Protein AF-W6LH10-F1 (afdb_monomer)

Radius of gyration: 25.46 Å; Cα contacts (8 Å, |Δi|>4): 514; chains: 1; bounding box: 57×89×78 Å

pLDDT: mean 78.72, std 23.37, range [21.91, 98.38]

Secondary structure (DSSP, 8-state):
--PPPP----------------B----PPPPS--------------EEEPPPP--TT--GGG---B--TTS-GGG---GGGS-SSSEEEEESS-TTT--S-HHHHHHTTBTTTTEEEEEHHHHTTHHHHHHHHHHHHHHHHHHHHHHHHHT----S-PPPPEEEEEEEEE-PPEEE---------SS----------S---S-PEEE----EEEETTEEEE--SEEEEEEEEEE--SSSSSPEEEEEEEEEESS---S---GGGGEE-HHHHHHHHS--SSTT--GGGEEEHHHHH-------GGGHHHHHHHHHHH--SHHHHHHHHHHHHHHHHTTT-PPPHHHHHHHHHHHHHHHHHH-----S--

Sequence (369 aa):
MPPRQSNKSNSHAGQPNQDFKPAIMGEKTPDLANSRAKEPNEDSKLELMETPSTDLSISRGRSEFYADSSVPAAFRVKPGDYPGGKFNRGHLAAAQLHKTSQAELNATFNLNANILPQDKTLNAGDWLRLENFTRRILTAIGETTKSIQTNGDAAGEIKKGRLFVVSGPAFIPTLVIPHTGEEKTENGNMGLMRTFQGRSSSPHKQIVQYEMIGRGSQTIAVPTHLFKVFLAEFPNPEDSRPRFASAAFLLPNNPISEERPLTHFQVPMEKLEHATGLCFFPNLNRSRVEDLCCFHRCDETSGLFFRRYRQIARIQTAETIPELRAIYAHIDSESARKSETVDRAIQKEYQQRMKELTANTVYPIDKSK

Solvent-accessible surface area (backbone atoms only — not comparable to full-atom values): 22498 Å² total; per-residue (Å²): 138,86,86,84,83,79,85,79,82,83,79,82,79,78,76,86,79,73,82,80,69,61,41,49,78,60,78,75,80,78,78,83,87,83,95,74,94,76,83,95,70,91,74,80,41,68,26,68,62,63,86,51,50,85,58,76,84,55,50,75,90,80,48,64,70,38,53,44,82,89,45,58,77,93,74,44,40,45,71,83,35,61,61,82,72,72,39,38,86,30,55,52,53,48,50,84,57,34,37,82,39,57,66,55,26,38,58,36,31,27,37,67,56,24,40,44,56,25,25,50,33,24,54,59,37,66,52,43,33,53,55,51,44,52,52,52,50,52,49,51,36,51,51,54,43,50,56,54,61,77,74,47,97,62,98,62,89,76,67,74,40,48,39,36,50,47,28,38,74,29,64,68,63,44,73,39,73,76,80,80,85,83,74,91,60,97,61,93,69,84,75,75,90,71,79,77,94,67,99,65,94,65,79,69,40,77,45,72,77,68,56,71,46,48,52,91,91,48,73,42,73,32,42,48,21,38,35,42,37,40,43,37,34,35,60,38,95,91,40,100,59,63,47,37,27,32,49,27,35,54,43,65,47,41,65,56,55,66,96,68,59,52,60,80,34,49,45,62,58,68,61,50,25,71,59,61,76,48,79,79,65,83,87,58,69,64,94,65,49,42,60,37,49,80,78,64,54,52,60,57,84,78,55,80,87,33,50,60,37,35,55,39,12,40,48,70,69,41,85,44,68,70,53,35,50,53,54,51,52,50,52,42,53,60,22,50,76,68,78,41,76,70,54,67,69,46,54,51,48,49,56,51,48,50,51,53,49,50,56,75,70,56,73,84,82,71,95,80,128

Mean predicted aligned error: 11.87 Å

Nearest PDB structures (foldseek):
  5t40-assembly1_B  TM=7.432E-01  e=2.254E-19  Homo sapiens
  4a1n-assembly1_A-2  TM=7.661E-01  e=5.751E-18  Homo sapiens
  7r6t-assembly1_D  TM=8.208E-01  e=3.994E-16  Homo sapiens
  6iid-assembly1_B  TM=7.631E-01  e=7.678E-17  Homo sapiens
  3ism-assembly1_A  TM=8.950E-01  e=2.616E-14  Drosophila melanogaster

Structure (mmCIF, N/CA/C/O backbone):
data_AF-W6LH10-F1
#
_entry.id   AF-W6LH10-F1
#
loop_
_atom_site.group_PDB
_atom_site.id
_atom_site.type_symbol
_atom_site.label_atom_id
_atom_site.label_alt_id
_atom_site.label_comp_id
_atom_site.label_asym_id
_atom_site.label_entity_id
_atom_site.label_seq_id
_atom_site.pdbx_PDB_ins_code
_atom_site.Cartn_x
_atom_site.Cartn_y
_atom_site.Cartn_z
_atom_site.occupancy
_atom_site.B_iso_or_equiv
_atom_site.auth_seq_id
_atom_site.auth_comp_id
_atom_site.auth_asym_id
_atom_site.auth_atom_id
_atom_site.pdbx_PDB_model_num
ATOM 1 N N . MET A 1 1 ? -29.651 -62.809 9.679 1.00 31.06 1 MET A N 1
ATOM 2 C CA . MET A 1 1 ? -29.822 -62.256 8.313 1.00 31.06 1 MET A CA 1
ATOM 3 C C . MET A 1 1 ? -30.950 -61.235 8.359 1.00 31.06 1 MET A C 1
ATOM 5 O O . MET A 1 1 ? -31.914 -61.568 9.039 1.00 31.06 1 MET A O 1
ATOM 9 N N . PRO A 1 2 ? -30.919 -60.061 7.694 1.00 33.22 2 PRO A N 1
ATOM 10 C CA . PRO A 1 2 ? -29.889 -59.376 6.890 1.00 33.22 2 PRO A CA 1
ATOM 11 C C . PRO A 1 2 ? -29.402 -58.046 7.555 1.00 33.22 2 PRO A C 1
ATOM 13 O O . PRO A 1 2 ? -29.841 -57.739 8.665 1.00 33.22 2 PRO A O 1
ATOM 16 N N . PRO A 1 3 ? -28.472 -57.271 6.946 1.00 31.33 3 PRO A N 1
ATOM 17 C CA . PRO A 1 3 ? -27.871 -56.081 7.560 1.00 31.33 3 PRO A CA 1
ATOM 18 C C . PRO A 1 3 ? -28.669 -54.791 7.285 1.00 31.33 3 PRO A C 1
ATOM 20 O O . PRO A 1 3 ? -29.230 -54.615 6.205 1.00 31.33 3 PRO A O 1
ATOM 23 N N . ARG A 1 4 ? -28.681 -53.858 8.251 1.00 30.39 4 ARG A N 1
ATOM 24 C CA . ARG A 1 4 ? -29.191 -52.486 8.072 1.00 30.39 4 ARG A CA 1
ATOM 25 C C . ARG A 1 4 ? -28.085 -51.572 7.545 1.00 30.39 4 ARG A C 1
ATOM 27 O O . ARG A 1 4 ? -27.045 -51.416 8.178 1.00 30.39 4 ARG A O 1
ATOM 34 N N . GLN A 1 5 ? -28.356 -50.967 6.393 1.00 30.48 5 GLN A N 1
ATOM 35 C CA . GLN A 1 5 ? -27.581 -49.893 5.780 1.00 30.48 5 GLN A CA 1
ATOM 36 C C . GLN A 1 5 ? -27.569 -48.658 6.693 1.00 30.48 5 GLN A C 1
ATOM 38 O O . GLN A 1 5 ? -28.616 -48.224 7.175 1.00 30.48 5 GLN A O 1
ATOM 43 N N . SER A 1 6 ? -26.385 -48.092 6.929 1.00 31.92 6 SER A N 1
ATOM 44 C CA . SER A 1 6 ? -26.215 -46.802 7.591 1.00 31.92 6 SER A CA 1
ATOM 45 C C . SER A 1 6 ? -26.230 -45.680 6.551 1.00 31.92 6 SER A C 1
ATOM 47 O O . SER A 1 6 ? -25.391 -45.618 5.653 1.00 31.92 6 SER A O 1
ATOM 49 N N . ASN A 1 7 ? -27.204 -44.780 6.684 1.00 29.08 7 ASN A N 1
ATOM 50 C CA . ASN A 1 7 ? -27.261 -43.526 5.943 1.00 29.08 7 ASN A CA 1
ATOM 51 C C . ASN A 1 7 ? -26.082 -42.635 6.357 1.00 29.08 7 ASN A C 1
ATOM 53 O O . ASN A 1 7 ? -26.050 -42.124 7.476 1.00 29.08 7 ASN A O 1
ATOM 57 N N . LYS A 1 8 ? -25.127 -42.423 5.447 1.00 30.31 8 LYS A N 1
ATOM 58 C CA . LYS A 1 8 ? -24.157 -41.328 5.545 1.00 30.31 8 LYS A CA 1
ATOM 59 C C . LYS A 1 8 ? -24.796 -40.064 4.978 1.00 30.31 8 LYS A C 1
ATOM 61 O O . LYS A 1 8 ? -24.978 -39.938 3.771 1.00 30.31 8 LYS A O 1
ATOM 66 N N . SER A 1 9 ? -25.133 -39.128 5.857 1.00 30.75 9 SER A N 1
ATOM 67 C CA . SER A 1 9 ? -25.447 -37.749 5.492 1.00 30.75 9 SER A CA 1
ATOM 68 C C . SER A 1 9 ? -24.171 -37.049 5.015 1.00 30.75 9 SER A C 1
ATOM 70 O O . SER A 1 9 ? -23.256 -36.814 5.804 1.00 30.75 9 SER A O 1
ATOM 72 N N . ASN A 1 10 ? -24.112 -36.724 3.724 1.00 28.17 10 ASN A N 1
ATOM 73 C CA . ASN A 1 10 ? -23.101 -35.843 3.147 1.00 28.17 10 ASN A CA 1
ATOM 74 C C . ASN A 1 10 ? -23.313 -34.411 3.661 1.00 28.17 10 ASN A C 1
ATOM 76 O O . ASN A 1 10 ? -24.217 -33.715 3.205 1.00 28.17 10 ASN A O 1
ATOM 80 N N . SER A 1 11 ? -22.461 -33.948 4.573 1.00 29.25 11 SER A N 1
ATOM 81 C CA . SER A 1 11 ? -22.292 -32.520 4.843 1.00 29.25 11 SER A CA 1
ATOM 82 C C . SER A 1 11 ? -21.303 -31.948 3.825 1.00 29.25 11 SER A C 1
ATOM 84 O O . SER A 1 11 ? -20.089 -32.075 3.985 1.00 29.25 11 SER A O 1
ATOM 86 N N . HIS A 1 12 ? -21.816 -31.346 2.751 1.00 28.52 12 HIS A N 1
ATOM 87 C CA . HIS A 1 12 ? -21.025 -30.472 1.886 1.00 28.52 12 HIS A CA 1
ATOM 88 C C . HIS A 1 12 ? -20.665 -29.202 2.665 1.00 28.52 12 HIS A C 1
ATOM 90 O O . HIS A 1 12 ? -21.459 -28.269 2.763 1.00 28.52 12 HIS A O 1
ATOM 96 N N . ALA A 1 13 ? -19.462 -29.175 3.235 1.00 27.95 13 ALA A N 1
ATOM 97 C CA . ALA A 1 13 ? -18.821 -27.936 3.646 1.00 27.95 13 ALA A CA 1
ATOM 98 C C . ALA A 1 13 ? -18.351 -27.220 2.372 1.00 27.95 13 ALA A C 1
ATOM 100 O O . ALA A 1 13 ? -17.305 -27.546 1.813 1.00 27.95 13 ALA A O 1
ATOM 101 N N . GLY A 1 14 ? -19.170 -26.297 1.869 1.00 25.66 14 GLY A N 1
ATOM 102 C CA . GLY A 1 14 ? -18.777 -25.402 0.787 1.00 25.66 14 GLY A CA 1
ATOM 103 C C . GLY A 1 14 ? -17.631 -24.509 1.256 1.00 25.66 14 GLY A C 1
ATOM 104 O O . GLY A 1 14 ? -17.811 -23.692 2.156 1.00 25.66 14 GLY A O 1
ATOM 105 N N . GLN A 1 15 ? -16.450 -24.684 0.668 1.00 26.80 15 GLN A N 1
ATOM 106 C CA . GLN A 1 15 ? -15.346 -23.740 0.806 1.00 26.80 15 GLN A CA 1
ATOM 107 C C . GLN A 1 15 ? -15.723 -22.431 0.095 1.00 26.80 15 GLN A C 1
ATOM 109 O O . GLN A 1 15 ? -16.062 -22.478 -1.089 1.00 26.80 15 GLN A O 1
ATOM 114 N N . PRO A 1 16 ? -15.637 -21.258 0.742 1.00 30.55 16 PRO A N 1
ATOM 115 C CA . PRO A 1 16 ? -15.674 -19.997 0.027 1.00 30.55 16 PRO A CA 1
ATOM 116 C C . PRO A 1 16 ? -14.265 -19.719 -0.514 1.00 30.55 16 PRO A C 1
ATOM 118 O O . PRO A 1 16 ? -13.506 -18.959 0.080 1.00 30.55 16 PRO A O 1
ATOM 121 N N . ASN A 1 17 ? -13.895 -20.345 -1.635 1.00 30.08 17 ASN A N 1
ATOM 122 C CA . ASN A 1 17 ? -12.790 -19.836 -2.448 1.00 30.08 17 ASN A CA 1
ATOM 123 C C . ASN A 1 17 ? -13.295 -18.575 -3.156 1.00 30.08 17 ASN A C 1
ATOM 125 O O . ASN A 1 17 ? -13.895 -18.636 -4.226 1.00 30.08 17 ASN A O 1
ATOM 129 N N . GLN A 1 18 ? -13.106 -17.419 -2.523 1.00 34.47 18 GLN A N 1
ATOM 130 C CA . GLN A 1 18 ? -13.008 -16.177 -3.274 1.00 34.47 18 GLN A CA 1
ATOM 131 C C . GLN A 1 18 ? -11.609 -16.171 -3.886 1.00 34.47 18 GLN A C 1
ATOM 133 O O . GLN A 1 18 ? -10.629 -15.929 -3.184 1.00 34.47 18 GLN A O 1
ATOM 138 N N . ASP A 1 19 ? -11.513 -16.495 -5.174 1.00 32.09 19 ASP A N 1
ATOM 139 C CA . ASP A 1 19 ? -10.284 -16.325 -5.945 1.00 32.09 19 ASP A CA 1
ATOM 140 C C . ASP A 1 19 ? -9.931 -14.830 -5.965 1.00 32.09 19 ASP A C 1
ATOM 142 O O . ASP A 1 19 ? -10.445 -14.052 -6.773 1.00 32.09 19 ASP A O 1
ATOM 146 N N . PHE A 1 20 ? -9.081 -14.401 -5.031 1.00 38.34 20 PHE A N 1
ATOM 147 C CA . PHE A 1 20 ? -8.508 -13.061 -5.024 1.00 38.34 20 PHE A CA 1
ATOM 148 C C . PHE A 1 20 ? -7.554 -12.944 -6.212 1.00 38.34 20 PHE A C 1
ATOM 150 O O . PHE A 1 20 ? -6.381 -13.305 -6.125 1.00 38.34 20 PHE A O 1
ATOM 157 N N . LYS A 1 21 ? -8.050 -12.434 -7.340 1.00 36.72 21 LYS A N 1
ATOM 158 C CA . LYS A 1 21 ? -7.176 -12.004 -8.431 1.00 36.72 21 LYS A CA 1
ATOM 159 C C . LYS A 1 21 ? -6.423 -10.743 -7.981 1.00 36.72 21 LYS A C 1
ATOM 16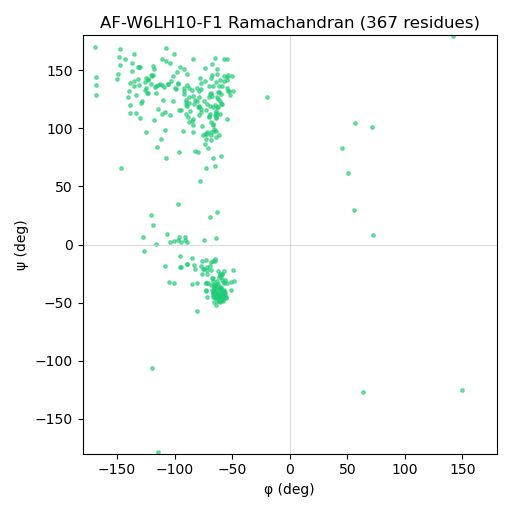1 O O . LYS A 1 21 ? -7.076 -9.795 -7.540 1.00 36.72 21 LYS A O 1
ATOM 166 N N . PRO A 1 22 ? -5.080 -10.701 -8.058 1.00 39.12 22 PRO A N 1
ATOM 167 C CA . PRO A 1 22 ? -4.340 -9.464 -7.836 1.00 39.12 22 PRO A CA 1
ATOM 168 C C . PRO A 1 22 ? -4.824 -8.391 -8.819 1.00 39.12 22 PRO A C 1
ATOM 170 O O . PRO A 1 22 ? -5.171 -8.703 -9.961 1.00 39.12 22 PRO A O 1
ATOM 173 N N . ALA A 1 23 ? -4.855 -7.132 -8.376 1.00 40.72 23 ALA A N 1
ATOM 174 C CA . ALA A 1 23 ? -5.177 -6.018 -9.255 1.00 40.72 23 ALA A CA 1
ATOM 175 C C . ALA A 1 23 ? -4.089 -5.927 -10.323 1.00 40.72 23 ALA A C 1
ATOM 177 O O . ALA A 1 23 ? -2.939 -5.600 -10.037 1.00 40.72 23 ALA A O 1
ATOM 178 N N . ILE A 1 24 ? -4.458 -6.264 -11.549 1.00 44.44 24 ILE A N 1
ATOM 179 C CA . ILE A 1 24 ? -3.597 -6.180 -12.711 1.00 44.44 24 ILE A CA 1
ATOM 180 C C . ILE A 1 24 ? -4.354 -5.318 -13.724 1.00 44.44 24 ILE A C 1
ATOM 182 O O . ILE A 1 24 ? -5.274 -5.780 -14.399 1.00 44.44 24 ILE A O 1
ATOM 186 N N . MET A 1 25 ? -4.031 -4.023 -13.760 1.00 38.25 25 MET A N 1
ATOM 187 C CA . MET A 1 25 ? -4.669 -3.054 -14.656 1.00 38.25 25 MET A CA 1
ATOM 188 C C . MET A 1 25 ? -4.196 -3.299 -16.094 1.00 38.25 25 MET A C 1
ATOM 190 O O . MET A 1 25 ? -3.142 -2.826 -16.506 1.00 38.25 25 M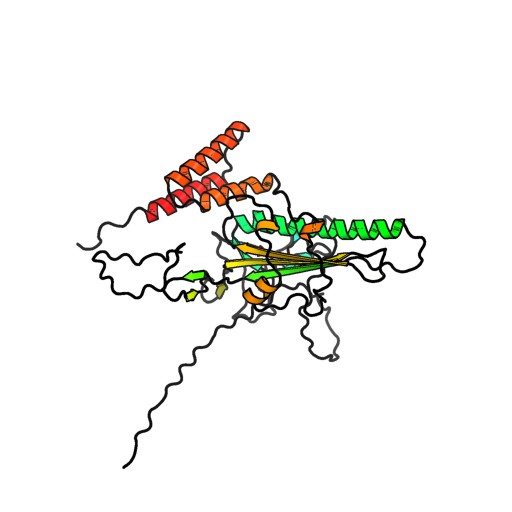ET A O 1
ATOM 194 N N . GLY A 1 26 ? -4.979 -4.073 -16.849 1.00 32.31 26 GLY A N 1
ATOM 195 C CA . GLY A 1 26 ? -4.688 -4.456 -18.233 1.00 32.31 26 GLY A CA 1
ATOM 196 C C . GLY A 1 26 ? -5.808 -4.185 -19.243 1.00 32.31 26 GLY A C 1
ATOM 197 O O . GLY A 1 26 ? -5.688 -4.588 -20.410 1.00 32.31 26 GLY A O 1
ATOM 198 N N . GLU A 1 27 ? -6.893 -3.524 -18.841 1.00 31.00 27 GLU A N 1
ATOM 199 C CA . GLU A 1 27 ? -8.001 -3.214 -19.744 1.00 31.00 27 GLU A CA 1
ATOM 200 C C . GLU A 1 27 ? -7.828 -1.830 -20.375 1.00 31.00 27 GLU A C 1
ATOM 202 O O . GLU A 1 27 ? -8.210 -0.799 -19.828 1.00 31.00 27 GLU A O 1
ATOM 207 N N . LYS A 1 28 ? -7.292 -1.827 -21.602 1.00 32.81 28 LYS A N 1
ATOM 208 C CA . LYS A 1 28 ? -7.789 -0.889 -22.611 1.00 32.81 28 LYS A CA 1
ATOM 209 C C . LYS A 1 28 ? -9.270 -1.214 -22.794 1.00 32.81 28 LYS A C 1
ATOM 211 O O . LYS A 1 28 ? -9.597 -2.347 -23.142 1.00 32.81 28 LYS A O 1
ATOM 216 N N . THR A 1 29 ? -10.141 -0.246 -22.546 1.00 27.12 29 THR A N 1
ATOM 217 C CA . THR A 1 29 ? -11.569 -0.346 -22.860 1.00 27.12 29 THR A CA 1
ATOM 218 C C . THR A 1 29 ? -11.744 -0.762 -24.324 1.00 27.12 29 THR A C 1
ATOM 220 O O . THR A 1 29 ? -11.138 -0.121 -25.189 1.00 27.12 29 THR A O 1
ATOM 223 N N . PRO A 1 30 ? -12.539 -1.795 -24.644 1.00 30.45 30 PRO A N 1
ATOM 224 C CA . PRO A 1 30 ? -12.905 -2.050 -26.021 1.00 30.45 30 PRO A CA 1
ATOM 225 C C . PRO A 1 30 ? -14.021 -1.080 -26.407 1.00 30.45 30 PRO A C 1
ATOM 227 O O . PRO A 1 30 ? -15.112 -1.104 -25.834 1.00 30.45 30 PRO A O 1
ATOM 230 N N . ASP A 1 31 ? -13.746 -0.248 -27.409 1.00 24.09 31 ASP A N 1
ATOM 231 C CA . ASP A 1 31 ? -14.813 0.197 -28.292 1.00 24.09 31 ASP A CA 1
ATOM 232 C C . ASP A 1 31 ? -15.531 -1.035 -28.860 1.00 24.09 31 ASP A C 1
ATOM 234 O O . ASP A 1 31 ? -14.941 -2.083 -29.144 1.00 24.09 31 ASP A O 1
ATOM 238 N N . LEU A 1 32 ? -16.844 -0.885 -28.966 1.00 27.73 32 LEU A N 1
ATOM 239 C CA . LEU A 1 32 ? -17.795 -1.850 -29.486 1.00 27.73 32 LEU A CA 1
ATOM 240 C C . LEU A 1 32 ? -17.377 -2.426 -30.853 1.00 27.73 32 LEU A C 1
ATOM 242 O O . LEU A 1 32 ? -16.908 -1.711 -31.731 1.00 27.73 32 LEU A O 1
ATOM 246 N N . ALA A 1 33 ? -17.714 -3.708 -31.036 1.00 26.33 33 ALA A N 1
ATOM 247 C CA . ALA A 1 33 ? -17.807 -4.446 -32.299 1.00 26.33 33 ALA A CA 1
ATOM 248 C C . ALA A 1 33 ? -16.492 -4.787 -33.033 1.00 26.33 33 ALA A C 1
ATOM 250 O O . ALA A 1 33 ? -16.000 -4.015 -33.842 1.00 26.33 33 ALA A O 1
ATOM 251 N N . ASN A 1 34 ? -16.030 -6.039 -32.905 1.00 23.00 34 ASN A N 1
ATOM 252 C CA . ASN A 1 34 ? -16.083 -6.987 -34.028 1.00 23.00 34 ASN A CA 1
ATOM 253 C C . ASN A 1 34 ? -15.779 -8.425 -33.574 1.00 23.00 34 ASN A C 1
ATOM 255 O O . ASN A 1 34 ? -14.848 -8.695 -32.819 1.00 23.00 34 ASN A O 1
ATOM 259 N N .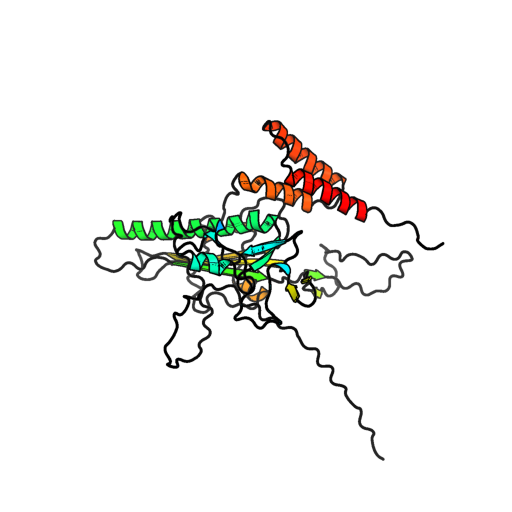 SER A 1 35 ? -16.567 -9.356 -34.090 1.00 28.67 35 SER A N 1
ATOM 260 C CA . SER A 1 35 ? -16.445 -10.798 -33.933 1.00 28.67 35 SER A CA 1
ATOM 261 C C . SER A 1 35 ? -15.224 -11.362 -34.668 1.00 28.67 35 SER A C 1
ATOM 263 O O . SER A 1 35 ? -15.199 -11.345 -35.899 1.00 28.67 35 SER A O 1
ATOM 265 N N . ARG A 1 36 ? -14.275 -11.978 -33.951 1.00 21.91 36 ARG A N 1
ATOM 266 C CA . ARG A 1 36 ? -13.649 -13.246 -34.377 1.00 21.91 36 ARG A CA 1
ATOM 267 C C . ARG A 1 36 ? -12.820 -13.861 -33.253 1.00 21.91 36 ARG A C 1
ATOM 269 O O . ARG A 1 36 ? -11.969 -13.205 -32.666 1.00 21.91 36 ARG A O 1
ATOM 276 N N . ALA A 1 37 ? -13.095 -15.133 -32.992 1.00 30.25 37 ALA A N 1
ATOM 277 C CA . ALA A 1 37 ? -12.448 -15.967 -31.995 1.00 30.25 37 ALA A CA 1
ATOM 278 C C . ALA A 1 37 ? -10.911 -15.924 -32.064 1.00 30.25 37 ALA A C 1
ATOM 280 O O . ALA A 1 37 ? -10.324 -16.138 -33.126 1.00 30.25 37 ALA A O 1
ATOM 281 N N . LYS A 1 38 ? -10.284 -15.733 -30.900 1.00 24.66 38 LYS A N 1
ATOM 282 C CA . LYS A 1 38 ? -8.966 -16.270 -30.555 1.00 24.66 38 LYS A CA 1
ATOM 283 C C . LYS A 1 38 ? -9.016 -16.760 -29.106 1.00 24.66 38 LYS A C 1
ATOM 285 O O . LYS A 1 38 ? -9.678 -16.158 -28.270 1.00 24.66 38 LYS A O 1
ATOM 290 N N . GLU A 1 39 ? -8.392 -17.909 -28.911 1.00 26.02 39 GLU A N 1
ATOM 291 C CA . GLU A 1 39 ? -8.438 -18.819 -27.764 1.00 26.02 39 GLU A CA 1
ATOM 292 C C . GLU A 1 39 ? -8.043 -18.198 -26.407 1.00 26.02 39 GLU A C 1
ATOM 294 O O . GLU A 1 39 ? -7.372 -17.163 -26.380 1.00 26.02 39 GLU A O 1
ATOM 299 N N . PRO A 1 40 ? -8.442 -18.818 -25.274 1.00 29.89 40 PRO A N 1
ATOM 300 C CA . PRO A 1 40 ? -8.213 -18.276 -23.944 1.00 29.89 40 PRO A CA 1
ATOM 301 C C . PRO A 1 40 ? -6.816 -18.661 -23.442 1.00 29.89 40 PRO A C 1
ATOM 303 O O . PRO A 1 40 ? -6.599 -19.798 -23.036 1.00 29.89 40 PRO A O 1
ATOM 306 N N . ASN A 1 41 ? -5.885 -17.708 -23.421 1.00 28.11 41 ASN A N 1
ATOM 307 C CA . ASN A 1 41 ? -4.678 -17.816 -22.601 1.00 28.11 41 ASN A CA 1
ATOM 308 C C . ASN A 1 41 ? -4.829 -16.933 -21.358 1.00 28.11 41 ASN A C 1
ATOM 310 O O . ASN A 1 41 ? -5.389 -15.840 -21.418 1.00 28.11 41 ASN A O 1
ATOM 314 N N . GLU A 1 42 ? -4.355 -17.453 -20.227 1.00 33.22 42 GLU A N 1
ATOM 315 C CA . GLU A 1 42 ? -4.349 -16.850 -18.893 1.00 33.22 42 GLU A CA 1
ATOM 316 C C . GLU A 1 42 ? -3.560 -15.526 -18.844 1.00 33.22 42 GLU A C 1
ATOM 318 O O . GLU A 1 42 ? -2.444 -15.451 -18.332 1.00 33.22 42 GLU A O 1
ATOM 323 N N . ASP A 1 43 ? -4.139 -14.443 -19.354 1.00 34.66 43 ASP A N 1
ATOM 324 C CA . ASP A 1 43 ? -3.534 -13.114 -19.292 1.00 34.66 43 ASP A CA 1
ATOM 325 C C . ASP A 1 43 ? -3.749 -12.484 -17.906 1.00 34.66 43 ASP A C 1
ATOM 327 O O . ASP A 1 43 ? -4.590 -11.608 -17.694 1.00 34.66 43 ASP A O 1
ATOM 331 N N . SER A 1 44 ? -2.921 -12.892 -16.943 1.00 37.06 44 SER A N 1
ATOM 332 C CA . SER A 1 44 ? -2.556 -12.025 -15.816 1.00 37.06 44 SER A CA 1
ATOM 333 C C . SER A 1 44 ? -1.643 -10.923 -16.357 1.00 37.06 44 SER A C 1
ATOM 335 O O . SER A 1 44 ? -0.419 -11.032 -16.361 1.00 37.06 44 SER A O 1
ATOM 337 N N . LYS A 1 45 ? -2.256 -9.885 -16.919 1.00 47.97 45 LYS A N 1
ATOM 338 C CA . LYS A 1 45 ? -1.622 -8.835 -17.728 1.00 47.97 45 LYS A CA 1
ATOM 339 C C . LYS A 1 45 ? -0.764 -7.846 -16.912 1.00 47.97 45 LYS A C 1
ATOM 341 O O . LYS A 1 45 ? -1.157 -6.700 -16.777 1.00 47.97 45 LYS A O 1
ATOM 346 N N . LEU A 1 46 ? 0.345 -8.308 -16.319 1.00 59.50 46 LEU A N 1
ATOM 347 C CA . LEU A 1 46 ? 1.310 -7.560 -15.479 1.00 59.50 46 LEU A CA 1
ATOM 348 C C . LEU A 1 46 ? 1.268 -6.026 -15.658 1.00 59.50 46 LEU A C 1
ATOM 350 O O . LEU A 1 46 ? 1.421 -5.539 -16.778 1.00 59.50 46 LEU A O 1
ATOM 354 N N . GLU A 1 47 ? 1.125 -5.273 -14.559 1.00 71.94 47 GLU A N 1
ATOM 355 C CA . GLU A 1 47 ? 1.063 -3.803 -14.583 1.00 71.94 47 GLU A CA 1
ATOM 356 C C . GLU A 1 47 ? 2.412 -3.236 -15.055 1.00 71.94 47 GLU A C 1
ATOM 358 O O . GLU A 1 47 ? 3.383 -3.171 -14.297 1.00 71.94 47 GLU A O 1
ATOM 363 N N . LEU A 1 48 ? 2.487 -2.875 -16.337 1.00 81.12 48 LEU A N 1
ATOM 364 C CA . LEU A 1 48 ? 3.603 -2.133 -16.909 1.00 81.12 48 LEU A CA 1
ATOM 365 C C . LEU A 1 48 ? 3.437 -0.660 -16.542 1.00 81.12 48 LEU A C 1
ATOM 367 O O . LEU A 1 48 ? 2.474 -0.013 -16.944 1.00 81.12 48 LEU A O 1
ATOM 371 N N . MET A 1 49 ? 4.402 -0.128 -15.806 1.00 86.50 49 MET A N 1
ATOM 372 C CA . MET A 1 49 ? 4.375 1.248 -15.348 1.00 86.50 49 MET A CA 1
ATOM 373 C C . MET A 1 49 ? 4.788 2.201 -16.469 1.00 86.50 49 MET A C 1
ATOM 375 O O . MET A 1 49 ? 5.872 2.082 -17.049 1.00 86.50 49 MET A O 1
ATOM 379 N N . GLU A 1 50 ? 3.947 3.198 -16.720 1.00 81.75 50 GLU A N 1
ATOM 380 C CA . GLU A 1 50 ? 4.243 4.312 -17.616 1.00 81.75 50 GLU A CA 1
ATOM 381 C C . GLU A 1 50 ? 4.573 5.580 -16.822 1.00 81.75 50 GLU A C 1
ATOM 383 O O . GLU A 1 50 ? 4.193 5.744 -15.662 1.00 81.75 50 GLU A O 1
ATOM 388 N N . THR A 1 51 ? 5.310 6.503 -17.444 1.00 80.44 51 THR A N 1
ATOM 389 C CA . THR A 1 51 ? 5.573 7.816 -16.847 1.00 80.44 51 THR A CA 1
ATOM 390 C C . THR A 1 51 ? 4.260 8.598 -16.760 1.00 80.44 51 THR A C 1
ATOM 392 O O . THR A 1 51 ? 3.681 8.886 -17.810 1.00 80.44 51 THR A O 1
ATOM 395 N N . PRO A 1 52 ? 3.790 8.975 -15.558 1.00 78.62 52 PRO A N 1
ATOM 396 C CA . PRO A 1 52 ? 2.499 9.644 -15.414 1.00 78.62 52 PRO A CA 1
ATOM 397 C C . PRO A 1 52 ? 2.498 11.006 -16.119 1.00 78.62 52 PRO A C 1
ATOM 399 O O . PRO A 1 52 ? 3.480 11.745 -16.017 1.00 78.62 52 PRO A O 1
ATOM 402 N N . SER A 1 53 ? 1.399 11.358 -16.797 1.00 80.25 53 SER A N 1
ATOM 403 C CA . SER A 1 53 ? 1.267 12.671 -17.444 1.00 80.25 53 SER A CA 1
ATOM 404 C C . SER A 1 53 ? 1.303 13.807 -16.419 1.00 80.25 53 SER A C 1
ATOM 406 O O . SER A 1 53 ? 0.797 13.678 -15.298 1.00 80.25 53 SER A O 1
ATOM 408 N N . THR A 1 54 ? 1.863 14.945 -16.827 1.00 82.50 54 THR A N 1
ATOM 409 C CA . THR A 1 54 ? 1.806 16.216 -16.090 1.00 82.50 54 THR A CA 1
ATOM 410 C C . THR A 1 54 ? 0.609 17.077 -16.493 1.00 82.50 54 THR A C 1
ATOM 412 O O . THR A 1 54 ? 0.483 18.197 -16.001 1.00 82.50 54 THR A O 1
ATOM 415 N N . ASP A 1 55 ? -0.265 16.577 -17.374 1.00 84.94 55 ASP A N 1
ATOM 416 C CA . ASP A 1 55 ? -1.487 17.272 -17.770 1.00 84.94 55 ASP A CA 1
ATOM 417 C C . ASP A 1 55 ? -2.395 17.514 -16.553 1.00 84.94 55 ASP A C 1
ATOM 419 O O . ASP A 1 55 ? -2.967 16.592 -15.966 1.00 84.94 55 ASP A O 1
ATOM 423 N N . LEU A 1 56 ? -2.533 18.790 -16.192 1.00 85.88 56 LEU A N 1
ATOM 424 C CA . LEU A 1 56 ? -3.346 19.249 -15.069 1.00 85.88 56 LEU A CA 1
ATOM 425 C C . LEU A 1 56 ? -4.848 19.054 -15.307 1.00 85.88 56 LEU A C 1
ATOM 427 O O . LEU A 1 56 ? -5.623 19.119 -14.350 1.00 85.88 56 LEU A O 1
ATOM 431 N N . SER A 1 57 ? -5.269 18.795 -16.550 1.00 88.81 57 SER A N 1
ATOM 432 C CA . SER A 1 57 ? -6.652 18.439 -16.855 1.00 88.81 57 SER A CA 1
ATOM 433 C C . SER A 1 57 ? -7.032 17.102 -16.204 1.00 88.81 57 SER A C 1
ATOM 435 O O . SER A 1 57 ? -8.159 16.942 -15.731 1.00 88.81 57 SER A O 1
ATOM 437 N N . ILE A 1 58 ? -6.097 16.153 -16.089 1.00 91.25 58 ILE A N 1
ATOM 438 C CA . ILE A 1 58 ? -6.323 14.839 -15.480 1.00 91.25 58 ILE A CA 1
ATOM 439 C C . ILE A 1 58 ? -6.293 14.984 -13.958 1.00 91.25 58 ILE A C 1
ATOM 441 O O . ILE A 1 58 ? -5.259 15.241 -13.338 1.00 91.25 58 ILE A O 1
ATOM 445 N N . SER A 1 59 ? -7.451 14.795 -13.326 1.00 92.25 59 SER A N 1
ATOM 446 C CA . SER A 1 59 ? -7.633 15.105 -11.912 1.00 92.25 59 SER A CA 1
ATOM 447 C C . SER A 1 59 ? -8.331 13.981 -11.171 1.00 92.25 59 SER A C 1
ATOM 449 O O . SER A 1 59 ? -9.434 13.558 -11.514 1.00 92.25 59 SER A O 1
ATOM 451 N N . ARG A 1 60 ? -7.705 13.576 -10.064 1.00 93.06 60 ARG A N 1
ATOM 452 C CA . ARG A 1 60 ? -8.267 12.633 -9.094 1.00 93.06 60 ARG A CA 1
ATOM 453 C C . ARG A 1 60 ? -9.575 13.139 -8.478 1.00 93.06 60 ARG A C 1
ATOM 455 O O . ARG A 1 60 ? -10.404 12.335 -8.077 1.00 93.06 60 ARG A O 1
ATOM 462 N N . GLY A 1 61 ? -9.767 14.459 -8.400 1.00 93.38 61 GLY A N 1
ATOM 463 C CA . GLY A 1 61 ? -10.994 15.056 -7.862 1.00 93.38 61 GLY A CA 1
ATOM 464 C C . GLY A 1 61 ? -12.237 14.802 -8.720 1.00 93.38 61 GLY A C 1
ATOM 465 O O . GLY A 1 61 ? -13.341 15.014 -8.239 1.00 93.38 61 GLY A O 1
ATOM 466 N N . ARG A 1 62 ? -12.060 14.341 -9.966 1.00 94.19 62 ARG A N 1
ATOM 467 C CA . ARG A 1 62 ? -13.145 13.964 -10.887 1.00 94.19 62 ARG A CA 1
ATOM 468 C C . ARG A 1 62 ? -13.437 12.461 -10.893 1.00 94.19 62 ARG A C 1
ATOM 470 O O . ARG A 1 62 ? -14.235 12.007 -11.705 1.00 94.19 62 ARG A O 1
ATOM 477 N N . SER A 1 63 ? -12.762 11.694 -10.041 1.00 96.50 63 SER A N 1
ATOM 478 C CA . SER A 1 63 ? -12.902 10.242 -9.974 1.00 96.50 63 SER A CA 1
ATOM 479 C C . SER A 1 63 ? -13.693 9.834 -8.750 1.00 96.50 63 SER A C 1
ATOM 481 O O . SER A 1 63 ? -13.476 10.339 -7.646 1.00 96.50 63 SER A O 1
ATOM 483 N N . GLU A 1 64 ? -14.577 8.868 -8.949 1.00 96.56 64 GLU A N 1
ATOM 484 C CA . GLU A 1 64 ? -15.426 8.325 -7.903 1.00 96.56 64 GLU A CA 1
ATOM 485 C C . GLU A 1 64 ? -15.213 6.823 -7.789 1.00 96.56 64 GLU A C 1
ATOM 487 O O . GLU A 1 64 ? -15.053 6.121 -8.785 1.00 96.56 64 GLU A O 1
ATOM 492 N N . PHE A 1 65 ? -15.228 6.328 -6.553 1.00 96.94 65 PHE A N 1
ATOM 493 C CA . PHE A 1 65 ? -15.268 4.894 -6.301 1.00 96.94 65 PHE A CA 1
ATOM 494 C C . PHE A 1 65 ? -16.560 4.309 -6.856 1.00 96.94 65 PHE A C 1
ATOM 496 O O . PHE A 1 65 ? -17.640 4.773 -6.488 1.00 96.94 65 PHE A O 1
ATOM 503 N N . TYR A 1 66 ? -16.450 3.269 -7.677 1.00 95.88 66 TYR A N 1
ATOM 504 C CA . TYR A 1 66 ? -17.599 2.675 -8.349 1.00 95.88 66 TYR A CA 1
ATOM 505 C C . TYR A 1 66 ? -17.645 1.158 -8.178 1.00 95.88 66 TYR A C 1
ATOM 507 O O . TYR A 1 66 ? -16.629 0.491 -7.980 1.00 95.88 66 TYR A O 1
ATOM 515 N N . ALA A 1 67 ? -18.866 0.635 -8.237 1.00 94.81 67 ALA A N 1
ATOM 516 C CA . ALA A 1 67 ? -19.140 -0.791 -8.213 1.00 94.81 67 ALA A CA 1
ATOM 517 C C . ALA A 1 67 ? -19.015 -1.364 -9.628 1.00 94.81 67 ALA A C 1
ATOM 519 O O . ALA A 1 67 ? -19.587 -0.804 -10.566 1.00 94.81 67 ALA A O 1
ATOM 520 N N . ASP A 1 68 ? -18.317 -2.484 -9.783 1.00 92.75 68 ASP A N 1
ATOM 521 C CA . ASP A 1 68 ? -18.088 -3.069 -11.101 1.00 92.75 68 ASP A CA 1
ATOM 522 C C . ASP A 1 68 ? -19.335 -3.806 -11.608 1.00 92.75 68 ASP A C 1
ATOM 524 O O . ASP A 1 68 ? -19.771 -4.817 -11.048 1.00 92.75 68 ASP A O 1
ATOM 528 N N . SER A 1 69 ? -19.934 -3.287 -12.680 1.00 93.81 69 SER A N 1
ATOM 529 C CA . SER A 1 69 ? -21.133 -3.878 -13.278 1.00 93.81 69 SER A CA 1
ATOM 530 C C . SER A 1 69 ? -20.883 -5.235 -13.949 1.00 93.81 69 SER A C 1
ATOM 532 O O . SER A 1 69 ? -21.830 -6.018 -14.050 1.00 93.81 69 SER A O 1
ATOM 534 N N . SER A 1 70 ? -19.636 -5.545 -14.327 1.00 94.31 70 SER A N 1
ATOM 535 C CA . SER A 1 70 ? -19.248 -6.846 -14.888 1.00 94.31 70 SER A CA 1
ATOM 536 C C . SER A 1 70 ? -19.245 -7.961 -13.835 1.00 94.31 70 SER A C 1
ATOM 538 O O . SER A 1 70 ? -19.474 -9.127 -14.156 1.00 94.31 70 SER A O 1
ATOM 540 N N . VAL A 1 71 ? -19.066 -7.608 -12.557 1.00 91.25 71 VAL A N 1
ATOM 541 C CA . VAL A 1 71 ? -19.102 -8.558 -11.441 1.00 91.25 71 VAL A CA 1
ATOM 542 C C . VAL A 1 71 ? -20.559 -8.881 -11.085 1.00 91.25 71 VAL A C 1
ATOM 544 O O . VAL A 1 71 ? -21.357 -7.949 -10.919 1.00 91.25 71 VAL A O 1
ATOM 547 N N . PRO A 1 72 ? -20.946 -10.166 -10.930 1.00 93.31 72 PRO A N 1
ATOM 548 C CA . PRO A 1 72 ? -22.297 -10.541 -10.519 1.00 93.31 72 PRO A CA 1
ATOM 549 C C . PRO A 1 72 ? -22.721 -9.857 -9.218 1.00 93.31 72 PRO A C 1
ATOM 551 O O . PRO A 1 72 ? -21.921 -9.688 -8.301 1.00 93.31 72 PRO A O 1
ATOM 554 N N . ALA A 1 73 ? -24.003 -9.499 -9.106 1.00 91.56 73 ALA A N 1
ATOM 555 C CA . ALA A 1 73 ? -24.505 -8.677 -8.002 1.00 91.56 73 ALA A CA 1
ATOM 556 C C . ALA A 1 73 ? -24.218 -9.252 -6.600 1.00 91.56 73 ALA A C 1
ATOM 558 O O . ALA A 1 73 ? -24.026 -8.475 -5.672 1.00 91.56 73 ALA A O 1
ATOM 559 N N . ALA A 1 74 ? -24.152 -10.580 -6.457 1.00 89.31 74 ALA A N 1
ATOM 560 C CA . ALA A 1 74 ? -23.835 -11.259 -5.198 1.00 89.31 74 ALA A CA 1
ATOM 561 C C . ALA A 1 74 ? -22.376 -11.076 -4.730 1.00 89.31 74 ALA A C 1
ATOM 563 O O . ALA A 1 74 ? -22.079 -11.307 -3.563 1.00 89.31 74 ALA A O 1
ATOM 564 N N . PHE A 1 75 ? -21.474 -10.676 -5.630 1.00 90.00 75 PHE A N 1
ATOM 565 C CA . PHE A 1 75 ? -20.051 -10.448 -5.349 1.00 90.00 75 PHE A CA 1
ATOM 566 C C . PHE A 1 75 ? -19.649 -8.980 -5.546 1.00 90.00 75 PHE A C 1
ATOM 568 O O . PHE A 1 75 ? -18.481 -8.618 -5.404 1.00 90.00 75 PHE A O 1
ATOM 575 N N . ARG A 1 76 ? -20.599 -8.119 -5.923 1.00 91.88 76 ARG A N 1
ATOM 576 C CA . ARG A 1 76 ? -20.333 -6.735 -6.306 1.00 91.88 76 ARG A CA 1
ATOM 577 C C . ARG A 1 76 ? -20.235 -5.850 -5.072 1.00 91.88 76 ARG A C 1
ATOM 579 O O . ARG A 1 76 ? -21.212 -5.687 -4.346 1.00 91.88 76 ARG A O 1
ATOM 586 N N . VAL A 1 77 ? -19.089 -5.199 -4.910 1.00 91.56 77 VAL A N 1
ATOM 587 C CA . VAL A 1 77 ? -18.833 -4.300 -3.788 1.00 91.56 77 VAL A CA 1
ATOM 588 C C . VAL A 1 77 ? -19.228 -2.879 -4.174 1.00 91.56 77 VAL A C 1
ATOM 590 O O . VAL A 1 77 ? -18.882 -2.381 -5.245 1.00 91.56 77 VAL A O 1
ATOM 593 N N . LYS A 1 78 ? -19.972 -2.206 -3.299 1.00 92.62 78 LYS A N 1
ATOM 594 C CA . LYS A 1 78 ? -20.466 -0.841 -3.487 1.00 92.62 78 LYS A CA 1
ATOM 595 C C . LYS A 1 78 ? -19.773 0.126 -2.531 1.00 92.62 78 LYS A C 1
ATOM 597 O O . LYS A 1 78 ? -19.294 -0.277 -1.471 1.00 92.62 78 LYS A O 1
ATOM 602 N N . PRO A 1 79 ? -19.779 1.440 -2.829 1.00 91.31 79 PRO A N 1
ATOM 603 C CA . PRO A 1 79 ? -19.166 2.432 -1.946 1.00 91.31 79 PRO A CA 1
ATOM 604 C C . PRO A 1 79 ? -19.687 2.385 -0.503 1.00 91.31 79 PRO A C 1
ATOM 606 O O . PRO A 1 79 ? -18.924 2.644 0.423 1.00 91.31 79 PRO A O 1
ATOM 609 N N . GLY A 1 80 ? -20.965 2.038 -0.313 1.00 90.25 80 GLY A N 1
ATOM 610 C CA . GLY A 1 80 ? -21.594 1.918 1.005 1.00 90.25 80 GLY A CA 1
ATOM 611 C C . GLY A 1 80 ? -21.172 0.691 1.822 1.00 90.25 80 GLY A C 1
ATOM 612 O O . GLY A 1 80 ? -21.437 0.669 3.024 1.00 90.25 80 GLY A O 1
ATOM 613 N N . ASP A 1 81 ? -20.512 -0.293 1.204 1.00 90.31 81 ASP A N 1
ATOM 614 C CA . ASP A 1 81 ? -20.071 -1.523 1.873 1.00 90.31 81 ASP A CA 1
ATOM 615 C C . ASP A 1 81 ? -18.744 -1.334 2.615 1.00 90.31 81 ASP A C 1
ATOM 617 O O . ASP A 1 81 ? -18.431 -2.111 3.509 1.00 90.31 81 ASP A O 1
ATOM 621 N N . TYR A 1 82 ? -17.979 -0.283 2.304 1.00 89.38 82 TYR A N 1
ATOM 622 C CA . TYR A 1 82 ? -16.804 0.097 3.087 1.00 89.38 82 TYR A CA 1
ATOM 623 C C . TYR A 1 82 ? -17.244 0.957 4.277 1.00 89.38 82 TYR A C 1
ATOM 625 O O . TYR A 1 82 ? -17.517 2.151 4.092 1.00 89.38 82 TYR A O 1
ATOM 633 N N . PRO A 1 83 ? -17.314 0.41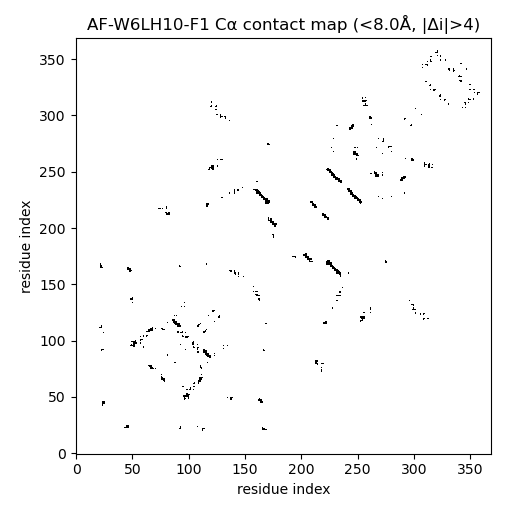3 5.508 1.00 79.12 83 PRO A N 1
ATOM 634 C CA . PRO A 1 83 ? -17.564 1.241 6.672 1.00 79.12 83 PRO A CA 1
ATOM 635 C C . PRO A 1 83 ? -16.442 2.270 6.828 1.00 79.12 83 PRO A C 1
ATOM 637 O O . PRO A 1 83 ? -15.255 1.962 6.716 1.00 79.12 83 PRO A O 1
ATOM 640 N N . GLY A 1 84 ? -16.818 3.512 7.129 1.00 75.69 84 GLY A N 1
ATOM 641 C CA . GLY A 1 84 ? -15.862 4.457 7.693 1.00 75.69 84 GLY A CA 1
ATOM 642 C C . GLY A 1 84 ? -15.377 3.951 9.055 1.00 75.69 84 GLY A C 1
ATOM 643 O O . GLY A 1 84 ? -16.108 3.264 9.759 1.00 75.69 84 GLY A O 1
ATOM 644 N N . GLY A 1 85 ? -14.151 4.292 9.445 1.00 84.75 85 GLY A N 1
ATOM 645 C CA . GLY A 1 85 ? -13.607 3.867 10.738 1.00 84.75 85 GLY A CA 1
ATOM 646 C C . GLY A 1 85 ? -12.100 3.702 10.676 1.00 84.75 85 GLY A C 1
ATOM 647 O O . GLY A 1 85 ? -11.414 4.639 10.274 1.00 84.75 85 GLY A O 1
ATOM 648 N N . LYS A 1 86 ? -11.596 2.523 11.043 1.00 86.12 86 LYS A N 1
ATOM 649 C CA . LYS A 1 86 ? -10.166 2.182 10.999 1.00 86.12 86 LYS A CA 1
ATOM 650 C C . LYS A 1 86 ? -9.601 2.165 9.572 1.00 86.12 86 LYS A C 1
ATOM 652 O O . LYS A 1 86 ? -8.487 2.631 9.344 1.00 86.12 86 LYS A O 1
ATOM 657 N N . PHE A 1 87 ? -10.387 1.688 8.607 1.00 92.69 87 PHE A N 1
ATOM 658 C CA . PHE A 1 87 ? -9.922 1.454 7.241 1.00 92.69 87 PHE A CA 1
ATOM 659 C C . PHE A 1 87 ? -10.275 2.589 6.273 1.00 92.69 87 PHE A C 1
ATOM 661 O O . PHE A 1 87 ? -11.298 3.268 6.398 1.00 92.69 87 PHE A O 1
ATOM 668 N N . ASN A 1 88 ? -9.405 2.776 5.285 1.00 92.88 88 ASN A N 1
ATOM 669 C CA . ASN A 1 88 ? -9.661 3.492 4.045 1.00 92.88 88 ASN A CA 1
ATOM 670 C C . ASN A 1 88 ? -9.947 2.499 2.912 1.00 92.88 88 ASN A C 1
ATOM 672 O O . ASN A 1 88 ? -9.594 1.324 2.983 1.00 92.88 88 ASN A O 1
ATOM 676 N N . ARG A 1 89 ? -10.518 3.025 1.825 1.00 95.44 89 ARG A N 1
ATOM 677 C CA . ARG A 1 89 ? -10.513 2.398 0.498 1.00 95.44 89 ARG A CA 1
ATOM 678 C C . ARG A 1 89 ? -9.110 2.539 -0.107 1.00 95.44 89 ARG A C 1
ATOM 680 O O . ARG A 1 89 ? -8.816 3.552 -0.747 1.00 95.44 89 ARG A O 1
ATOM 687 N N . GLY A 1 90 ? -8.237 1.587 0.205 1.00 95.06 90 GLY A N 1
ATOM 688 C CA . GLY A 1 90 ? -6.834 1.561 -0.212 1.00 95.06 90 GLY A CA 1
ATOM 689 C C . GLY A 1 90 ? -6.681 1.057 -1.640 1.00 95.06 90 GLY A C 1
ATOM 690 O O . GLY A 1 90 ? -7.324 0.074 -1.991 1.00 95.06 90 GLY A O 1
ATOM 691 N N . HIS A 1 91 ? -5.866 1.732 -2.453 1.00 96.19 91 HIS A N 1
ATOM 692 C CA . HIS A 1 91 ? -5.624 1.341 -3.846 1.00 96.19 91 HIS A CA 1
ATOM 693 C C . HIS A 1 91 ? -4.449 0.361 -3.927 1.00 96.19 91 HIS A C 1
ATOM 695 O O . HIS A 1 91 ? -3.414 0.588 -3.298 1.00 96.19 91 HIS A O 1
ATOM 701 N N . LEU A 1 92 ? -4.584 -0.687 -4.741 1.00 93.81 92 LEU A N 1
ATOM 702 C CA . LEU A 1 92 ? -3.476 -1.577 -5.096 1.00 93.81 92 LEU A CA 1
ATOM 703 C C . LEU A 1 92 ? -2.607 -0.949 -6.200 1.00 93.81 92 LEU A C 1
ATOM 705 O O . LEU A 1 92 ? -1.416 -0.703 -5.984 1.00 93.81 92 LEU A O 1
ATOM 709 N N . ALA A 1 93 ? -3.231 -0.615 -7.330 1.00 92.94 93 ALA A N 1
ATOM 710 C CA . ALA A 1 93 ? -2.699 0.221 -8.400 1.00 92.94 93 ALA A CA 1
ATOM 711 C C . ALA A 1 93 ? -3.033 1.691 -8.096 1.00 92.94 93 ALA A C 1
ATOM 713 O O . ALA A 1 93 ? -4.199 2.105 -8.072 1.00 92.94 93 ALA A O 1
ATOM 714 N N . ALA A 1 94 ? -2.015 2.480 -7.760 1.00 93.00 94 ALA A N 1
ATOM 715 C CA . ALA A 1 94 ? -2.205 3.793 -7.158 1.00 93.00 94 ALA A CA 1
ATOM 716 C C . ALA A 1 94 ? -2.680 4.825 -8.188 1.00 93.00 94 ALA A C 1
ATOM 718 O O . ALA A 1 94 ? -1.958 5.127 -9.134 1.00 93.00 94 ALA A O 1
ATOM 719 N N . ALA A 1 95 ? -3.825 5.479 -7.957 1.00 92.62 95 ALA A N 1
ATOM 720 C CA . ALA A 1 95 ? -4.393 6.501 -8.857 1.00 92.62 95 ALA A CA 1
ATOM 721 C C . ALA A 1 95 ? -3.389 7.576 -9.308 1.00 92.62 95 ALA A C 1
ATOM 723 O O . ALA A 1 95 ? -3.479 8.147 -10.390 1.00 92.62 95 ALA A O 1
ATOM 724 N N . GLN A 1 96 ? -2.418 7.887 -8.453 1.00 90.69 96 GLN A N 1
ATOM 725 C CA . GLN A 1 96 ? -1.417 8.896 -8.737 1.00 90.69 96 GLN A CA 1
ATOM 726 C C . GLN A 1 96 ? -0.383 8.458 -9.802 1.00 90.69 96 GLN A C 1
ATOM 728 O O . GLN A 1 96 ? 0.239 9.331 -10.416 1.00 90.69 96 GLN A O 1
ATOM 733 N N . LEU A 1 97 ? -0.202 7.151 -10.012 1.00 90.25 97 LEU A N 1
ATOM 734 C CA . LEU A 1 97 ? 0.686 6.544 -11.010 1.00 90.25 97 LEU A CA 1
ATOM 735 C C . LEU A 1 97 ? -0.019 6.314 -12.362 1.00 90.25 97 LEU A C 1
ATOM 737 O O . LEU A 1 97 ? 0.657 6.214 -13.375 1.00 90.25 97 LEU A O 1
ATOM 741 N N . HIS A 1 98 ? -1.353 6.340 -12.397 1.00 90.00 98 HIS A N 1
ATOM 742 C CA . HIS A 1 98 ? -2.172 6.113 -13.596 1.00 90.00 98 HIS A CA 1
ATOM 743 C C . HIS A 1 98 ? -2.807 7.413 -14.078 1.00 90.00 98 HIS A C 1
ATOM 745 O O . HIS A 1 98 ? -3.981 7.693 -13.835 1.00 90.00 98 HIS A O 1
ATOM 751 N N . LYS A 1 99 ? -1.986 8.271 -14.685 1.00 89.56 99 LYS A N 1
ATOM 752 C CA . LYS A 1 99 ? -2.412 9.593 -15.165 1.00 89.56 99 LYS A CA 1
ATOM 753 C C . LYS A 1 99 ? -2.209 9.777 -16.663 1.00 89.56 99 LYS A C 1
ATOM 755 O O . LYS A 1 99 ? -2.037 10.906 -17.097 1.00 89.56 99 LYS A O 1
ATOM 760 N N . THR A 1 100 ? -2.182 8.721 -17.468 1.00 88.69 100 THR A N 1
ATOM 761 C CA . THR A 1 100 ? -2.066 8.876 -18.931 1.00 88.69 100 THR A CA 1
ATOM 762 C C . THR A 1 100 ? -3.357 9.429 -19.533 1.00 88.69 100 THR A C 1
ATOM 764 O O . THR A 1 100 ? -3.325 10.220 -20.471 1.00 88.69 100 THR A O 1
ATOM 767 N N . SER A 1 101 ? -4.502 9.077 -18.943 1.00 91.75 101 SER A N 1
ATOM 768 C CA . SER A 1 101 ? -5.818 9.613 -19.279 1.00 91.75 101 SER A CA 1
ATOM 769 C C . SER A 1 101 ? -6.725 9.647 -18.047 1.00 91.75 101 SER A C 1
ATOM 771 O O . SER A 1 101 ? -6.496 8.942 -17.063 1.00 91.75 101 SER A O 1
ATOM 773 N N . GLN A 1 102 ? -7.801 10.438 -18.098 1.00 94.06 102 GLN A N 1
ATOM 774 C CA . GLN A 1 102 ? -8.812 10.425 -17.035 1.00 94.06 102 GLN A CA 1
ATOM 775 C C . GLN A 1 102 ? -9.508 9.057 -16.924 1.00 94.06 102 GLN A C 1
ATOM 777 O O . GLN A 1 102 ? -9.887 8.669 -15.825 1.00 94.06 102 GLN A O 1
ATOM 782 N N . ALA A 1 103 ? -9.657 8.323 -18.032 1.00 93.94 103 ALA A N 1
ATOM 783 C CA . ALA A 1 103 ? -10.243 6.983 -18.035 1.00 93.94 103 ALA A CA 1
ATOM 784 C C . ALA A 1 103 ? -9.354 5.972 -17.294 1.00 93.94 103 ALA A C 1
ATOM 786 O O . ALA A 1 103 ? -9.853 5.240 -16.442 1.00 93.94 103 ALA A O 1
ATOM 787 N N . GLU A 1 104 ? -8.040 5.989 -17.546 1.00 91.38 104 GLU A N 1
ATOM 788 C CA . GLU A 1 104 ? -7.070 5.161 -16.818 1.00 91.38 104 GLU A CA 1
ATOM 789 C C . GLU A 1 104 ? -7.084 5.488 -15.316 1.00 91.38 104 GLU A C 1
ATOM 791 O O . GLU A 1 104 ? -7.188 4.594 -14.477 1.00 91.38 104 GLU A O 1
ATOM 796 N N . LEU A 1 105 ? -7.082 6.781 -14.972 1.00 93.88 105 LEU A N 1
ATOM 797 C CA . LEU A 1 105 ? -7.175 7.226 -13.584 1.00 93.88 105 LEU A CA 1
ATOM 798 C C . LEU A 1 105 ? -8.471 6.732 -12.935 1.00 93.88 105 LEU A C 1
ATOM 800 O O . LEU A 1 105 ? -8.435 6.173 -11.840 1.00 93.88 105 LEU A O 1
ATOM 804 N N . ASN A 1 106 ? -9.611 6.894 -13.612 1.00 96.12 106 ASN A N 1
ATOM 805 C CA . ASN A 1 106 ? -10.911 6.431 -13.133 1.00 96.12 106 ASN A CA 1
ATOM 806 C C . ASN A 1 106 ? -10.926 4.915 -12.916 1.00 96.12 106 ASN A C 1
ATOM 808 O O . ASN A 1 106 ? -11.484 4.470 -11.920 1.00 96.12 106 ASN A O 1
ATOM 812 N N . ALA A 1 107 ? -10.285 4.124 -13.780 1.00 95.12 107 ALA A N 1
ATOM 813 C CA . ALA A 1 107 ? -10.237 2.670 -13.636 1.00 95.12 107 ALA A CA 1
ATOM 814 C C . ALA A 1 107 ? -9.614 2.227 -12.296 1.00 95.12 107 ALA A C 1
ATOM 816 O O . ALA A 1 107 ? -10.079 1.254 -11.703 1.00 95.12 107 ALA A O 1
ATOM 817 N N . THR A 1 108 ? -8.682 3.007 -11.731 1.00 95.69 108 THR A N 1
ATOM 818 C CA . THR A 1 108 ? -8.099 2.724 -10.404 1.00 95.69 108 THR A CA 1
ATOM 819 C C . THR A 1 108 ? -9.099 2.814 -9.242 1.00 95.69 108 THR A C 1
ATOM 821 O O . THR A 1 108 ? -8.820 2.318 -8.153 1.00 95.69 108 THR A O 1
ATOM 824 N N . PHE A 1 109 ? -10.282 3.396 -9.453 1.00 97.00 109 PHE A N 1
ATOM 825 C CA . PHE A 1 109 ? -11.332 3.534 -8.440 1.00 97.00 109 PHE A CA 1
ATOM 826 C C . PHE A 1 109 ? -12.337 2.364 -8.427 1.00 97.00 109 PHE A C 1
ATOM 828 O O . PHE A 1 109 ? -13.329 2.416 -7.691 1.00 97.00 109 PHE A O 1
ATOM 835 N N . ASN A 1 110 ? -12.088 1.304 -9.208 1.00 96.62 110 ASN A N 1
ATOM 836 C CA . ASN A 1 110 ? -12.905 0.090 -9.225 1.00 96.62 110 ASN A CA 1
ATOM 837 C C . ASN A 1 110 ? -12.850 -0.635 -7.869 1.00 96.62 110 ASN A C 1
ATOM 839 O O . ASN A 1 110 ? -11.806 -1.167 -7.481 1.00 96.62 110 ASN A O 1
ATOM 843 N N . LEU A 1 111 ? -13.987 -0.699 -7.168 1.00 94.25 111 LEU A N 1
ATOM 844 C CA . LEU A 1 111 ? -14.067 -1.286 -5.828 1.00 94.25 111 LEU A CA 1
ATOM 845 C C . LEU A 1 111 ? -13.843 -2.798 -5.783 1.00 94.25 111 LEU A C 1
ATOM 847 O O . LEU A 1 111 ? -13.394 -3.310 -4.765 1.00 94.25 111 LEU A O 1
ATOM 851 N N . ASN A 1 112 ? -14.173 -3.508 -6.857 1.00 92.44 112 ASN A N 1
ATOM 852 C CA . ASN A 1 112 ? -14.057 -4.958 -6.922 1.00 92.44 112 ASN A CA 1
ATOM 853 C C . ASN A 1 112 ? -12.648 -5.411 -7.313 1.00 92.44 112 ASN A C 1
ATOM 855 O O . ASN A 1 112 ? -12.201 -6.454 -6.846 1.00 92.44 112 ASN A O 1
ATOM 859 N N . ALA A 1 113 ? -11.971 -4.644 -8.170 1.00 90.12 113 ALA A N 1
ATOM 860 C CA . ALA A 1 113 ? -10.703 -5.055 -8.763 1.00 90.12 113 ALA A CA 1
ATOM 861 C C . ALA A 1 113 ? -9.470 -4.436 -8.092 1.00 90.12 113 ALA A C 1
ATOM 863 O O . ALA A 1 113 ? -8.426 -5.076 -8.066 1.00 90.12 113 ALA A O 1
ATOM 864 N N . ASN A 1 114 ? -9.557 -3.202 -7.576 1.00 95.88 114 ASN A N 1
ATOM 865 C CA . ASN A 1 114 ? -8.365 -2.435 -7.188 1.00 95.88 114 ASN A CA 1
ATOM 866 C C . ASN A 1 114 ? -8.379 -1.896 -5.751 1.00 95.88 114 ASN A C 1
ATOM 868 O O . ASN A 1 114 ? -7.383 -1.319 -5.307 1.00 95.88 114 ASN A O 1
ATOM 872 N N . ILE A 1 115 ? -9.489 -2.052 -5.026 1.00 95.88 115 ILE A N 1
ATOM 873 C CA . ILE A 1 115 ? -9.671 -1.453 -3.703 1.00 95.88 115 ILE A CA 1
ATOM 874 C C . ILE A 1 115 ? -9.818 -2.516 -2.621 1.00 95.88 115 ILE A C 1
ATOM 876 O O . ILE A 1 115 ? -10.582 -3.465 -2.747 1.00 95.88 115 ILE A O 1
ATOM 880 N N . LEU A 1 116 ? -9.145 -2.301 -1.494 1.00 94.56 116 LEU A N 1
ATOM 881 C CA . LEU A 1 116 ? -9.268 -3.138 -0.301 1.00 94.56 116 LEU A CA 1
ATOM 882 C C . LEU A 1 116 ? -9.383 -2.292 0.974 1.00 94.56 116 LEU A C 1
ATOM 884 O O . LEU A 1 116 ? -9.076 -1.094 0.954 1.00 94.56 116 LEU A O 1
ATOM 888 N N . PRO A 1 117 ? -9.822 -2.881 2.100 1.00 96.25 117 PRO A N 1
ATOM 889 C CA . PRO A 1 117 ? -9.768 -2.212 3.390 1.00 96.25 117 PRO A CA 1
ATOM 890 C C . PRO A 1 117 ? -8.320 -2.082 3.871 1.00 96.25 117 PRO A C 1
ATOM 892 O O . PRO A 1 117 ? -7.677 -3.069 4.226 1.00 96.25 117 PRO A O 1
ATOM 895 N N . GLN A 1 118 ? -7.801 -0.859 3.886 1.00 96.44 118 GLN A N 1
ATOM 896 C CA . GLN A 1 118 ? -6.416 -0.584 4.269 1.00 96.44 118 GLN A CA 1
ATOM 897 C C . GLN A 1 118 ? -6.353 0.296 5.509 1.00 96.44 118 GLN A C 1
ATOM 899 O O . GLN A 1 118 ? -7.081 1.288 5.589 1.00 96.44 118 GLN A O 1
ATOM 904 N N . ASP A 1 119 ? -5.481 -0.028 6.462 1.00 96.62 119 ASP A N 1
ATOM 905 C CA . ASP A 1 119 ? -5.243 0.823 7.625 1.00 96.62 119 ASP A CA 1
ATOM 906 C C . ASP A 1 119 ? -4.890 2.249 7.181 1.00 96.62 119 ASP A C 1
ATOM 908 O O . ASP A 1 119 ? -4.072 2.472 6.283 1.00 96.62 119 ASP A O 1
ATOM 912 N N . LYS A 1 120 ? -5.539 3.237 7.800 1.00 94.25 120 LYS A N 1
ATOM 913 C CA . LYS A 1 120 ? -5.405 4.650 7.429 1.00 94.25 120 LYS A CA 1
ATOM 914 C C . LYS A 1 120 ? -3.974 5.162 7.506 1.00 94.25 120 LYS A C 1
ATOM 916 O O . LYS A 1 120 ? -3.574 5.961 6.656 1.00 94.25 120 LYS A O 1
ATOM 921 N N . THR A 1 121 ? -3.237 4.742 8.528 1.00 94.81 121 THR A N 1
ATOM 922 C CA . THR A 1 121 ? -1.875 5.212 8.777 1.00 94.81 121 THR A CA 1
ATOM 923 C C . THR A 1 121 ? -0.867 4.488 7.898 1.00 94.81 121 THR A C 1
ATOM 925 O O . THR A 1 121 ? 0.071 5.127 7.428 1.00 94.81 121 THR A O 1
ATOM 928 N N . LEU A 1 122 ? -1.104 3.209 7.582 1.00 95.50 122 LEU A N 1
ATOM 929 C CA . LEU A 1 122 ? -0.334 2.492 6.567 1.00 95.50 122 LEU A CA 1
ATOM 930 C C . LEU A 1 122 ? -0.532 3.115 5.179 1.00 95.50 122 LEU A C 1
ATOM 932 O O . LEU A 1 122 ? 0.445 3.449 4.512 1.00 95.50 122 LEU A O 1
ATOM 936 N N . ASN A 1 123 ? -1.791 3.297 4.761 1.00 94.75 123 ASN A N 1
ATOM 937 C CA . ASN A 1 123 ? -2.158 3.833 3.446 1.00 94.75 123 ASN A CA 1
ATOM 938 C C . ASN A 1 123 ? -1.519 5.204 3.184 1.00 94.75 123 ASN A C 1
ATOM 940 O O . ASN A 1 123 ? -1.070 5.483 2.080 1.00 94.75 123 ASN A O 1
ATOM 944 N N . ALA A 1 124 ? -1.490 6.071 4.198 1.00 91.56 124 ALA A N 1
ATOM 945 C CA . ALA A 1 124 ? -0.921 7.413 4.092 1.00 91.56 124 ALA A CA 1
ATOM 946 C C . ALA A 1 124 ? 0.549 7.513 4.549 1.00 91.56 124 ALA A C 1
ATOM 948 O O . ALA A 1 124 ? 1.096 8.613 4.571 1.00 91.56 124 ALA A O 1
ATOM 949 N N . GLY A 1 125 ? 1.163 6.398 4.944 1.00 93.12 125 GLY A N 1
ATOM 950 C CA . GLY A 1 125 ? 2.539 6.312 5.424 1.00 93.12 125 GLY A CA 1
ATOM 951 C C . GLY A 1 125 ? 3.359 5.384 4.536 1.00 93.12 125 GLY A C 1
ATOM 952 O O . GLY A 1 125 ? 3.701 5.733 3.409 1.00 93.12 125 GLY A O 1
ATOM 953 N N . ASP A 1 126 ? 3.671 4.188 5.033 1.00 94.31 126 ASP A N 1
ATOM 954 C CA . ASP A 1 126 ? 4.624 3.277 4.385 1.00 94.31 126 ASP A CA 1
ATOM 955 C C . ASP A 1 126 ? 4.154 2.722 3.038 1.00 94.31 126 ASP A C 1
ATOM 957 O O . ASP A 1 126 ? 4.978 2.490 2.153 1.00 94.31 126 ASP A O 1
ATOM 961 N N . TRP A 1 127 ? 2.842 2.589 2.826 1.00 95.75 127 TRP A N 1
ATOM 962 C CA . TRP A 1 127 ? 2.326 2.227 1.506 1.00 95.75 127 TRP A CA 1
ATOM 963 C C . TRP A 1 127 ? 2.584 3.330 0.477 1.00 95.75 127 TRP A C 1
ATOM 965 O O . TRP A 1 127 ? 3.079 3.064 -0.615 1.00 95.75 127 TRP A O 1
ATOM 975 N N . LEU A 1 128 ? 2.351 4.588 0.856 1.00 93.69 128 LEU A N 1
ATOM 976 C CA . LEU A 1 128 ? 2.647 5.735 0.005 1.00 93.69 128 LEU A CA 1
ATOM 977 C C . LEU A 1 128 ? 4.154 5.895 -0.250 1.00 93.69 128 LEU A C 1
ATOM 979 O O . LEU A 1 128 ? 4.547 6.275 -1.351 1.00 93.69 128 LEU A O 1
ATOM 983 N N . ARG A 1 129 ? 5.012 5.568 0.726 1.00 94.38 129 ARG A N 1
ATOM 984 C CA . ARG A 1 129 ? 6.471 5.511 0.514 1.00 94.38 129 ARG A CA 1
ATOM 985 C C . ARG A 1 129 ? 6.832 4.512 -0.591 1.00 94.38 129 ARG A C 1
ATOM 987 O O . ARG A 1 129 ? 7.620 4.853 -1.466 1.00 94.38 129 ARG A O 1
ATOM 994 N N . LEU A 1 130 ? 6.212 3.329 -0.623 1.00 95.12 130 LEU A N 1
ATOM 995 C CA . LEU A 1 130 ? 6.398 2.370 -1.723 1.00 95.12 130 LEU A CA 1
ATOM 996 C C . LEU A 1 130 ? 5.848 2.874 -3.070 1.00 95.12 130 LEU A C 1
ATOM 998 O O . LEU A 1 130 ? 6.442 2.626 -4.122 1.00 95.12 130 LEU A O 1
ATOM 1002 N N . GLU A 1 131 ? 4.726 3.594 -3.075 1.00 94.31 131 GLU A N 1
ATOM 1003 C CA . GLU A 1 131 ? 4.205 4.220 -4.299 1.00 94.31 131 GLU A CA 1
ATOM 1004 C C . GLU A 1 131 ? 5.144 5.319 -4.825 1.00 94.31 131 GLU A C 1
ATOM 1006 O O . GLU A 1 131 ? 5.382 5.413 -6.029 1.00 94.31 131 GLU A O 1
ATOM 1011 N N . ASN A 1 132 ? 5.736 6.121 -3.938 1.00 93.38 132 ASN A N 1
ATOM 1012 C CA . ASN A 1 132 ? 6.738 7.121 -4.311 1.00 93.38 132 ASN A CA 1
ATOM 1013 C C . ASN A 1 132 ? 8.020 6.460 -4.829 1.00 93.38 132 ASN A C 1
ATOM 1015 O O . ASN A 1 132 ? 8.549 6.884 -5.857 1.00 93.38 132 ASN A O 1
ATOM 1019 N N . PHE A 1 133 ? 8.447 5.364 -4.196 1.00 94.50 133 PHE A N 1
ATOM 1020 C CA . PHE A 1 133 ? 9.577 4.562 -4.657 1.00 94.50 133 PHE A CA 1
ATOM 1021 C C . PHE A 1 133 ? 9.358 4.074 -6.094 1.00 94.50 133 PHE A C 1
ATOM 1023 O O . PHE A 1 133 ? 10.261 4.151 -6.925 1.00 94.50 133 PHE A O 1
ATOM 1030 N N . THR A 1 134 ? 8.124 3.681 -6.429 1.00 94.44 134 THR A N 1
ATOM 1031 C CA . THR A 1 134 ? 7.739 3.299 -7.797 1.00 94.44 134 THR A CA 1
ATOM 1032 C C . THR A 1 134 ? 8.046 4.410 -8.808 1.00 94.44 134 THR A C 1
ATOM 1034 O O . THR A 1 134 ? 8.650 4.154 -9.851 1.00 94.44 134 THR A O 1
ATOM 1037 N N . ARG A 1 135 ? 7.694 5.665 -8.489 1.00 92.50 135 ARG A N 1
ATOM 1038 C CA . ARG A 1 135 ? 8.015 6.819 -9.349 1.00 92.50 135 ARG A CA 1
ATOM 1039 C C . ARG A 1 135 ? 9.512 7.026 -9.484 1.00 92.50 135 ARG A C 1
ATOM 1041 O O . ARG A 1 135 ? 9.983 7.306 -10.581 1.00 92.50 135 ARG A O 1
ATOM 1048 N N . ARG A 1 136 ? 10.259 6.911 -8.385 1.00 93.38 136 ARG A N 1
ATOM 1049 C CA . ARG A 1 136 ? 11.706 7.131 -8.411 1.00 93.38 136 ARG A CA 1
ATOM 1050 C C . ARG A 1 136 ? 12.416 6.105 -9.291 1.00 93.38 136 ARG A C 1
ATOM 1052 O O . ARG A 1 136 ? 13.295 6.487 -10.058 1.00 93.38 136 ARG A O 1
ATOM 1059 N N . ILE A 1 137 ? 12.012 4.835 -9.233 1.00 94.69 137 ILE A N 1
ATOM 1060 C CA . ILE A 1 137 ? 12.558 3.796 -10.116 1.00 94.69 137 ILE A CA 1
ATOM 1061 C C . ILE A 1 137 ? 12.195 4.061 -11.580 1.00 94.69 137 ILE A C 1
ATOM 1063 O O . ILE A 1 137 ? 13.068 3.970 -12.440 1.00 94.69 137 ILE A O 1
ATOM 1067 N N . LEU A 1 138 ? 10.953 4.465 -11.870 1.00 92.38 138 LEU A N 1
ATOM 1068 C CA . LEU A 1 138 ? 10.561 4.893 -13.218 1.00 92.38 138 LEU A CA 1
ATOM 1069 C C . LEU A 1 138 ? 11.445 6.028 -13.755 1.00 92.38 138 LEU A C 1
ATOM 1071 O O . LEU A 1 138 ? 11.893 5.968 -14.902 1.00 92.38 138 LEU A O 1
ATOM 1075 N N . THR A 1 139 ? 11.717 7.044 -12.932 1.00 91.69 139 THR A N 1
ATOM 1076 C CA . THR A 1 139 ? 12.613 8.150 -13.295 1.00 91.69 139 THR A CA 1
ATOM 1077 C C . THR A 1 139 ? 14.025 7.646 -13.574 1.00 91.69 139 THR A C 1
ATOM 1079 O O . THR A 1 139 ? 14.568 7.959 -14.631 1.00 91.69 139 THR A O 1
ATOM 1082 N N . ALA A 1 140 ? 14.582 6.810 -12.693 1.00 91.50 140 ALA A N 1
ATOM 1083 C CA . ALA A 1 140 ? 15.924 6.253 -12.860 1.00 91.50 140 ALA A CA 1
ATOM 1084 C C . ALA A 1 140 ? 16.057 5.448 -14.166 1.00 91.50 140 ALA A C 1
ATOM 1086 O O . ALA A 1 140 ? 17.008 5.643 -14.917 1.00 91.50 140 ALA A O 1
ATOM 1087 N N . ILE A 1 141 ? 15.069 4.608 -14.497 1.00 90.81 141 ILE A N 1
ATOM 1088 C CA . ILE A 1 141 ? 15.028 3.874 -15.773 1.00 90.81 141 ILE A CA 1
ATOM 1089 C C . ILE A 1 141 ? 15.025 4.843 -16.968 1.00 90.81 141 ILE A C 1
ATOM 1091 O O . ILE A 1 141 ? 15.721 4.623 -17.967 1.00 90.81 141 ILE A O 1
ATOM 1095 N N . GLY A 1 142 ? 14.246 5.925 -16.878 1.00 88.50 142 GLY A N 1
ATOM 1096 C CA . GLY A 1 142 ? 14.187 6.966 -17.901 1.00 88.50 142 GLY A CA 1
ATOM 1097 C C . GLY A 1 142 ? 15.518 7.701 -18.087 1.00 88.50 142 GLY A C 1
ATOM 1098 O O . GLY A 1 142 ? 15.927 7.939 -19.222 1.00 88.50 142 GLY A O 1
ATOM 1099 N N . GLU A 1 143 ? 16.209 8.026 -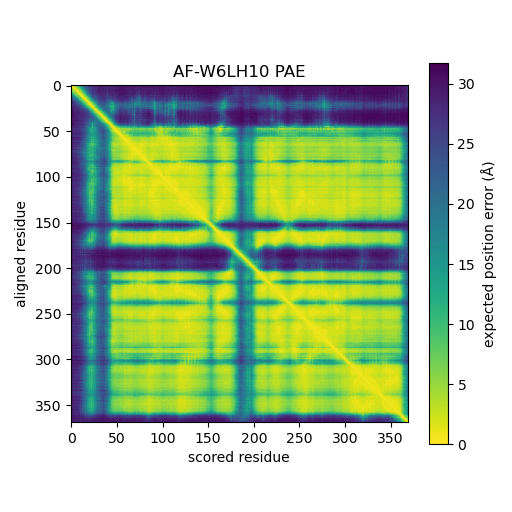16.996 1.00 88.44 143 GLU A N 1
ATOM 1100 C CA . GLU A 1 143 ? 17.535 8.658 -17.004 1.00 88.44 143 GLU A CA 1
ATOM 1101 C C . GLU A 1 143 ? 18.597 7.741 -17.618 1.00 88.44 143 GLU A C 1
ATOM 1103 O O . GLU A 1 143 ? 19.323 8.172 -18.515 1.00 88.44 143 GLU A O 1
ATOM 1108 N N . THR A 1 144 ? 18.632 6.462 -17.228 1.00 85.88 144 THR A N 1
ATOM 1109 C CA . THR A 1 144 ? 19.523 5.460 -17.835 1.00 85.88 144 THR A CA 1
ATOM 1110 C C . THR A 1 144 ? 19.279 5.340 -19.337 1.00 85.88 144 THR A C 1
ATOM 1112 O O . THR A 1 144 ? 20.226 5.368 -20.121 1.00 85.88 144 THR A O 1
ATOM 1115 N N . THR A 1 145 ? 18.011 5.273 -19.760 1.00 85.00 145 THR A N 1
ATOM 1116 C CA . THR A 1 145 ? 17.657 5.179 -21.186 1.00 85.00 145 THR A CA 1
ATOM 1117 C C . THR A 1 145 ? 18.167 6.395 -21.970 1.00 85.00 145 THR A C 1
ATOM 1119 O O . THR A 1 145 ? 18.763 6.233 -23.033 1.00 85.00 145 THR A O 1
ATOM 1122 N N . LYS A 1 146 ? 17.978 7.612 -21.439 1.00 83.88 146 LYS A N 1
ATOM 1123 C CA . LYS A 1 146 ? 18.450 8.853 -22.077 1.00 83.88 146 LYS A CA 1
ATOM 1124 C C . LYS A 1 146 ? 19.974 8.922 -22.156 1.00 83.88 146 LYS A C 1
ATOM 1126 O O . LYS A 1 146 ? 20.501 9.295 -23.195 1.00 83.88 146 LYS A O 1
ATOM 1131 N N . SER A 1 147 ? 20.675 8.541 -21.087 1.00 81.19 147 SER A N 1
ATOM 1132 C CA . SER A 1 147 ? 22.142 8.580 -21.049 1.00 81.19 147 SER A CA 1
ATOM 1133 C C . SER A 1 147 ? 22.784 7.657 -22.088 1.00 81.19 147 SER A C 1
ATOM 1135 O O . SER A 1 147 ? 23.830 7.995 -22.636 1.00 81.19 147 SER A O 1
ATOM 1137 N N . ILE A 1 148 ? 22.164 6.514 -22.391 1.00 76.50 148 ILE A N 1
ATOM 1138 C CA . ILE A 1 148 ? 22.652 5.605 -23.438 1.00 76.50 148 ILE A CA 1
ATOM 1139 C C . ILE A 1 148 ? 22.396 6.203 -24.829 1.00 76.50 148 ILE A C 1
ATOM 1141 O O . ILE A 1 148 ? 23.273 6.136 -25.685 1.00 76.50 148 ILE A O 1
ATOM 1145 N N . GLN A 1 149 ? 21.242 6.849 -25.043 1.00 70.62 149 GLN A N 1
ATOM 1146 C CA . GLN A 1 149 ? 20.922 7.517 -26.313 1.00 70.62 149 GLN A CA 1
ATOM 1147 C C . GLN A 1 149 ? 21.879 8.672 -26.645 1.00 70.62 149 GLN A C 1
ATOM 1149 O O . GLN A 1 149 ? 22.193 8.877 -27.811 1.00 70.62 149 GLN A O 1
ATOM 1154 N N . THR A 1 150 ? 22.358 9.425 -25.651 1.00 64.88 150 THR A N 1
ATOM 1155 C CA . THR A 1 150 ? 23.266 10.564 -25.887 1.00 64.88 150 THR A CA 1
ATOM 1156 C C . THR A 1 150 ? 24.710 10.159 -26.186 1.00 64.88 150 THR A C 1
ATOM 1158 O O . THR A 1 150 ? 25.462 10.978 -26.701 1.00 64.88 150 THR A O 1
ATOM 1161 N N . ASN A 1 151 ? 25.109 8.926 -25.853 1.00 62.19 151 ASN A N 1
ATOM 1162 C CA . ASN A 1 151 ? 26.504 8.469 -25.900 1.00 62.19 151 ASN A CA 1
ATOM 1163 C C . ASN A 1 151 ? 26.827 7.556 -27.101 1.00 62.19 151 ASN A C 1
ATOM 1165 O O . ASN A 1 151 ? 27.954 7.072 -27.192 1.00 62.19 151 ASN A O 1
ATOM 1169 N N . GLY A 1 152 ? 25.877 7.294 -28.007 1.00 56.59 152 GLY A N 1
ATOM 1170 C CA . GLY A 1 152 ? 26.086 6.390 -29.140 1.00 56.59 152 GLY A CA 1
ATOM 1171 C C . GLY A 1 152 ? 25.490 6.889 -30.454 1.00 56.59 152 GLY A C 1
ATOM 1172 O O . GLY A 1 152 ? 24.274 6.975 -30.587 1.00 56.59 152 GLY A O 1
ATOM 1173 N N . ASP A 1 153 ? 26.346 7.069 -31.464 1.00 49.09 153 ASP A N 1
ATOM 1174 C CA . ASP A 1 153 ? 26.009 7.231 -32.892 1.00 49.09 153 ASP A CA 1
ATOM 1175 C C . ASP A 1 153 ? 25.450 5.937 -33.540 1.00 49.09 153 ASP A C 1
ATOM 1177 O O . ASP A 1 153 ? 25.549 5.719 -34.749 1.00 49.09 153 ASP A O 1
ATOM 1181 N N . ALA A 1 154 ? 24.881 5.018 -32.757 1.00 51.19 154 ALA A N 1
ATOM 1182 C CA . ALA A 1 154 ? 24.401 3.743 -33.270 1.00 51.19 154 ALA A CA 1
ATOM 1183 C C . ALA A 1 154 ? 22.937 3.866 -33.711 1.00 51.19 154 ALA A C 1
ATOM 1185 O O . ALA A 1 154 ? 22.031 3.983 -32.892 1.00 51.19 154 ALA A O 1
ATOM 1186 N N . ALA A 1 155 ? 22.716 3.767 -35.021 1.00 49.22 155 ALA A N 1
ATOM 1187 C CA . ALA A 1 155 ? 21.427 3.760 -35.718 1.00 49.22 155 ALA A CA 1
ATOM 1188 C C . ALA A 1 155 ? 20.491 2.565 -35.381 1.00 49.22 155 ALA A C 1
ATOM 1190 O O . ALA A 1 155 ? 19.691 2.147 -36.217 1.00 49.22 155 ALA A O 1
ATOM 1191 N N . GLY A 1 156 ? 20.595 1.983 -34.182 1.00 55.12 156 GLY A N 1
ATOM 1192 C CA . GLY A 1 156 ? 19.749 0.896 -33.692 1.00 55.12 156 GLY A CA 1
ATOM 1193 C C . GLY A 1 156 ? 18.744 1.384 -32.648 1.00 55.12 156 GLY A C 1
ATOM 1194 O O . GLY A 1 156 ? 19.075 2.172 -31.767 1.00 55.12 156 GLY A O 1
ATOM 1195 N N . GLU A 1 157 ? 17.507 0.899 -32.728 1.00 59.59 157 GLU A N 1
ATOM 1196 C CA . GLU A 1 157 ? 16.437 1.203 -31.773 1.00 59.59 157 GLU A CA 1
ATOM 1197 C C . GLU A 1 157 ? 16.799 0.670 -30.369 1.00 59.59 157 GLU A C 1
ATOM 1199 O O . GLU A 1 157 ? 16.650 -0.517 -30.071 1.00 59.59 157 GLU A O 1
ATOM 1204 N N . ILE A 1 158 ? 17.323 1.538 -29.494 1.00 62.25 158 ILE A N 1
ATOM 1205 C CA . ILE A 1 158 ? 17.600 1.188 -28.093 1.00 62.25 158 ILE A CA 1
ATOM 1206 C C . ILE A 1 158 ? 16.269 0.864 -27.413 1.00 62.25 158 ILE A C 1
ATOM 1208 O O . ILE A 1 158 ? 15.393 1.724 -27.286 1.00 62.25 158 ILE A O 1
ATOM 1212 N N . LYS A 1 159 ? 16.125 -0.376 -26.932 1.00 68.62 159 LYS A N 1
ATOM 1213 C CA . LYS A 1 159 ? 14.944 -0.789 -26.169 1.00 68.62 159 LYS A CA 1
ATOM 1214 C C . LYS A 1 159 ? 14.847 0.039 -24.891 1.00 68.62 159 LYS A C 1
ATOM 1216 O O . LYS A 1 159 ? 15.727 -0.014 -24.034 1.00 68.62 159 LYS A O 1
ATOM 1221 N N . LYS A 1 160 ? 13.759 0.800 -24.769 1.00 80.06 160 LYS A N 1
ATOM 1222 C CA . LYS A 1 160 ? 13.420 1.555 -23.560 1.00 80.06 160 LYS A CA 1
ATOM 1223 C C . LYS A 1 160 ? 13.291 0.593 -22.377 1.00 80.06 160 LYS A C 1
ATOM 1225 O O . LYS A 1 160 ? 12.661 -0.457 -22.506 1.00 80.06 160 LYS A O 1
ATOM 1230 N N . GLY A 1 161 ? 13.859 0.969 -21.233 1.00 87.44 161 GLY A N 1
ATOM 1231 C CA . GLY A 1 161 ? 13.676 0.206 -20.003 1.00 87.44 161 GLY A CA 1
ATOM 1232 C C . GLY A 1 161 ? 12.220 0.218 -19.533 1.00 87.44 161 GLY A C 1
ATOM 1233 O O . GLY A 1 161 ? 11.421 1.068 -19.940 1.00 87.44 161 GLY A O 1
ATOM 1234 N N . ARG A 1 162 ? 11.863 -0.738 -18.679 1.00 92.75 162 ARG A N 1
ATOM 1235 C CA . ARG A 1 162 ? 10.484 -0.972 -18.229 1.00 92.75 162 ARG A CA 1
ATOM 1236 C C . ARG A 1 162 ? 10.448 -1.238 -16.732 1.00 92.75 162 ARG A C 1
ATOM 1238 O O . ARG A 1 162 ? 11.387 -1.797 -16.182 1.00 92.75 162 ARG A O 1
ATOM 1245 N N . LEU A 1 163 ? 9.356 -0.865 -16.076 1.00 94.44 163 LEU A N 1
ATOM 1246 C CA . LEU A 1 163 ? 9.089 -1.247 -14.693 1.00 94.44 163 LEU A CA 1
ATOM 1247 C C . LEU A 1 163 ? 7.754 -1.972 -14.642 1.00 94.44 163 LEU A C 1
ATOM 1249 O O . LEU A 1 163 ? 6.766 -1.459 -15.152 1.00 94.44 163 LEU A O 1
ATOM 1253 N N . PHE A 1 164 ? 7.727 -3.127 -13.995 1.00 95.06 164 PHE A N 1
ATOM 1254 C CA . PHE A 1 164 ? 6.509 -3.857 -13.691 1.00 95.06 164 PHE A CA 1
ATOM 1255 C C . PHE A 1 164 ? 6.288 -3.868 -12.185 1.00 95.06 164 PHE A C 1
ATOM 1257 O O . PHE A 1 164 ? 7.238 -4.067 -11.419 1.00 95.06 164 PHE A O 1
ATOM 1264 N N . VAL A 1 165 ? 5.043 -3.670 -11.764 1.00 95.44 165 VAL A N 1
ATOM 1265 C CA . VAL A 1 165 ? 4.657 -3.713 -10.352 1.00 95.44 165 VAL A CA 1
ATOM 1266 C C . VAL A 1 165 ? 3.512 -4.700 -10.172 1.00 95.44 165 VAL A C 1
ATOM 1268 O O . VAL A 1 165 ? 2.623 -4.802 -11.003 1.00 95.44 165 VAL A O 1
ATOM 1271 N N . VAL A 1 166 ? 3.535 -5.474 -9.093 1.00 95.94 166 VAL A N 1
ATOM 1272 C CA . VAL A 1 166 ? 2.406 -6.325 -8.703 1.00 95.94 166 VAL A CA 1
ATOM 1273 C C . VAL A 1 166 ? 2.081 -6.024 -7.254 1.00 95.94 166 VAL A C 1
ATOM 1275 O O . VAL A 1 166 ? 2.950 -6.136 -6.392 1.00 95.94 166 VAL A O 1
ATOM 1278 N N . SER A 1 167 ? 0.839 -5.634 -6.981 1.00 96.12 167 SER A N 1
ATOM 1279 C CA . SER A 1 167 ? 0.378 -5.293 -5.634 1.00 96.12 167 SER A CA 1
ATOM 1280 C C . SER A 1 167 ? -0.811 -6.159 -5.253 1.00 96.12 167 SER A C 1
ATOM 1282 O O . SER A 1 167 ? -1.677 -6.423 -6.087 1.00 96.12 167 SER A O 1
ATOM 1284 N N . GLY A 1 168 ? -0.898 -6.570 -3.992 1.00 94.62 168 GLY A N 1
ATOM 1285 C CA . GLY A 1 168 ? -2.036 -7.371 -3.563 1.00 94.62 168 GLY A CA 1
ATOM 1286 C C . GLY A 1 168 ? -2.164 -7.567 -2.057 1.00 94.62 168 GLY A C 1
ATOM 1287 O O . GLY A 1 168 ? -1.265 -7.208 -1.289 1.00 94.62 168 GLY A O 1
ATOM 1288 N N . PRO A 1 169 ? -3.306 -8.124 -1.624 1.00 96.50 169 PRO A N 1
ATOM 1289 C CA . PRO A 1 169 ? -3.517 -8.551 -0.251 1.00 96.50 169 PRO A CA 1
ATOM 1290 C C . PRO A 1 169 ? -2.739 -9.832 0.074 1.00 96.50 169 PRO A C 1
ATOM 1292 O O . PRO A 1 169 ? -2.540 -10.690 -0.781 1.00 96.50 169 PRO A O 1
ATOM 1295 N N . ALA A 1 170 ? -2.367 -10.000 1.341 1.00 95.00 170 ALA A N 1
ATOM 1296 C CA . ALA A 1 170 ? -1.847 -11.248 1.885 1.00 95.00 170 ALA A CA 1
ATOM 1297 C C . ALA A 1 170 ? -2.484 -11.580 3.247 1.00 95.00 170 ALA A C 1
ATOM 1299 O O . ALA A 1 170 ? -2.694 -10.718 4.114 1.00 95.00 170 ALA A O 1
ATOM 1300 N N . PHE A 1 171 ? -2.763 -12.866 3.450 1.00 95.56 171 PHE A N 1
ATOM 1301 C CA . PHE A 1 171 ? -3.373 -13.415 4.660 1.00 95.56 171 PHE A CA 1
ATOM 1302 C C . PHE A 1 171 ? -2.367 -14.340 5.350 1.00 95.56 171 PHE A C 1
ATOM 1304 O O . PHE A 1 171 ? -2.335 -15.545 5.121 1.00 95.56 171 PHE A O 1
ATOM 1311 N N . ILE A 1 172 ? -1.484 -13.742 6.149 1.00 93.88 172 ILE A N 1
ATOM 1312 C CA . ILE A 1 172 ? -0.317 -14.410 6.722 1.00 93.88 172 ILE A CA 1
ATOM 1313 C C . ILE A 1 172 ? -0.722 -15.163 7.998 1.00 93.88 172 ILE A C 1
ATOM 1315 O O . ILE A 1 172 ? -1.319 -14.552 8.889 1.00 93.88 172 ILE A O 1
ATOM 1319 N N . PRO A 1 173 ? -0.397 -16.464 8.121 1.00 90.44 173 PRO A N 1
ATOM 1320 C CA . PRO A 1 173 ? -0.716 -17.236 9.313 1.00 90.44 173 PRO A CA 1
ATOM 1321 C C . PRO A 1 173 ? 0.100 -16.778 10.524 1.00 90.44 173 PRO A C 1
ATOM 1323 O O . PRO A 1 173 ? 1.294 -16.489 10.423 1.00 90.44 173 PRO A O 1
ATOM 1326 N N . THR A 1 174 ? -0.530 -16.790 11.695 1.00 87.94 174 THR A N 1
ATOM 1327 C CA . THR A 1 174 ? 0.133 -16.637 12.991 1.00 87.94 174 THR A CA 1
ATOM 1328 C C . THR A 1 174 ? 0.291 -17.999 13.662 1.00 87.94 174 THR A C 1
ATOM 1330 O O . THR A 1 174 ? -0.540 -18.898 13.509 1.00 87.94 174 THR A O 1
ATOM 1333 N N . LEU A 1 175 ? 1.396 -18.176 14.390 1.00 85.38 175 LEU A N 1
ATOM 1334 C CA . LEU A 1 175 ? 1.609 -19.363 15.214 1.00 85.38 175 LEU A CA 1
ATOM 1335 C C . LEU A 1 175 ? 0.852 -19.195 16.526 1.00 85.38 175 LEU A C 1
ATOM 1337 O O . LEU A 1 175 ? 1.090 -18.243 17.270 1.00 85.38 175 LEU A O 1
ATOM 1341 N N . VAL A 1 176 ? -0.030 -20.143 16.816 1.00 81.12 176 VAL A N 1
ATOM 1342 C CA . VAL A 1 176 ? -0.787 -20.197 18.062 1.00 81.12 176 VAL A CA 1
ATOM 1343 C C . VAL A 1 176 ? -0.490 -21.494 18.796 1.00 81.12 176 VAL A C 1
ATOM 1345 O O . VAL A 1 176 ? -0.301 -22.554 18.190 1.00 81.12 176 VAL A O 1
ATOM 1348 N N . ILE A 1 177 ? -0.482 -21.417 20.121 1.00 70.25 177 ILE A N 1
ATOM 1349 C CA . ILE A 1 177 ? -0.459 -22.600 20.972 1.00 70.25 177 ILE A CA 1
ATOM 1350 C C . ILE A 1 177 ? -1.919 -22.905 21.325 1.00 70.25 177 ILE A C 1
ATOM 1352 O O . ILE A 1 177 ? -2.571 -22.067 21.950 1.00 70.25 177 ILE A O 1
ATOM 1356 N N . PRO A 1 178 ? -2.478 -24.051 20.901 1.00 61.38 178 PRO A N 1
ATOM 1357 C CA . PRO A 1 178 ? -3.826 -24.421 21.299 1.00 61.38 178 PRO A CA 1
ATOM 1358 C C . PRO A 1 178 ? -3.858 -24.651 22.813 1.00 61.38 178 PRO A C 1
ATOM 1360 O O . PRO A 1 178 ? -3.175 -25.539 23.316 1.00 61.38 178 PRO A O 1
ATOM 1363 N N . HIS A 1 179 ? -4.674 -23.882 23.533 1.00 59.25 179 HIS A N 1
ATOM 1364 C CA . HIS A 1 179 ? -5.025 -24.220 24.907 1.00 59.25 179 HIS A CA 1
ATOM 1365 C C . HIS A 1 179 ? -5.856 -25.513 24.881 1.00 59.25 179 HIS A C 1
ATOM 1367 O O . HIS A 1 179 ? -7.025 -25.503 24.498 1.00 59.25 179 HIS A O 1
ATOM 1373 N N . THR A 1 180 ? -5.252 -26.647 25.237 1.00 52.97 180 THR A N 1
ATOM 1374 C CA . THR A 1 180 ? -5.991 -27.867 25.581 1.00 52.97 180 THR A CA 1
ATOM 1375 C C . THR A 1 180 ? -6.641 -27.613 26.934 1.00 52.97 180 THR A C 1
ATOM 1377 O O . THR A 1 180 ? -5.972 -27.660 27.962 1.00 52.97 180 THR A O 1
ATOM 1380 N N . GLY A 1 181 ? -7.908 -27.208 26.925 1.00 45.66 181 GLY A N 1
ATOM 1381 C CA . GLY A 1 181 ? -8.617 -26.819 28.136 1.00 45.66 181 GLY A CA 1
ATOM 1382 C C . GLY A 1 181 ? -8.779 -27.981 29.112 1.00 45.66 181 GLY A C 1
ATOM 1383 O O . GLY A 1 181 ? -9.596 -28.854 28.865 1.00 45.66 181 GLY A O 1
ATOM 1384 N N . GLU A 1 182 ? -8.051 -27.919 30.225 1.00 39.91 182 GLU A N 1
ATOM 1385 C CA . GLU A 1 182 ? -8.505 -28.302 31.567 1.00 39.91 182 GLU A CA 1
ATOM 1386 C C . GLU A 1 182 ? -7.826 -27.375 32.591 1.00 39.91 182 GLU A C 1
ATOM 1388 O O . GLU A 1 182 ? -7.021 -27.792 33.413 1.00 39.91 182 GLU A O 1
ATOM 1393 N N . GLU A 1 183 ? -8.147 -26.083 32.556 1.00 41.38 183 GLU A N 1
ATOM 1394 C CA . GLU A 1 183 ? -8.083 -25.269 33.771 1.00 41.38 183 GLU A CA 1
ATOM 1395 C C . GLU A 1 183 ? -9.498 -24.776 34.051 1.00 41.38 183 GLU A C 1
ATOM 1397 O O . GLU A 1 183 ? -10.039 -23.926 33.343 1.00 41.38 183 GLU A O 1
ATOM 1402 N N . LYS A 1 184 ? -10.122 -25.350 35.086 1.00 37.69 184 LYS A N 1
ATOM 1403 C CA . LYS A 1 184 ? -11.252 -24.717 35.764 1.00 37.69 184 LYS A CA 1
ATOM 1404 C C . LYS A 1 184 ? -10.720 -23.434 36.393 1.00 37.69 184 LYS A C 1
ATOM 1406 O O . LYS A 1 184 ? -10.209 -23.458 37.508 1.00 37.69 184 LYS A O 1
ATOM 1411 N N . THR A 1 185 ? -10.807 -22.320 35.683 1.00 36.81 185 THR A N 1
ATOM 1412 C CA . THR A 1 185 ? -10.651 -21.019 36.316 1.00 36.81 185 THR A CA 1
ATOM 1413 C C . THR A 1 185 ? -11.970 -20.677 37.000 1.00 36.81 185 THR A C 1
ATOM 1415 O O . THR A 1 185 ? -13.007 -20.540 36.357 1.00 36.81 185 THR A O 1
ATOM 1418 N N . GLU A 1 186 ? -11.939 -20.515 38.322 1.00 39.75 186 GLU A N 1
ATOM 1419 C CA . GLU A 1 186 ? -13.053 -19.966 39.113 1.00 39.75 186 GLU A CA 1
ATOM 1420 C C . GLU A 1 186 ? -13.388 -18.504 38.765 1.00 39.75 186 GLU A C 1
ATOM 1422 O O . GLU A 1 186 ? -14.265 -17.914 39.377 1.00 39.75 186 GLU A O 1
ATOM 1427 N N . ASN A 1 187 ? -12.757 -17.905 37.754 1.00 40.28 187 ASN A N 1
ATOM 1428 C CA . ASN A 1 187 ? -13.082 -16.571 37.272 1.00 40.28 187 ASN A CA 1
ATOM 1429 C C . ASN A 1 187 ? -13.035 -16.565 35.741 1.00 40.28 187 ASN A C 1
ATOM 1431 O O . ASN A 1 187 ? -11.974 -16.751 35.142 1.00 40.28 187 ASN A O 1
ATOM 1435 N N . GLY A 1 188 ? -14.208 -16.384 35.129 1.00 39.31 188 GLY A N 1
ATOM 1436 C CA . GLY A 1 188 ? -14.497 -16.539 33.701 1.00 39.31 188 GLY A CA 1
ATOM 1437 C C . GLY A 1 188 ? -13.798 -15.551 32.764 1.00 39.31 188 GLY A C 1
ATOM 1438 O O . GLY A 1 188 ? -14.451 -14.753 32.098 1.00 39.31 188 GLY A O 1
ATOM 1439 N N . ASN A 1 189 ? -12.478 -15.655 32.642 1.00 40.25 189 ASN A N 1
ATOM 1440 C CA . ASN A 1 189 ? -11.723 -15.035 31.561 1.00 40.25 189 ASN A CA 1
ATOM 1441 C C . ASN A 1 189 ? -11.666 -15.982 30.353 1.00 40.25 189 ASN A C 1
ATOM 1443 O O . ASN A 1 189 ? -10.886 -16.933 30.335 1.00 40.25 189 ASN A O 1
ATOM 1447 N N . MET A 1 190 ? -12.437 -15.683 29.300 1.00 36.00 190 MET A N 1
ATOM 1448 C CA . MET A 1 190 ? -12.086 -16.124 27.945 1.00 36.00 190 MET A CA 1
ATOM 1449 C C . MET A 1 190 ? -10.793 -15.406 27.545 1.00 36.00 190 MET A C 1
ATOM 1451 O O . MET A 1 190 ? -10.803 -14.235 27.171 1.00 36.00 190 MET A O 1
ATOM 1455 N N . GLY A 1 191 ? -9.667 -16.099 27.705 1.00 37.25 191 GLY A N 1
ATOM 1456 C CA . GLY A 1 191 ? -8.336 -15.569 27.444 1.00 37.25 191 GLY A CA 1
ATOM 1457 C C . GLY A 1 191 ? -8.150 -15.129 25.993 1.00 37.25 191 GLY A C 1
ATOM 1458 O O . GLY A 1 191 ? -8.304 -15.913 25.057 1.00 37.25 191 GLY A O 1
ATOM 1459 N N . LEU A 1 192 ? -7.772 -13.862 25.839 1.00 44.94 192 LEU A N 1
ATOM 1460 C CA . LEU A 1 192 ? -7.209 -13.271 24.632 1.00 44.94 192 LEU A CA 1
ATOM 1461 C C . LEU A 1 192 ? -6.002 -14.104 24.162 1.00 44.94 192 LEU A C 1
ATOM 1463 O O . LEU A 1 192 ? -5.121 -14.434 24.958 1.00 44.94 192 LEU A O 1
ATOM 1467 N N . MET A 1 193 ? -5.965 -14.429 22.871 1.00 42.31 193 MET A N 1
ATOM 1468 C CA . MET A 1 193 ? -4.891 -15.187 22.225 1.00 42.31 193 MET A CA 1
ATOM 1469 C C . MET A 1 193 ? -3.535 -14.501 22.488 1.00 42.31 193 MET A C 1
ATOM 1471 O O . MET A 1 193 ? -3.276 -13.420 21.966 1.00 42.31 193 MET A O 1
ATOM 1475 N N . ARG A 1 194 ? -2.675 -15.086 23.334 1.00 46.69 194 ARG A N 1
ATOM 1476 C CA . ARG A 1 194 ? -1.328 -14.559 23.622 1.00 46.69 194 ARG A CA 1
ATOM 1477 C C . ARG A 1 194 ? -0.313 -15.160 22.650 1.00 46.69 194 ARG A C 1
ATOM 1479 O O . ARG A 1 194 ? -0.140 -16.375 22.605 1.00 46.69 194 ARG A O 1
ATOM 1486 N N . THR A 1 195 ? 0.401 -14.318 21.907 1.00 42.31 195 THR A N 1
ATOM 1487 C CA . THR A 1 195 ? 1.589 -14.721 21.139 1.00 42.31 195 THR A CA 1
ATOM 1488 C C . THR A 1 195 ? 2.751 -14.970 22.102 1.00 42.31 195 THR A C 1
ATOM 1490 O O . THR A 1 195 ? 3.196 -14.044 22.778 1.00 42.31 195 THR A O 1
ATOM 1493 N N . PHE A 1 196 ? 3.239 -16.208 22.194 1.00 44.62 196 PHE A N 1
ATOM 1494 C CA . PHE A 1 196 ? 4.354 -16.563 23.078 1.00 44.62 196 PHE A CA 1
ATOM 1495 C C . PHE A 1 196 ? 5.700 -16.461 22.340 1.00 44.62 196 PHE A C 1
ATOM 1497 O O . PHE A 1 196 ? 5.871 -17.049 21.274 1.00 44.62 196 PHE A O 1
ATOM 1504 N N . GLN A 1 197 ? 6.675 -15.764 22.931 1.00 42.38 197 GLN A N 1
ATOM 1505 C CA . GLN A 1 197 ? 8.100 -15.846 22.580 1.00 42.38 197 GLN A CA 1
ATOM 1506 C C . GLN A 1 197 ? 8.780 -16.826 23.549 1.00 42.38 197 GLN A C 1
ATOM 1508 O O . GLN A 1 197 ? 9.383 -16.428 24.540 1.00 42.38 197 GLN A O 1
ATOM 1513 N N . GLY A 1 198 ? 8.641 -18.132 23.320 1.00 40.66 198 GLY A N 1
ATOM 1514 C CA . GLY A 1 198 ? 9.290 -19.143 24.157 1.00 40.66 198 GLY A CA 1
ATOM 1515 C C . GLY A 1 198 ? 9.218 -20.537 23.545 1.00 40.66 198 GLY A C 1
ATOM 1516 O O . GLY A 1 198 ? 8.224 -20.892 22.918 1.00 40.66 198 GLY A O 1
ATOM 1517 N N . ARG A 1 199 ? 10.282 -21.332 23.722 1.00 42.75 199 ARG A N 1
ATOM 1518 C CA . ARG A 1 199 ? 10.347 -22.740 23.296 1.00 42.75 199 ARG A CA 1
ATOM 1519 C C . ARG A 1 199 ? 9.391 -23.582 24.152 1.00 42.75 199 ARG A C 1
ATOM 1521 O O . ARG A 1 199 ? 9.785 -24.087 25.196 1.00 42.75 199 ARG A O 1
ATOM 1528 N N . SER A 1 200 ? 8.142 -23.720 23.715 1.00 47.59 200 SER A N 1
ATOM 1529 C CA . SER A 1 200 ? 7.196 -24.707 24.248 1.00 47.59 200 SER A CA 1
ATOM 1530 C C . SER A 1 200 ? 7.189 -25.954 23.359 1.00 47.59 200 SER A C 1
ATOM 1532 O O . SER A 1 200 ? 7.213 -25.846 22.136 1.00 47.59 200 SER A O 1
ATOM 1534 N N . SER A 1 201 ? 7.148 -27.138 23.971 1.00 54.34 201 SER A N 1
ATOM 1535 C CA . SER A 1 201 ? 7.069 -28.459 23.324 1.00 54.34 201 SER A CA 1
ATOM 1536 C C . SER A 1 201 ? 5.683 -28.792 22.745 1.00 54.34 201 SER A C 1
ATOM 1538 O O . SER A 1 201 ? 5.472 -29.889 22.232 1.00 54.34 201 SER A O 1
ATOM 1540 N N . SER A 1 202 ? 4.734 -27.857 22.815 1.00 58.19 202 SER A N 1
ATOM 1541 C CA . SER A 1 202 ? 3.382 -28.010 22.270 1.00 58.19 202 SER A CA 1
ATOM 1542 C C . SER A 1 202 ? 3.400 -27.928 20.734 1.00 58.19 202 SER A C 1
ATOM 1544 O O . SER A 1 202 ? 4.101 -27.066 20.189 1.00 58.19 202 SER A O 1
ATOM 1546 N N . PRO A 1 203 ? 2.619 -28.745 19.998 1.00 60.38 203 PRO A N 1
ATOM 1547 C CA . PRO A 1 203 ? 2.509 -28.593 18.551 1.00 60.38 203 PRO A CA 1
ATOM 1548 C C . PRO A 1 203 ? 1.884 -27.228 18.241 1.00 60.38 203 PRO A C 1
ATOM 1550 O O . PRO A 1 203 ? 0.725 -26.963 18.566 1.00 60.38 203 PRO A O 1
ATOM 1553 N N . HIS A 1 204 ? 2.678 -26.340 17.644 1.00 71.81 204 HIS A N 1
ATOM 1554 C CA . HIS A 1 204 ? 2.218 -25.021 17.234 1.00 71.81 204 HIS A CA 1
ATOM 1555 C C . HIS A 1 204 ? 1.234 -25.201 16.074 1.00 71.81 204 HIS A C 1
ATOM 1557 O O . HIS A 1 204 ? 1.531 -25.913 15.113 1.00 71.81 204 HIS A O 1
ATOM 1563 N N . LYS A 1 205 ? 0.064 -24.565 16.151 1.00 84.00 205 LYS A N 1
ATOM 1564 C CA . LYS A 1 205 ? -0.893 -24.515 15.040 1.00 84.00 205 LYS A CA 1
ATOM 1565 C C . LYS A 1 205 ? -0.699 -23.208 14.282 1.00 84.00 205 LYS A C 1
ATOM 1567 O O . LYS A 1 205 ? -0.517 -22.161 14.893 1.00 84.00 205 LYS A O 1
ATOM 1572 N N . GLN A 1 206 ? -0.744 -23.264 12.957 1.00 86.50 206 GLN A N 1
ATOM 1573 C CA . GLN A 1 206 ? -0.805 -22.069 12.120 1.00 86.50 206 GLN A CA 1
ATOM 1574 C C . GLN A 1 206 ? -2.270 -21.711 11.885 1.00 86.50 206 GLN A C 1
ATOM 1576 O O . GLN A 1 206 ? -3.040 -22.554 11.428 1.00 86.50 206 GLN A O 1
ATOM 1581 N N . ILE A 1 207 ? -2.658 -20.481 12.220 1.00 90.06 207 ILE A N 1
ATOM 1582 C CA . ILE A 1 207 ? -4.018 -19.977 12.015 1.00 90.06 207 ILE A CA 1
ATOM 1583 C C . ILE A 1 207 ? -3.955 -18.685 11.215 1.00 90.06 207 ILE A C 1
ATOM 1585 O O . ILE A 1 207 ? -3.188 -17.779 11.525 1.00 90.06 207 ILE A O 1
ATOM 1589 N N . VAL A 1 208 ? -4.802 -18.594 10.195 1.00 90.94 208 VAL A N 1
ATOM 1590 C CA . VAL A 1 208 ? -5.064 -17.347 9.481 1.00 90.94 208 VAL A CA 1
ATOM 1591 C C . VAL A 1 208 ? -6.329 -16.736 10.076 1.00 90.94 208 VAL A C 1
ATOM 1593 O O . VAL A 1 208 ? -7.403 -17.327 9.986 1.00 90.94 208 VAL A O 1
ATOM 1596 N N . GLN A 1 209 ? -6.202 -15.566 10.699 1.00 92.00 209 GLN A N 1
ATOM 1597 C CA . GLN A 1 209 ? -7.319 -14.816 11.273 1.00 92.00 209 GLN A CA 1
ATOM 1598 C C . GLN A 1 209 ? -7.353 -13.415 10.666 1.00 92.00 209 GLN A C 1
ATOM 1600 O O . GLN A 1 209 ? -6.336 -12.723 10.637 1.00 92.00 209 GLN A O 1
ATOM 1605 N N . TYR A 1 210 ? -8.524 -12.997 10.195 1.00 93.31 210 TYR A N 1
ATOM 1606 C CA . TYR A 1 210 ? -8.730 -11.684 9.600 1.00 93.31 210 TYR A CA 1
ATOM 1607 C C . TYR A 1 210 ? -10.139 -11.163 9.877 1.00 93.31 210 TYR A C 1
ATOM 1609 O O . TYR A 1 210 ? -11.071 -11.928 10.123 1.00 93.31 210 TYR A O 1
ATOM 1617 N N . GLU A 1 211 ? -10.269 -9.840 9.869 1.00 92.75 211 GLU A N 1
ATOM 1618 C CA . GLU A 1 211 ? -11.549 -9.156 10.021 1.00 92.75 211 GLU A CA 1
ATOM 1619 C C . GLU A 1 211 ? -12.329 -9.203 8.700 1.00 92.75 211 GLU A C 1
ATOM 1621 O O . GLU A 1 211 ? -11.752 -9.089 7.617 1.00 92.75 211 GLU A O 1
ATOM 1626 N N . MET A 1 212 ? -13.650 -9.343 8.793 1.00 92.31 212 MET A N 1
ATOM 1627 C CA . MET A 1 212 ? -14.569 -9.125 7.679 1.00 92.31 212 MET A CA 1
ATOM 1628 C C . MET A 1 212 ? -15.358 -7.854 7.964 1.00 92.31 212 MET A C 1
ATOM 1630 O O . MET A 1 212 ? -16.018 -7.763 8.998 1.00 92.31 212 MET A O 1
ATOM 1634 N N . ILE A 1 213 ? -15.320 -6.893 7.046 1.00 90.62 213 ILE A N 1
ATOM 1635 C CA . ILE A 1 213 ? -16.156 -5.689 7.114 1.00 90.62 213 ILE A CA 1
ATOM 1636 C C . ILE A 1 213 ? -17.262 -5.752 6.067 1.00 90.62 213 ILE A C 1
ATOM 1638 O O . ILE A 1 213 ? -17.237 -6.607 5.189 1.00 90.62 213 ILE A O 1
ATOM 1642 N N . GLY A 1 214 ? -18.238 -4.854 6.141 1.00 86.19 214 GLY A N 1
ATOM 1643 C CA . GLY A 1 214 ? -19.355 -4.845 5.201 1.00 86.19 214 GLY A CA 1
ATOM 1644 C C . GLY A 1 214 ? -20.673 -4.502 5.869 1.00 86.19 214 GLY A C 1
ATOM 1645 O O . GLY A 1 214 ? -20.738 -4.274 7.079 1.00 86.19 214 GLY A O 1
ATOM 1646 N N . ARG A 1 215 ? -21.741 -4.458 5.074 1.00 79.62 215 ARG A N 1
ATOM 1647 C CA . ARG A 1 215 ? -23.111 -4.281 5.563 1.00 79.62 215 ARG A CA 1
ATOM 1648 C C . ARG A 1 215 ? -24.017 -5.338 4.945 1.00 79.62 215 ARG A C 1
ATOM 1650 O O . ARG A 1 215 ? -23.967 -5.593 3.745 1.00 79.62 215 ARG A O 1
ATOM 1657 N N . GLY A 1 216 ? -24.897 -5.908 5.767 1.00 78.00 216 GLY A N 1
ATOM 1658 C CA . GLY A 1 216 ? -25.859 -6.912 5.317 1.00 78.00 216 GLY A CA 1
ATOM 1659 C C . GLY A 1 216 ? -25.169 -8.183 4.823 1.00 78.00 216 GLY A C 1
ATOM 1660 O O . GLY A 1 216 ? -24.373 -8.772 5.547 1.00 78.00 216 GLY A O 1
ATOM 1661 N N . SER A 1 217 ? -25.495 -8.609 3.602 1.00 75.56 217 SER A N 1
ATOM 1662 C CA . SER A 1 217 ? -24.963 -9.836 2.998 1.00 75.56 217 SER A CA 1
ATOM 1663 C C . SER A 1 217 ? -23.614 -9.658 2.301 1.00 75.56 217 SER A C 1
ATOM 1665 O O . SER A 1 217 ? -23.003 -10.658 1.933 1.00 75.56 217 SER A O 1
ATOM 1667 N N . GLN A 1 218 ? -23.154 -8.420 2.091 1.00 83.50 218 GLN A N 1
ATOM 1668 C CA . GLN A 1 218 ? -21.859 -8.167 1.471 1.00 83.50 218 GLN A CA 1
ATOM 1669 C C . GLN A 1 218 ? -20.789 -8.096 2.553 1.00 83.50 218 GLN A C 1
ATOM 1671 O O . GLN A 1 218 ? -20.839 -7.233 3.431 1.00 83.50 218 GLN A O 1
ATOM 1676 N N . THR A 1 219 ? -19.809 -8.989 2.468 1.00 88.94 219 THR A N 1
ATOM 1677 C CA . THR A 1 219 ? -18.629 -8.980 3.330 1.00 88.94 219 THR A CA 1
ATOM 1678 C C . THR A 1 219 ? -17.369 -8.794 2.489 1.00 88.94 219 THR A C 1
ATOM 1680 O O . THR A 1 219 ? -17.297 -9.211 1.332 1.00 88.94 219 THR A O 1
ATOM 1683 N N . ILE A 1 220 ? -16.390 -8.101 3.062 1.00 92.12 220 ILE A N 1
ATOM 1684 C CA . ILE A 1 220 ? -15.122 -7.725 2.446 1.00 92.12 220 ILE A CA 1
ATOM 1685 C C . ILE A 1 220 ? -14.026 -8.149 3.415 1.00 92.12 220 ILE A C 1
ATOM 1687 O O . ILE A 1 220 ? -14.008 -7.710 4.568 1.00 92.12 220 ILE A O 1
ATOM 1691 N N . ALA A 1 221 ? -13.115 -8.998 2.950 1.00 93.75 221 ALA A N 1
ATOM 1692 C CA . ALA A 1 221 ? -11.980 -9.419 3.752 1.00 93.75 221 ALA A CA 1
ATOM 1693 C C . ALA A 1 221 ? -11.005 -8.258 3.963 1.00 93.75 221 ALA A C 1
ATOM 1695 O O . ALA A 1 221 ? -10.584 -7.594 3.014 1.00 93.75 221 ALA A O 1
ATOM 1696 N N . VAL A 1 222 ? -10.625 -8.031 5.217 1.00 95.81 222 VAL A N 1
ATOM 1697 C CA . VAL A 1 222 ? -9.532 -7.132 5.572 1.00 95.81 222 VAL A CA 1
ATOM 1698 C C . VAL A 1 222 ? -8.237 -7.939 5.524 1.00 95.81 222 VAL A C 1
ATOM 1700 O O . VAL A 1 222 ? -8.063 -8.853 6.331 1.00 95.81 222 VAL A O 1
ATOM 1703 N N . PRO A 1 223 ? -7.300 -7.641 4.616 1.00 96.44 223 PRO A N 1
ATOM 1704 C CA . PRO A 1 223 ? -6.057 -8.390 4.552 1.00 96.44 223 PRO A CA 1
ATOM 1705 C C . PRO A 1 223 ? -5.206 -8.140 5.791 1.00 96.44 223 PRO A C 1
ATOM 1707 O O . PRO A 1 223 ? -5.180 -7.032 6.324 1.00 96.44 223 PRO A O 1
ATOM 1710 N N . THR A 1 224 ? -4.476 -9.163 6.233 1.00 96.62 224 THR A N 1
ATOM 1711 C CA . THR A 1 224 ? -3.541 -9.029 7.365 1.00 96.62 224 THR A CA 1
ATOM 1712 C C . THR A 1 224 ? -2.297 -8.231 6.982 1.00 96.62 224 THR A C 1
ATOM 1714 O O . THR A 1 224 ? -1.725 -7.531 7.812 1.00 96.62 224 THR A O 1
ATOM 1717 N N . HIS A 1 225 ? -1.876 -8.353 5.722 1.00 98.06 225 HIS A N 1
ATOM 1718 C CA . HIS A 1 225 ? -0.692 -7.737 5.149 1.00 98.06 225 HIS A CA 1
ATOM 1719 C C . HIS A 1 225 ? -0.985 -7.315 3.711 1.00 98.06 225 HIS A C 1
ATOM 1721 O O . HIS A 1 225 ? -1.889 -7.847 3.071 1.00 98.06 225 HIS A O 1
ATOM 1727 N N . LEU A 1 226 ? -0.190 -6.392 3.191 1.00 98.06 226 LEU A N 1
ATOM 1728 C CA . LEU A 1 226 ? -0.166 -6.015 1.786 1.00 98.06 226 LEU A CA 1
ATOM 1729 C C . LEU A 1 226 ? 1.218 -6.282 1.226 1.00 98.06 226 LEU A C 1
ATOM 1731 O O . LEU A 1 226 ? 2.215 -6.087 1.923 1.00 98.06 226 LEU A O 1
ATOM 1735 N N . PHE A 1 227 ? 1.281 -6.691 -0.033 1.00 98.12 227 PHE A N 1
ATOM 1736 C CA . PHE A 1 227 ? 2.542 -6.890 -0.720 1.00 98.12 227 PHE A CA 1
ATOM 1737 C C . PHE A 1 227 ? 2.683 -5.983 -1.934 1.00 98.12 227 PHE A C 1
ATOM 1739 O O . PHE A 1 227 ? 1.692 -5.591 -2.556 1.00 98.12 227 PHE A O 1
ATOM 1746 N N . LYS A 1 228 ? 3.934 -5.687 -2.287 1.00 97.75 228 LYS A N 1
ATOM 1747 C CA . LYS A 1 228 ? 4.292 -5.051 -3.554 1.00 97.75 228 LYS A CA 1
ATOM 1748 C C . LYS A 1 228 ? 5.575 -5.672 -4.098 1.00 97.75 228 LYS A C 1
ATOM 1750 O O . LYS A 1 228 ? 6.572 -5.742 -3.381 1.00 97.75 228 LYS A O 1
ATOM 1755 N N . VAL A 1 229 ? 5.543 -6.133 -5.343 1.00 97.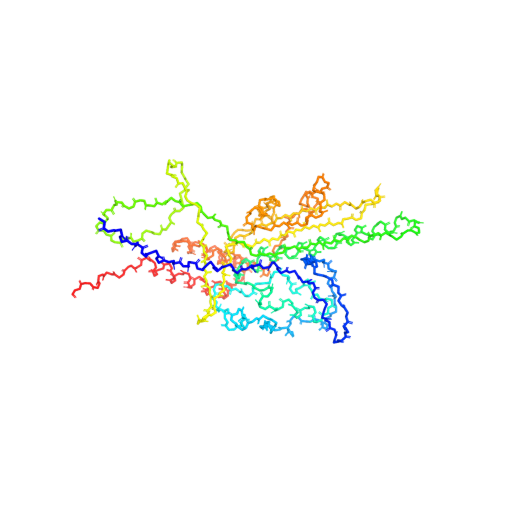44 229 VAL A N 1
ATOM 1756 C CA . VAL A 1 229 ? 6.672 -6.751 -6.046 1.00 97.44 229 VAL A CA 1
ATOM 1757 C C . VAL A 1 229 ? 7.045 -5.884 -7.237 1.00 97.44 229 VAL A C 1
ATOM 1759 O O . VAL A 1 229 ? 6.181 -5.512 -8.024 1.00 97.44 229 VAL A O 1
ATOM 1762 N N . PHE A 1 230 ? 8.326 -5.574 -7.363 1.00 96.88 230 PHE A N 1
ATOM 1763 C CA . PHE A 1 230 ? 8.900 -4.765 -8.427 1.00 96.88 230 PHE A CA 1
ATOM 1764 C C . PHE A 1 230 ? 9.771 -5.638 -9.324 1.00 96.88 230 PHE A C 1
ATOM 1766 O O . PHE A 1 230 ? 10.580 -6.416 -8.817 1.00 96.88 230 PHE A O 1
ATOM 1773 N N . LEU A 1 231 ? 9.660 -5.453 -10.637 1.00 96.50 231 LEU A N 1
ATOM 1774 C CA . LEU A 1 231 ? 10.614 -5.949 -11.624 1.00 96.50 231 LEU A CA 1
ATOM 1775 C C . LEU A 1 231 ? 10.992 -4.803 -12.559 1.00 96.50 231 LEU A C 1
ATOM 1777 O O . LEU A 1 231 ? 10.183 -4.355 -13.370 1.00 96.50 231 LEU A O 1
ATOM 1781 N N . ALA A 1 232 ? 12.221 -4.328 -12.435 1.00 95.31 232 ALA A N 1
ATOM 1782 C CA . ALA A 1 232 ? 12.797 -3.303 -13.282 1.00 95.31 232 ALA A CA 1
ATOM 1783 C C . ALA A 1 232 ? 13.671 -3.943 -14.364 1.00 95.31 232 ALA A C 1
ATOM 1785 O O . ALA A 1 232 ? 14.500 -4.807 -14.085 1.00 95.31 232 ALA A O 1
ATOM 1786 N N . GLU A 1 233 ? 13.495 -3.483 -15.593 1.00 93.25 233 GLU A N 1
ATOM 1787 C CA . GLU A 1 233 ? 14.309 -3.795 -16.756 1.00 93.25 233 GLU A CA 1
ATOM 1788 C C . GLU A 1 233 ? 15.071 -2.533 -17.156 1.00 93.25 233 GLU A C 1
ATOM 1790 O O . GLU A 1 233 ? 14.481 -1.547 -17.610 1.00 93.25 233 GLU A O 1
ATOM 1795 N N . PHE A 1 234 ? 16.387 -2.572 -16.992 1.00 90.12 234 PHE A N 1
ATOM 1796 C CA . PHE A 1 234 ? 17.286 -1.495 -17.374 1.00 90.12 234 PHE A CA 1
ATOM 1797 C C . PHE A 1 234 ? 17.934 -1.813 -18.724 1.00 90.12 234 PHE A C 1
ATOM 1799 O O . PHE A 1 234 ? 18.415 -2.937 -18.920 1.00 90.12 234 PHE A O 1
ATOM 1806 N N . PRO A 1 235 ? 17.996 -0.845 -19.656 1.00 86.69 235 PRO A N 1
ATOM 1807 C CA . PRO A 1 235 ? 18.792 -1.012 -20.860 1.00 86.69 235 PRO A CA 1
ATOM 1808 C C . PRO A 1 235 ? 20.259 -1.209 -20.476 1.00 86.69 235 PRO A C 1
ATOM 1810 O O . PRO A 1 235 ? 20.755 -0.572 -19.544 1.00 86.69 235 PRO A O 1
ATOM 1813 N N . ASN A 1 236 ? 20.947 -2.089 -21.194 1.00 83.88 236 ASN A N 1
ATOM 1814 C CA . ASN A 1 236 ? 22.349 -2.387 -20.954 1.00 83.88 236 ASN A CA 1
ATOM 1815 C C . ASN A 1 236 ? 23.172 -1.935 -22.170 1.00 83.88 236 ASN A C 1
ATOM 1817 O O . ASN A 1 236 ? 22.941 -2.443 -23.264 1.00 83.88 236 ASN A O 1
ATOM 1821 N N . PRO A 1 237 ? 24.094 -0.970 -22.022 1.00 75.56 237 PRO A N 1
ATOM 1822 C CA . PRO A 1 237 ? 24.944 -0.549 -23.132 1.00 75.56 237 PRO A CA 1
ATOM 1823 C C . PRO A 1 237 ? 26.041 -1.575 -23.460 1.00 75.56 237 PRO A C 1
ATOM 1825 O O . PRO A 1 237 ? 26.562 -1.564 -24.570 1.00 75.56 237 PRO A O 1
ATOM 1828 N N . GLU A 1 238 ? 26.388 -2.460 -22.520 1.00 79.00 238 GLU A N 1
ATOM 1829 C CA . GLU A 1 238 ? 27.491 -3.424 -22.658 1.00 79.00 238 GLU A CA 1
ATOM 1830 C C . GLU A 1 238 ? 27.035 -4.801 -23.175 1.00 79.00 238 GLU A C 1
ATOM 1832 O O . GLU A 1 238 ? 27.843 -5.570 -23.692 1.00 79.00 238 GLU A O 1
ATOM 1837 N N . ASP A 1 239 ? 25.742 -5.121 -23.067 1.00 76.06 239 ASP A N 1
ATOM 1838 C CA . ASP A 1 239 ? 25.137 -6.353 -23.585 1.00 76.06 239 ASP A CA 1
ATOM 1839 C C . ASP A 1 239 ? 23.825 -6.007 -24.293 1.00 76.06 239 ASP A C 1
ATOM 1841 O O . ASP A 1 239 ? 22.988 -5.278 -23.773 1.00 76.06 239 ASP A O 1
ATOM 1845 N N . SER A 1 240 ? 23.594 -6.611 -25.456 1.00 75.94 240 SER A N 1
ATOM 1846 C CA . SER A 1 240 ? 22.295 -6.618 -26.143 1.00 75.94 240 SER A CA 1
ATOM 1847 C C . SER A 1 240 ? 21.098 -7.012 -25.254 1.00 75.94 240 SER A C 1
ATOM 1849 O O . SER A 1 240 ? 19.947 -6.711 -25.588 1.00 75.94 240 SER A O 1
ATOM 1851 N N . ARG A 1 241 ? 21.344 -7.723 -24.146 1.00 83.38 241 ARG A N 1
ATOM 1852 C CA . ARG A 1 241 ? 20.337 -8.156 -23.176 1.00 83.38 241 ARG A CA 1
ATOM 1853 C C . ARG A 1 241 ? 20.185 -7.133 -22.045 1.00 83.38 241 ARG A C 1
ATOM 1855 O O . ARG A 1 241 ? 21.185 -6.720 -21.459 1.00 83.38 241 ARG A O 1
ATOM 1862 N N . PRO A 1 242 ? 18.946 -6.783 -21.665 1.00 87.31 242 PRO A N 1
ATOM 1863 C CA . PRO A 1 242 ? 18.707 -5.867 -20.558 1.00 87.31 242 PRO A CA 1
ATOM 1864 C C . PRO A 1 242 ? 19.115 -6.482 -19.213 1.00 87.31 242 PRO A C 1
ATOM 1866 O O . PRO A 1 242 ? 19.109 -7.706 -19.039 1.00 87.31 242 PRO A O 1
ATOM 1869 N N . ARG A 1 243 ? 19.425 -5.616 -18.244 1.00 90.94 243 ARG A N 1
ATOM 1870 C CA . ARG A 1 243 ? 19.641 -6.004 -16.844 1.00 90.94 243 ARG A CA 1
ATOM 1871 C C . ARG A 1 243 ? 18.313 -5.991 -16.105 1.00 90.94 243 ARG A C 1
ATOM 1873 O O . ARG A 1 243 ? 17.542 -5.042 -16.235 1.00 90.94 243 ARG A O 1
ATOM 1880 N N . PHE A 1 244 ? 18.058 -7.027 -15.316 1.00 93.94 244 PHE A N 1
ATOM 1881 C CA . PHE A 1 244 ? 16.847 -7.129 -14.511 1.00 93.94 244 PHE A CA 1
ATOM 1882 C C . PHE A 1 244 ? 17.181 -6.963 -13.038 1.00 93.94 244 PHE A C 1
ATOM 1884 O O . PHE A 1 244 ? 18.112 -7.592 -12.541 1.00 93.94 244 PHE A O 1
ATOM 1891 N N . ALA A 1 245 ? 16.384 -6.168 -12.335 1.00 96.06 245 ALA A N 1
ATOM 1892 C CA . ALA A 1 245 ? 16.453 -6.048 -10.888 1.00 96.06 245 ALA A CA 1
ATOM 1893 C C . ALA A 1 245 ? 15.055 -6.178 -10.283 1.00 96.06 245 ALA A C 1
ATOM 1895 O O . ALA A 1 245 ? 14.078 -5.693 -10.856 1.00 96.06 245 ALA A O 1
ATOM 1896 N N . SER A 1 246 ? 14.940 -6.824 -9.126 1.00 96.81 246 SER A N 1
ATOM 1897 C CA . SER A 1 246 ? 13.651 -7.027 -8.460 1.00 96.81 246 SER A CA 1
ATOM 1898 C C . SER A 1 246 ? 13.723 -6.778 -6.961 1.00 96.81 246 SER A C 1
ATOM 1900 O O . SER A 1 246 ? 14.786 -6.877 -6.356 1.00 96.81 246 SER A O 1
ATOM 1902 N N . ALA A 1 247 ? 12.580 -6.450 -6.365 1.00 97.69 247 ALA A N 1
ATOM 1903 C CA . ALA A 1 247 ? 12.403 -6.413 -4.918 1.00 97.69 247 ALA A CA 1
ATOM 1904 C C . ALA A 1 247 ? 10.950 -6.742 -4.570 1.00 97.69 247 ALA A C 1
ATOM 1906 O O . ALA A 1 247 ? 10.031 -6.316 -5.271 1.00 97.69 247 ALA A O 1
ATOM 1907 N N . ALA A 1 248 ? 10.734 -7.474 -3.481 1.00 98.00 248 ALA A N 1
ATOM 1908 C CA . ALA A 1 248 ? 9.409 -7.765 -2.948 1.00 98.00 248 ALA A CA 1
ATOM 1909 C C . ALA A 1 248 ? 9.301 -7.236 -1.518 1.00 98.00 248 ALA A C 1
ATOM 1911 O O . ALA A 1 248 ? 10.224 -7.388 -0.721 1.00 98.00 248 ALA A O 1
ATOM 1912 N N . PHE A 1 249 ? 8.164 -6.630 -1.192 1.00 98.38 249 PHE A N 1
ATOM 1913 C CA . PHE A 1 249 ? 7.878 -6.070 0.125 1.00 98.38 249 PHE A CA 1
ATOM 1914 C C . PHE A 1 249 ? 6.583 -6.654 0.673 1.00 98.38 249 PHE A C 1
ATOM 1916 O O . PHE A 1 249 ? 5.634 -6.859 -0.085 1.00 98.38 249 PHE A O 1
ATOM 1923 N N . LEU A 1 250 ? 6.534 -6.882 1.986 1.00 98.25 250 LEU A N 1
ATOM 1924 C CA . LEU A 1 250 ? 5.357 -7.364 2.707 1.00 98.25 250 LEU A CA 1
ATOM 1925 C C . LEU A 1 250 ? 5.158 -6.526 3.976 1.00 98.25 250 LEU A C 1
ATOM 1927 O O . LEU A 1 250 ? 5.977 -6.571 4.891 1.00 98.25 250 LEU A O 1
ATOM 1931 N N . LEU A 1 251 ? 4.072 -5.756 4.027 1.00 97.69 251 LEU A N 1
ATOM 1932 C CA . LEU A 1 251 ? 3.781 -4.809 5.103 1.00 97.69 251 LEU A CA 1
ATOM 1933 C C . LEU A 1 251 ? 2.538 -5.250 5.878 1.00 97.69 251 LEU A C 1
ATOM 1935 O O . LEU A 1 251 ? 1.551 -5.626 5.247 1.00 97.69 251 LEU A O 1
ATOM 1939 N N . PRO A 1 252 ? 2.530 -5.181 7.219 1.00 97.44 252 PRO A N 1
ATOM 1940 C CA . PRO A 1 252 ? 1.328 -5.458 7.999 1.00 97.44 252 PRO A CA 1
ATOM 1941 C C . PRO A 1 252 ? 0.264 -4.392 7.729 1.00 97.44 252 PRO A C 1
ATOM 1943 O O . PRO A 1 252 ? 0.571 -3.203 7.738 1.00 97.44 252 PRO A O 1
ATOM 1946 N N . ASN A 1 253 ? -0.995 -4.798 7.541 1.00 97.38 253 ASN A N 1
ATOM 1947 C CA . ASN A 1 253 ? -2.140 -3.898 7.357 1.00 97.38 253 ASN A CA 1
ATOM 1948 C C . ASN A 1 253 ? -2.610 -3.291 8.691 1.00 97.38 253 ASN A C 1
ATOM 1950 O O . ASN A 1 253 ? -3.759 -3.444 9.101 1.00 97.38 253 ASN A O 1
ATOM 1954 N N . ASN A 1 254 ? -1.681 -2.664 9.407 1.00 95.38 254 ASN A N 1
ATOM 1955 C CA . ASN A 1 254 ? -1.854 -2.118 10.746 1.00 95.38 254 ASN A CA 1
ATOM 1956 C C . ASN A 1 254 ? -0.980 -0.869 10.930 1.00 95.38 254 ASN A C 1
ATOM 1958 O O . ASN A 1 254 ? -0.087 -0.615 10.114 1.00 95.38 254 ASN A O 1
ATOM 1962 N N . PRO A 1 255 ? -1.195 -0.105 12.015 1.00 95.38 255 PRO A N 1
ATOM 1963 C CA . PRO A 1 255 ? -0.360 1.040 12.321 1.00 95.38 255 PRO A CA 1
ATOM 1964 C C . PRO A 1 255 ? 1.110 0.665 12.508 1.00 95.38 255 PRO A C 1
ATOM 1966 O O . PRO A 1 255 ? 1.454 -0.216 13.291 1.00 95.38 255 PRO A O 1
ATOM 1969 N N . ILE A 1 256 ? 1.981 1.384 11.803 1.00 93.69 256 ILE A N 1
ATOM 1970 C CA . ILE A 1 256 ? 3.434 1.324 11.973 1.00 93.69 256 ILE A CA 1
ATOM 1971 C C . ILE A 1 256 ? 3.827 2.588 12.744 1.00 93.69 256 ILE A C 1
ATOM 1973 O O . ILE A 1 256 ? 3.659 3.702 12.252 1.00 93.69 256 ILE A O 1
ATOM 1977 N N . SER A 1 257 ? 4.271 2.446 13.991 1.00 91.00 257 SER A N 1
ATOM 1978 C CA . SER A 1 257 ? 4.513 3.573 14.910 1.00 91.00 257 SER A CA 1
ATOM 1979 C C . SER A 1 257 ? 5.870 4.257 14.700 1.00 91.00 257 SER A C 1
ATOM 1981 O O . SER A 1 257 ? 6.061 5.424 15.060 1.00 91.00 257 SER A O 1
ATOM 1983 N N . GLU A 1 258 ? 6.813 3.557 14.075 1.00 89.56 258 GLU A N 1
ATOM 1984 C CA . GLU A 1 258 ? 8.174 4.023 13.835 1.00 89.56 258 GLU A CA 1
ATOM 1985 C C . GLU A 1 258 ? 8.519 3.953 12.355 1.00 89.56 258 GLU A C 1
ATOM 1987 O O . GLU A 1 258 ? 8.263 2.955 11.685 1.00 89.56 258 GLU A O 1
ATOM 1992 N N . GLU A 1 259 ? 9.125 5.017 11.835 1.00 88.31 259 GLU A N 1
ATOM 1993 C CA . GLU A 1 259 ? 9.658 4.985 10.480 1.00 88.31 259 GLU A CA 1
ATOM 1994 C C . GLU A 1 259 ? 10.904 4.097 10.447 1.00 88.31 259 GLU A C 1
ATOM 1996 O O . GLU A 1 259 ? 11.878 4.325 11.164 1.00 88.31 259 GLU A O 1
ATOM 2001 N N . ARG A 1 260 ? 10.847 3.057 9.619 1.00 90.12 260 ARG A N 1
ATOM 2002 C CA . ARG A 1 260 ? 11.965 2.162 9.316 1.00 90.12 260 ARG A CA 1
ATOM 2003 C C . ARG A 1 260 ? 12.272 2.260 7.817 1.00 90.12 260 ARG A C 1
ATOM 2005 O O . ARG A 1 260 ? 11.342 2.536 7.051 1.00 90.12 260 ARG A O 1
ATOM 2012 N N . PRO A 1 261 ? 13.520 2.037 7.369 1.00 92.38 261 PRO A N 1
ATOM 2013 C CA . PRO A 1 261 ? 13.825 1.938 5.940 1.00 92.38 261 PRO A CA 1
ATOM 2014 C C . PRO A 1 261 ? 12.923 0.899 5.263 1.00 92.38 261 PRO A C 1
ATOM 2016 O O . PRO A 1 261 ? 12.599 -0.110 5.893 1.00 92.38 261 PRO A O 1
ATOM 2019 N N . LEU A 1 262 ? 12.519 1.098 4.001 1.00 94.31 262 LEU A N 1
ATOM 2020 C CA . LEU A 1 262 ? 11.609 0.143 3.336 1.00 94.31 262 LEU A CA 1
ATOM 2021 C C . LEU A 1 262 ? 12.215 -1.265 3.229 1.00 94.31 262 LEU A C 1
ATOM 2023 O O . LEU A 1 262 ? 11.475 -2.247 3.254 1.00 94.31 262 LEU A O 1
ATOM 2027 N N . THR A 1 263 ? 13.547 -1.380 3.202 1.00 95.81 263 THR A N 1
ATOM 2028 C CA . THR A 1 263 ? 14.271 -2.663 3.271 1.00 95.81 263 THR A CA 1
ATOM 2029 C C . THR A 1 263 ? 13.940 -3.489 4.516 1.00 95.81 263 THR A C 1
ATOM 2031 O O . THR A 1 263 ? 14.049 -4.709 4.476 1.00 95.81 263 THR A O 1
ATOM 2034 N N . HIS A 1 264 ? 13.460 -2.874 5.603 1.00 96.00 264 HIS A N 1
ATOM 2035 C CA . HIS A 1 264 ? 12.963 -3.600 6.776 1.00 96.00 264 HIS A CA 1
ATOM 2036 C C . HIS A 1 264 ? 11.762 -4.505 6.450 1.00 96.00 264 HIS A C 1
ATOM 2038 O O . HIS A 1 264 ? 11.563 -5.526 7.102 1.00 96.00 264 HIS A O 1
ATOM 2044 N N . PHE A 1 265 ? 10.977 -4.140 5.434 1.00 97.12 265 PHE A N 1
ATOM 2045 C CA . PHE A 1 265 ? 9.814 -4.893 4.961 1.00 97.12 265 PHE A CA 1
ATOM 2046 C C . PHE A 1 265 ? 10.116 -5.725 3.709 1.00 97.12 265 PHE A C 1
ATOM 2048 O O . PHE A 1 265 ? 9.204 -6.341 3.152 1.00 97.12 265 PHE A O 1
ATOM 2055 N N . GLN A 1 266 ? 11.368 -5.731 3.240 1.00 98.00 266 GLN A N 1
ATOM 2056 C CA . GLN A 1 266 ? 11.779 -6.525 2.090 1.00 98.00 266 GLN A CA 1
ATOM 2057 C C . GLN A 1 266 ? 11.768 -8.013 2.452 1.00 98.00 266 GLN A C 1
ATOM 2059 O O . GLN A 1 266 ? 12.218 -8.429 3.520 1.00 98.00 266 GLN A O 1
ATOM 2064 N N . VAL A 1 267 ? 11.248 -8.830 1.543 1.00 97.50 267 VAL A N 1
ATOM 2065 C CA . VAL A 1 267 ? 11.211 -10.288 1.665 1.00 97.50 267 VAL A CA 1
ATOM 2066 C C . VAL A 1 267 ? 11.722 -10.928 0.374 1.00 97.50 267 VAL A C 1
ATOM 2068 O O . VAL A 1 267 ? 11.584 -10.329 -0.692 1.00 97.50 267 VAL A O 1
ATOM 2071 N N . PRO A 1 268 ? 12.281 -12.150 0.427 1.00 96.88 268 PRO A N 1
ATOM 2072 C CA . PRO A 1 268 ? 12.519 -12.929 -0.784 1.00 96.88 268 PRO A CA 1
ATOM 2073 C C . PRO A 1 268 ? 11.212 -13.134 -1.558 1.00 96.88 268 PRO A C 1
ATOM 2075 O O . PRO A 1 268 ? 10.168 -13.384 -0.943 1.00 96.88 268 PRO A O 1
ATOM 2078 N N . MET A 1 269 ? 11.266 -13.061 -2.890 1.00 95.38 269 MET A N 1
ATOM 2079 C CA . MET A 1 269 ? 10.088 -13.239 -3.748 1.00 95.38 269 MET A CA 1
ATOM 2080 C C . MET A 1 269 ? 9.432 -14.602 -3.495 1.00 95.38 269 MET A C 1
ATOM 2082 O O . MET A 1 269 ? 8.224 -14.675 -3.306 1.00 95.38 269 MET A O 1
ATOM 2086 N N . GLU A 1 270 ? 10.238 -15.651 -3.344 1.00 94.94 270 GLU A N 1
ATOM 2087 C CA . GLU A 1 270 ? 9.809 -17.031 -3.088 1.00 94.94 270 GLU A CA 1
ATOM 2088 C C . GLU A 1 270 ? 9.003 -17.153 -1.787 1.00 94.94 270 GLU A C 1
ATOM 2090 O O . GLU A 1 270 ? 8.029 -17.903 -1.707 1.00 94.94 270 GLU A O 1
ATOM 2095 N N . LYS A 1 271 ? 9.376 -16.385 -0.753 1.00 95.31 271 LYS A N 1
ATOM 2096 C CA . LYS A 1 271 ? 8.642 -16.363 0.519 1.00 95.31 271 LYS A CA 1
ATOM 2097 C C . LYS A 1 271 ? 7.244 -15.780 0.326 1.00 95.31 271 LYS A C 1
ATOM 2099 O O . LYS A 1 271 ? 6.294 -16.247 0.953 1.00 95.31 271 LYS A O 1
ATOM 2104 N N . LEU A 1 272 ? 7.121 -14.760 -0.520 1.00 95.12 272 LEU A N 1
ATOM 2105 C CA . LEU A 1 272 ? 5.839 -14.143 -0.824 1.00 95.12 272 LEU A CA 1
ATOM 2106 C C . LEU A 1 272 ? 4.974 -15.043 -1.714 1.00 95.12 272 LEU A C 1
ATOM 2108 O O . LEU A 1 272 ? 3.780 -15.163 -1.458 1.00 95.12 272 LEU A O 1
ATOM 2112 N N . GLU A 1 273 ? 5.561 -15.718 -2.700 1.00 95.31 273 GLU A N 1
ATOM 2113 C CA . GLU A 1 273 ? 4.869 -16.719 -3.525 1.00 95.31 273 GLU A CA 1
ATOM 2114 C C . GLU A 1 273 ? 4.287 -17.838 -2.664 1.00 95.31 273 GLU A C 1
ATOM 2116 O O . GLU A 1 273 ? 3.095 -18.120 -2.736 1.00 95.31 273 GLU A O 1
ATOM 2121 N N . HIS A 1 274 ? 5.087 -18.394 -1.749 1.00 93.44 274 HIS A N 1
ATOM 2122 C CA . HIS A 1 274 ? 4.613 -19.404 -0.805 1.00 93.44 274 HIS A CA 1
ATOM 2123 C C . HIS A 1 274 ? 3.478 -18.881 0.090 1.00 93.44 274 HIS A C 1
ATOM 2125 O O . HIS A 1 274 ? 2.549 -19.614 0.418 1.00 93.44 274 HIS A O 1
ATOM 2131 N N . ALA A 1 275 ? 3.546 -17.617 0.514 1.00 89.88 275 ALA A N 1
ATOM 2132 C CA . ALA A 1 275 ? 2.536 -17.024 1.387 1.00 89.88 275 ALA A CA 1
ATOM 2133 C C . ALA A 1 275 ? 1.231 -16.645 0.663 1.00 89.88 275 ALA A C 1
ATOM 2135 O O . ALA A 1 275 ? 0.191 -16.546 1.310 1.00 89.88 275 ALA A O 1
ATOM 2136 N N . THR A 1 276 ? 1.283 -16.393 -0.646 1.00 90.19 276 THR A N 1
ATOM 2137 C CA . THR A 1 276 ? 0.144 -15.889 -1.436 1.00 90.19 276 THR A CA 1
ATOM 2138 C C . THR A 1 276 ? -0.446 -16.930 -2.382 1.00 90.19 276 THR A C 1
ATOM 2140 O O . THR A 1 276 ? -1.572 -16.756 -2.835 1.00 90.19 276 THR A O 1
ATOM 2143 N N . GLY A 1 277 ? 0.294 -17.997 -2.694 1.00 91.69 277 GLY A N 1
ATOM 2144 C CA . GLY A 1 277 ? -0.065 -18.959 -3.737 1.00 91.69 277 GLY A CA 1
ATOM 2145 C C . GLY A 1 277 ? 0.105 -18.418 -5.161 1.00 91.69 277 GLY A C 1
ATOM 2146 O O . GLY A 1 277 ? -0.317 -19.071 -6.110 1.00 91.69 277 GLY A O 1
ATOM 2147 N N . LEU A 1 278 ? 0.702 -17.233 -5.325 1.00 91.06 278 LEU A N 1
ATOM 2148 C CA . LEU A 1 278 ? 0.954 -16.619 -6.627 1.00 91.06 278 LEU A CA 1
ATOM 2149 C C . LEU A 1 278 ? 2.339 -17.005 -7.147 1.00 91.06 278 LEU A C 1
ATOM 2151 O O . LEU A 1 278 ? 3.265 -17.202 -6.365 1.00 91.06 278 LEU A O 1
ATOM 2155 N N . CYS A 1 279 ? 2.489 -17.042 -8.471 1.00 93.50 279 CYS A N 1
ATOM 2156 C CA . CYS A 1 279 ? 3.793 -17.077 -9.123 1.00 93.50 279 CYS A CA 1
ATOM 2157 C C . CYS A 1 279 ? 4.057 -15.724 -9.789 1.00 93.50 279 CYS A C 1
ATOM 2159 O O . CYS A 1 279 ? 3.356 -15.334 -10.727 1.00 93.50 279 CYS A O 1
ATOM 2161 N N . PHE A 1 280 ? 5.050 -14.987 -9.295 1.00 93.06 280 PHE A N 1
ATOM 2162 C CA . PHE A 1 280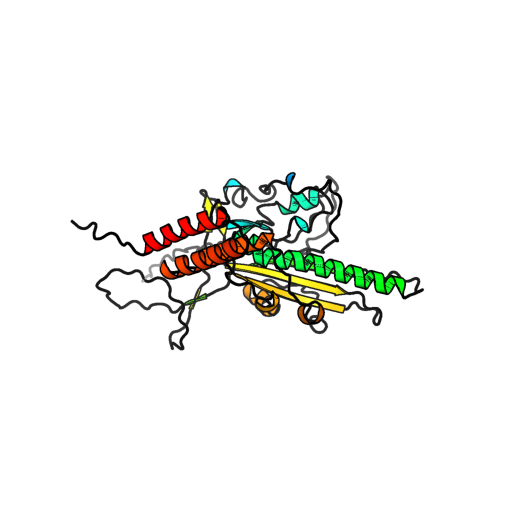 ? 5.406 -13.681 -9.837 1.00 93.06 280 PHE A CA 1
ATOM 2163 C C . PHE A 1 280 ? 6.412 -13.847 -10.974 1.00 93.06 280 PHE A C 1
ATOM 2165 O O . PHE A 1 280 ? 7.467 -14.465 -10.814 1.00 93.06 280 PHE A O 1
ATOM 2172 N N . PHE A 1 281 ? 6.086 -13.248 -12.123 1.00 92.75 281 PHE A N 1
ATOM 2173 C CA . PHE A 1 281 ? 6.920 -13.247 -13.328 1.00 92.75 281 PHE A CA 1
ATOM 2174 C C . PHE A 1 281 ? 7.386 -14.666 -13.732 1.00 92.75 281 PHE A C 1
ATOM 2176 O O . PHE A 1 281 ? 8.589 -14.920 -13.781 1.00 92.75 281 PHE A O 1
ATOM 2183 N N . PRO A 1 282 ? 6.469 -15.602 -14.053 1.00 90.50 282 PRO A N 1
ATOM 2184 C CA . PRO A 1 282 ? 6.804 -17.017 -14.281 1.00 90.50 282 PRO A CA 1
ATOM 2185 C C . PRO A 1 282 ? 7.813 -17.250 -15.419 1.00 90.50 282 PRO A C 1
ATOM 2187 O O . PRO A 1 282 ? 8.546 -18.233 -15.412 1.00 90.50 282 PRO A O 1
ATOM 2190 N N . ASN A 1 283 ? 7.890 -16.322 -16.377 1.00 89.38 283 ASN A N 1
ATOM 2191 C CA . ASN A 1 283 ? 8.815 -16.387 -17.513 1.00 89.38 283 ASN A CA 1
ATOM 2192 C C . ASN A 1 283 ? 10.184 -15.728 -17.236 1.00 89.38 283 ASN A C 1
ATOM 2194 O O . ASN A 1 283 ? 11.023 -15.645 -18.134 1.00 89.38 283 ASN A O 1
ATOM 2198 N N . LEU A 1 284 ? 10.416 -15.213 -16.024 1.00 89.56 284 LEU A N 1
ATOM 2199 C CA . LEU A 1 284 ? 11.658 -14.540 -15.649 1.00 89.56 284 LEU A CA 1
ATOM 2200 C C . LEU A 1 284 ? 12.734 -15.556 -15.255 1.00 89.56 284 LEU A C 1
ATOM 2202 O O . LEU A 1 284 ? 12.566 -16.335 -14.318 1.00 89.56 284 LEU A O 1
ATOM 2206 N N . ASN A 1 285 ? 13.895 -15.492 -15.907 1.00 90.38 285 ASN A N 1
ATOM 2207 C CA . ASN A 1 285 ? 15.065 -16.250 -15.470 1.00 90.38 285 ASN A CA 1
ATOM 2208 C C . ASN A 1 285 ? 15.699 -15.591 -14.232 1.00 90.38 285 ASN A C 1
ATOM 2210 O O . ASN A 1 285 ? 16.534 -14.692 -14.355 1.00 90.38 285 ASN A O 1
ATOM 2214 N N . ARG A 1 286 ? 15.318 -16.067 -13.042 1.00 90.50 286 ARG A N 1
ATOM 2215 C CA . ARG A 1 286 ? 15.733 -15.502 -11.745 1.00 90.50 286 ARG A CA 1
ATOM 2216 C C . ARG A 1 286 ? 17.234 -15.557 -11.473 1.00 90.50 286 ARG A C 1
ATOM 2218 O O . ARG A 1 286 ? 17.731 -14.726 -10.725 1.00 90.50 286 ARG A O 1
ATOM 2225 N N . SER A 1 287 ? 17.984 -16.457 -12.115 1.00 89.38 287 SER A N 1
ATOM 2226 C CA . SER A 1 287 ? 19.440 -16.564 -11.921 1.00 89.38 287 SER A CA 1
ATOM 2227 C C . SER A 1 287 ? 20.220 -15.331 -12.391 1.00 89.38 287 SER A C 1
ATOM 2229 O O . SER A 1 287 ? 21.409 -15.221 -12.111 1.00 89.38 287 SER A O 1
ATOM 2231 N N . ARG A 1 288 ? 19.580 -14.428 -13.143 1.00 85.81 288 ARG A N 1
ATOM 2232 C CA . ARG A 1 288 ? 20.178 -13.195 -13.680 1.00 85.81 288 ARG A CA 1
ATOM 2233 C C . ARG A 1 288 ? 19.484 -11.931 -13.170 1.00 85.81 288 ARG A C 1
ATOM 2235 O O . ARG A 1 288 ? 19.607 -10.883 -13.796 1.00 85.81 288 ARG A O 1
ATOM 2242 N N . VAL A 1 289 ? 18.709 -12.049 -12.094 1.00 93.81 289 VAL A N 1
ATOM 2243 C CA . VAL A 1 289 ? 17.961 -10.935 -11.512 1.00 93.81 289 VAL A CA 1
ATOM 2244 C C . VAL A 1 289 ? 18.708 -10.430 -10.292 1.00 93.81 289 VAL A C 1
ATOM 2246 O O . VAL A 1 289 ? 18.990 -11.177 -9.359 1.00 93.81 289 VAL A O 1
ATOM 2249 N N . GLU A 1 290 ? 19.029 -9.149 -10.318 1.00 94.88 290 GLU A N 1
ATOM 2250 C CA . GLU A 1 290 ? 19.712 -8.454 -9.240 1.00 94.88 290 GLU A CA 1
ATOM 2251 C C . GLU A 1 290 ? 18.715 -7.987 -8.164 1.00 94.88 290 GLU A C 1
ATOM 2253 O O . GLU A 1 290 ? 17.517 -7.836 -8.424 1.00 94.88 290 GLU A O 1
ATOM 2258 N N . ASP A 1 291 ? 19.192 -7.724 -6.946 1.00 95.50 291 ASP A N 1
ATOM 2259 C CA . ASP A 1 291 ? 18.370 -7.073 -5.921 1.00 95.50 291 ASP A CA 1
ATOM 2260 C C . ASP A 1 291 ? 18.285 -5.568 -6.211 1.00 95.50 291 ASP A C 1
ATOM 2262 O O . ASP A 1 291 ? 19.282 -4.842 -6.160 1.00 95.50 291 ASP A O 1
ATOM 2266 N N . LEU A 1 292 ? 17.074 -5.082 -6.487 1.00 95.88 292 LEU A N 1
ATOM 2267 C CA . LEU A 1 292 ? 16.808 -3.673 -6.770 1.00 95.88 292 LEU A CA 1
ATOM 2268 C C . LEU A 1 292 ? 17.263 -2.758 -5.621 1.00 95.88 292 LEU A C 1
ATOM 2270 O O . LEU A 1 292 ? 17.718 -1.634 -5.857 1.00 95.88 292 LEU A O 1
ATOM 2274 N N . CYS A 1 293 ? 17.184 -3.239 -4.381 1.00 95.62 293 CYS A N 1
ATOM 2275 C CA . CYS A 1 293 ? 17.530 -2.471 -3.195 1.00 95.62 293 CYS A CA 1
ATOM 2276 C C . CYS A 1 293 ? 19.033 -2.308 -2.981 1.00 95.62 293 CYS A C 1
ATOM 2278 O O . CYS A 1 293 ? 19.432 -1.322 -2.353 1.00 95.62 293 CYS A O 1
ATOM 2280 N N . CYS A 1 294 ? 19.862 -3.177 -3.570 1.00 91.94 294 CYS A N 1
ATOM 2281 C CA . CYS A 1 294 ? 21.316 -3.024 -3.559 1.00 91.94 294 CYS A CA 1
ATOM 2282 C C . CYS A 1 294 ? 21.782 -1.794 -4.350 1.00 91.94 294 CYS A C 1
ATOM 2284 O O . CYS A 1 294 ? 22.736 -1.135 -3.943 1.00 91.94 294 CYS A O 1
ATOM 2286 N N . PHE A 1 295 ? 21.099 -1.450 -5.446 1.00 86.12 295 PHE A N 1
ATOM 2287 C CA . PHE A 1 295 ? 21.552 -0.398 -6.366 1.00 86.12 295 PHE A CA 1
ATOM 2288 C C . PHE A 1 295 ? 20.767 0.904 -6.238 1.00 86.12 295 PHE A C 1
ATOM 2290 O O . PHE A 1 295 ? 21.330 1.984 -6.401 1.00 86.12 295 PHE A O 1
ATOM 2297 N N . HIS A 1 296 ? 19.480 0.826 -5.896 1.00 87.12 296 HIS A N 1
ATOM 2298 C CA . HIS A 1 296 ? 18.611 2.000 -5.887 1.00 87.12 296 HIS A CA 1
ATOM 2299 C C . HIS A 1 296 ? 18.254 2.507 -4.496 1.00 87.12 296 HIS A C 1
ATOM 2301 O O . HIS A 1 296 ? 17.420 3.401 -4.425 1.00 87.12 296 HIS A O 1
ATOM 2307 N N . ARG A 1 297 ? 18.867 2.006 -3.410 1.00 86.56 297 ARG A N 1
ATOM 2308 C CA . ARG A 1 297 ? 18.537 2.372 -2.016 1.00 86.56 297 ARG A CA 1
ATOM 2309 C C . ARG A 1 297 ? 17.020 2.378 -1.812 1.00 86.56 297 ARG A C 1
ATOM 2311 O O . ARG A 1 297 ? 16.401 3.426 -1.944 1.00 86.56 297 ARG A O 1
ATOM 2318 N N . CYS A 1 298 ? 16.407 1.225 -1.558 1.00 88.06 298 CYS A N 1
ATOM 2319 C CA . CYS A 1 298 ? 14.962 1.113 -1.321 1.00 88.06 298 CYS A CA 1
ATOM 2320 C C . CYS A 1 298 ? 14.546 1.810 -0.023 1.00 88.06 298 CYS A C 1
ATOM 2322 O O . CYS A 1 298 ? 14.285 1.178 0.996 1.00 88.06 298 CYS A O 1
ATOM 2324 N N . ASP A 1 299 ? 14.527 3.130 -0.058 1.00 87.44 299 ASP A N 1
ATOM 2325 C CA . ASP A 1 299 ? 14.016 3.981 0.985 1.00 87.44 299 ASP A CA 1
ATOM 2326 C C . ASP A 1 299 ? 13.466 5.257 0.350 1.00 87.44 299 ASP A C 1
ATOM 2328 O O . ASP A 1 299 ? 13.958 5.727 -0.681 1.00 87.44 299 ASP A O 1
ATOM 2332 N N . GLU A 1 300 ? 12.415 5.777 0.963 1.00 87.69 300 GLU A N 1
ATOM 2333 C CA . GLU A 1 300 ? 11.747 7.017 0.591 1.00 87.69 300 GLU A CA 1
ATOM 2334 C C . GLU A 1 300 ? 11.390 7.750 1.867 1.00 87.69 300 GLU A C 1
ATOM 2336 O O . GLU A 1 300 ? 10.826 7.153 2.788 1.00 87.69 300 GLU A O 1
ATOM 2341 N N . THR A 1 301 ? 11.698 9.041 1.931 1.00 77.31 301 THR A N 1
ATOM 2342 C CA . THR A 1 301 ? 11.373 9.834 3.113 1.00 77.31 301 THR A CA 1
ATOM 2343 C C . THR A 1 301 ? 9.890 10.178 3.121 1.00 77.31 301 THR A C 1
ATOM 2345 O O . THR A 1 301 ? 9.308 10.626 2.128 1.00 77.31 301 THR A O 1
ATOM 2348 N N . SER A 1 302 ? 9.255 10.000 4.277 1.00 68.25 302 SER A N 1
ATOM 2349 C CA . SER A 1 302 ? 7.919 10.540 4.495 1.00 68.25 302 SER A CA 1
ATOM 2350 C C . SER A 1 302 ? 8.030 12.060 4.597 1.00 68.25 302 SER A C 1
ATOM 2352 O O . SER A 1 302 ? 8.558 12.590 5.573 1.00 68.25 302 SER A O 1
ATOM 2354 N N . GLY A 1 303 ? 7.536 12.794 3.599 1.00 70.88 303 GLY A N 1
ATOM 2355 C CA . GLY A 1 303 ? 7.461 14.256 3.682 1.00 70.88 303 GLY A CA 1
ATOM 2356 C C . GLY A 1 303 ? 6.705 14.738 4.934 1.00 70.88 303 GLY A C 1
ATOM 2357 O O . GLY A 1 303 ? 5.886 14.013 5.503 1.00 70.88 303 GLY A O 1
ATOM 2358 N N . LEU A 1 304 ? 6.929 15.995 5.341 1.00 72.56 304 LEU A N 1
ATOM 2359 C CA . LEU A 1 304 ? 6.351 16.593 6.562 1.00 72.56 304 LEU A CA 1
ATOM 2360 C C . LEU A 1 304 ? 4.827 16.419 6.681 1.00 72.56 304 LEU A C 1
ATOM 2362 O O . LEU A 1 304 ? 4.310 16.241 7.783 1.00 72.56 304 LEU A O 1
ATOM 2366 N N . PHE A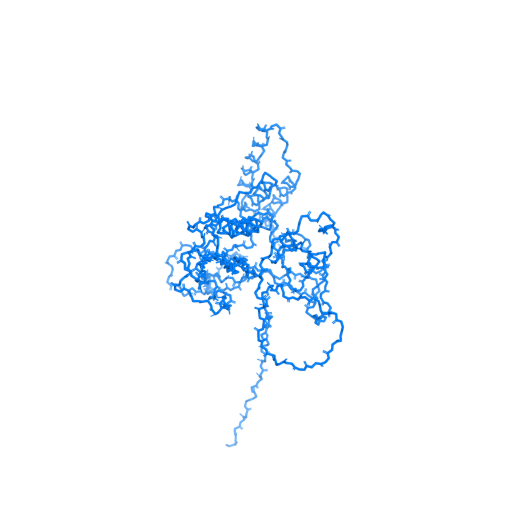 1 305 ? 4.118 16.403 5.550 1.00 69.44 305 PHE A N 1
ATOM 2367 C CA . PHE A 1 305 ? 2.668 16.199 5.482 1.00 69.44 305 PHE A CA 1
ATOM 2368 C C . PHE A 1 305 ? 2.205 14.856 6.081 1.00 69.44 305 PHE A C 1
ATOM 2370 O O . PHE A 1 305 ? 1.075 14.738 6.558 1.00 69.44 305 PHE A O 1
ATOM 2377 N N . PHE A 1 306 ? 3.078 13.845 6.100 1.00 79.94 306 PHE A N 1
ATOM 2378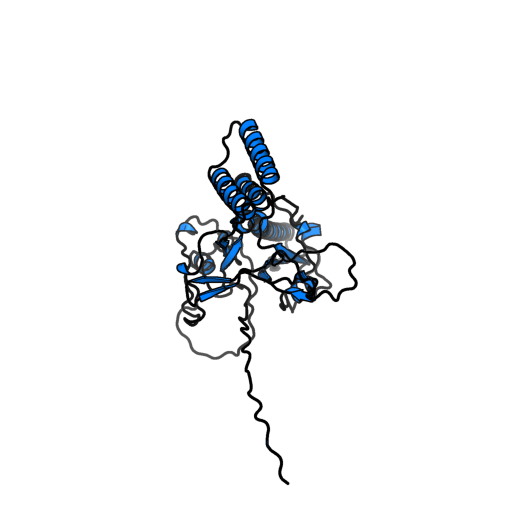 C CA . PHE A 1 306 ? 2.765 12.496 6.576 1.00 79.94 306 PHE A CA 1
ATOM 2379 C C . PHE A 1 306 ? 3.152 12.257 8.036 1.00 79.94 306 PHE A C 1
ATOM 2381 O O . PHE A 1 306 ? 2.689 11.285 8.637 1.00 79.94 306 PHE A O 1
ATOM 2388 N N . ARG A 1 307 ? 3.893 13.190 8.657 1.00 85.56 307 ARG A N 1
ATOM 2389 C CA . ARG A 1 307 ? 4.254 13.139 10.085 1.00 85.56 307 ARG A CA 1
ATOM 2390 C C . ARG A 1 307 ? 3.027 12.921 10.972 1.00 85.56 307 ARG A C 1
ATOM 2392 O O . ARG A 1 307 ? 3.082 12.122 11.906 1.00 85.56 307 ARG A O 1
ATOM 2399 N N . ARG A 1 308 ? 1.901 13.561 10.630 1.00 90.62 308 ARG A N 1
ATOM 2400 C CA . ARG A 1 308 ? 0.632 13.408 11.357 1.00 90.62 308 ARG A CA 1
ATOM 2401 C C . ARG A 1 308 ? 0.150 11.954 11.410 1.00 90.62 308 ARG A C 1
ATOM 2403 O O . ARG A 1 308 ? -0.316 11.510 12.450 1.00 90.62 308 ARG A O 1
ATOM 2410 N N . TYR A 1 309 ? 0.292 11.191 10.323 1.00 92.06 309 TYR A N 1
ATOM 2411 C CA . TYR A 1 309 ? -0.162 9.797 10.268 1.00 92.06 309 TYR A CA 1
ATOM 2412 C C . TYR A 1 309 ? 0.733 8.886 11.097 1.00 92.06 309 TYR A C 1
ATOM 2414 O O . TYR A 1 309 ? 0.234 7.955 11.720 1.00 92.06 309 TYR A O 1
ATOM 2422 N N . ARG A 1 310 ? 2.033 9.190 11.178 1.00 92.31 310 ARG A N 1
ATOM 2423 C CA . ARG A 1 310 ? 2.943 8.481 12.081 1.00 92.31 310 ARG A CA 1
ATOM 2424 C C . ARG A 1 310 ? 2.619 8.752 13.548 1.00 92.31 310 ARG A C 1
ATOM 2426 O O . ARG A 1 310 ? 2.613 7.829 14.354 1.00 92.31 310 ARG A O 1
ATOM 2433 N N . GLN A 1 311 ? 2.302 9.996 13.894 1.00 94.12 311 GLN A N 1
ATOM 2434 C CA . GLN A 1 311 ? 1.873 10.357 15.248 1.00 94.12 311 GLN A CA 1
ATOM 2435 C C . GLN A 1 311 ? 0.542 9.685 15.623 1.00 94.12 311 GLN A C 1
ATOM 2437 O O . GLN A 1 311 ? 0.427 9.140 16.718 1.00 94.12 311 GLN A O 1
ATOM 2442 N N . ILE A 1 312 ? -0.423 9.643 14.697 1.00 95.06 312 ILE A N 1
ATOM 2443 C CA . ILE A 1 312 ? -1.670 8.874 14.852 1.00 95.06 312 ILE A CA 1
ATOM 2444 C C . ILE A 1 312 ? -1.364 7.382 15.045 1.00 95.06 312 ILE A C 1
ATOM 2446 O O . ILE A 1 312 ? -1.900 6.776 15.965 1.00 95.06 312 ILE A O 1
ATOM 2450 N N . ALA A 1 313 ? -0.460 6.802 14.250 1.00 94.88 313 ALA A N 1
ATOM 2451 C CA . ALA A 1 313 ? -0.085 5.396 14.385 1.00 94.88 313 ALA A CA 1
ATOM 2452 C C . ALA A 1 313 ? 0.493 5.082 15.772 1.00 94.88 313 ALA A C 1
ATOM 2454 O O . ALA A 1 313 ? 0.077 4.113 16.395 1.00 94.88 313 ALA A O 1
ATOM 2455 N N . ARG A 1 314 ? 1.386 5.937 16.295 1.00 95.75 314 ARG A N 1
ATOM 2456 C CA . ARG A 1 314 ? 1.927 5.812 17.663 1.00 95.75 314 ARG A CA 1
ATOM 2457 C C . ARG A 1 314 ? 0.826 5.812 18.722 1.00 95.75 314 ARG A C 1
ATOM 2459 O O . ARG A 1 314 ? 0.859 5.006 19.643 1.00 95.75 314 ARG A O 1
ATOM 2466 N N . ILE A 1 315 ? -0.157 6.703 18.589 1.00 96.75 315 ILE A N 1
ATOM 2467 C CA . ILE A 1 315 ? -1.316 6.741 19.489 1.00 96.75 315 ILE A CA 1
ATOM 2468 C C . ILE A 1 315 ? -2.103 5.427 19.410 1.00 96.75 315 ILE A C 1
ATOM 2470 O O . ILE A 1 315 ? -2.455 4.865 20.444 1.00 96.75 315 ILE A O 1
ATOM 2474 N N . GLN A 1 316 ? -2.352 4.919 18.203 1.00 94.81 316 GLN A N 1
ATOM 2475 C CA . GLN A 1 316 ? -3.129 3.697 17.985 1.00 94.81 316 GLN A CA 1
ATOM 2476 C C . GLN A 1 316 ? -2.435 2.436 18.512 1.00 94.81 316 GLN A C 1
ATOM 2478 O O . GLN A 1 316 ? -3.120 1.516 18.954 1.00 94.81 316 GLN A O 1
ATOM 2483 N N . THR A 1 317 ? -1.099 2.395 18.502 1.00 94.88 317 THR A N 1
ATOM 2484 C CA . THR A 1 317 ? -0.331 1.260 19.034 1.00 94.88 317 THR A CA 1
ATOM 2485 C C . THR A 1 317 ? -0.265 1.223 20.557 1.00 94.88 317 THR A C 1
ATOM 2487 O O . THR A 1 317 ? 0.097 0.186 21.093 1.00 94.88 317 THR A O 1
ATOM 2490 N N . ALA A 1 318 ? -0.618 2.308 21.259 1.00 95.44 318 ALA A N 1
ATOM 2491 C CA . ALA A 1 318 ? -0.551 2.341 22.717 1.00 95.44 318 ALA A CA 1
ATOM 2492 C C . ALA A 1 318 ? -1.486 1.293 23.337 1.00 95.44 318 ALA A C 1
ATOM 2494 O O . ALA A 1 318 ? -2.693 1.298 23.067 1.00 95.44 318 ALA A O 1
ATOM 2495 N N . GLU A 1 319 ? -0.952 0.425 24.190 1.00 93.06 319 GLU A N 1
ATOM 2496 C CA . GLU A 1 319 ? -1.698 -0.657 24.844 1.00 93.06 319 GLU A CA 1
ATOM 2497 C C . GLU A 1 319 ? -2.201 -0.257 26.234 1.00 93.06 319 GLU A C 1
ATOM 2499 O O . GLU A 1 319 ? -3.143 -0.853 26.756 1.00 93.06 319 GLU A O 1
ATOM 2504 N N . THR A 1 320 ? -1.604 0.777 26.836 1.00 94.25 320 THR A N 1
ATOM 2505 C CA . THR A 1 320 ? -1.946 1.229 28.190 1.00 94.25 320 THR A CA 1
ATOM 2506 C C . THR A 1 320 ? -2.173 2.739 28.266 1.00 94.25 320 THR A C 1
ATOM 2508 O O . THR A 1 320 ? -1.619 3.519 27.491 1.00 94.25 320 THR A O 1
ATOM 2511 N N . ILE A 1 321 ? -2.991 3.184 29.228 1.00 95.69 321 ILE A N 1
ATOM 2512 C CA . ILE A 1 321 ? -3.243 4.618 29.458 1.00 95.69 321 ILE A CA 1
ATOM 2513 C C . ILE A 1 321 ? -1.943 5.394 29.767 1.00 95.69 321 ILE A C 1
ATOM 2515 O O . ILE A 1 321 ? -1.776 6.483 29.211 1.00 95.69 321 ILE A O 1
ATOM 2519 N N . PRO A 1 322 ? -1.013 4.897 30.614 1.00 96.88 322 PRO A N 1
ATOM 2520 C CA . PRO A 1 322 ? 0.263 5.574 30.846 1.00 96.88 322 PRO A CA 1
ATOM 2521 C C . PRO A 1 322 ? 1.104 5.735 29.575 1.00 96.88 322 PRO A C 1
ATOM 2523 O O . PRO A 1 322 ? 1.616 6.825 29.327 1.00 96.88 322 PRO A O 1
ATOM 2526 N N . GLU A 1 323 ? 1.192 4.692 28.747 1.00 96.56 323 GLU A N 1
ATOM 2527 C CA . GLU A 1 323 ? 1.896 4.745 27.462 1.00 96.56 323 GLU A CA 1
ATOM 2528 C C . GLU A 1 323 ? 1.264 5.780 26.522 1.00 96.56 323 GLU A C 1
ATOM 2530 O O . GLU A 1 323 ? 1.954 6.658 26.004 1.00 96.56 323 GLU A O 1
ATOM 2535 N N . LEU A 1 324 ? -0.064 5.747 26.375 1.00 97.62 324 LEU A N 1
ATOM 2536 C CA . LEU A 1 324 ? -0.809 6.699 25.552 1.00 97.62 324 LEU A CA 1
ATOM 2537 C C . LEU A 1 324 ? -0.549 8.155 25.980 1.00 97.62 324 LEU A C 1
ATOM 2539 O O . LEU A 1 324 ? -0.334 9.028 25.135 1.00 97.62 324 LEU A O 1
ATOM 2543 N N . ARG A 1 325 ? -0.542 8.428 27.292 1.00 97.94 325 ARG A N 1
ATOM 2544 C CA . ARG A 1 325 ? -0.234 9.759 27.844 1.00 97.94 325 ARG A CA 1
ATOM 2545 C C . ARG A 1 325 ? 1.200 10.184 27.546 1.00 97.94 325 ARG A C 1
ATOM 2547 O O . ARG A 1 325 ? 1.409 11.334 27.169 1.00 97.94 325 ARG A O 1
ATOM 2554 N N . ALA A 1 326 ? 2.167 9.278 27.687 1.00 98.06 326 ALA A N 1
ATOM 2555 C CA . ALA A 1 326 ? 3.569 9.564 27.397 1.00 98.06 326 ALA A CA 1
ATOM 2556 C C . ALA A 1 326 ? 3.784 9.905 25.913 1.00 98.06 326 ALA A C 1
ATOM 2558 O O . ALA A 1 326 ? 4.441 10.898 25.595 1.00 98.06 326 ALA A O 1
ATOM 2559 N N . ILE A 1 327 ? 3.165 9.139 25.006 1.00 97.44 327 ILE A N 1
ATOM 2560 C CA . ILE A 1 327 ? 3.202 9.396 23.560 1.00 97.44 327 ILE A CA 1
ATOM 2561 C C . ILE A 1 327 ? 2.617 10.775 23.241 1.00 97.44 327 ILE A C 1
ATOM 2563 O O . ILE A 1 327 ? 3.234 11.557 22.516 1.00 97.44 327 ILE A O 1
ATOM 2567 N N . TYR A 1 328 ? 1.448 11.098 23.797 1.00 97.81 328 TYR A N 1
ATOM 2568 C CA . TYR A 1 328 ? 0.795 12.380 23.541 1.00 97.81 328 TYR A CA 1
ATOM 2569 C C . TYR A 1 328 ? 1.584 13.567 24.110 1.00 97.81 328 TYR A C 1
ATOM 2571 O O . TYR A 1 328 ? 1.756 14.567 23.418 1.00 97.81 328 TYR A O 1
ATOM 2579 N N . ALA A 1 329 ? 2.137 13.442 25.321 1.00 97.69 329 ALA A N 1
ATOM 2580 C CA . ALA A 1 329 ? 2.998 14.463 25.920 1.00 97.69 329 ALA A CA 1
ATOM 2581 C C . ALA A 1 329 ? 4.257 14.723 25.077 1.00 97.69 329 ALA A C 1
ATOM 2583 O O . ALA A 1 329 ? 4.668 15.870 24.904 1.00 97.69 329 ALA A O 1
ATOM 2584 N N . HIS A 1 330 ? 4.848 13.673 24.497 1.00 96.44 330 HIS A N 1
ATOM 2585 C CA . HIS A 1 330 ? 5.959 13.832 23.566 1.00 96.44 330 HIS A CA 1
ATOM 2586 C C . HIS A 1 330 ? 5.537 14.618 22.315 1.00 96.44 330 HIS A C 1
ATOM 2588 O O . HIS A 1 330 ? 6.198 15.598 21.973 1.00 96.44 330 HIS A O 1
ATOM 2594 N N . ILE A 1 331 ? 4.415 14.257 21.678 1.00 95.75 331 ILE A N 1
ATOM 2595 C CA . ILE A 1 331 ? 3.884 14.963 20.495 1.00 95.75 331 ILE A CA 1
ATOM 2596 C C . ILE A 1 331 ? 3.601 16.442 20.798 1.00 95.75 331 ILE A C 1
ATOM 2598 O O . ILE A 1 331 ? 3.941 17.314 19.993 1.00 95.75 331 ILE A O 1
ATOM 2602 N N . ASP A 1 332 ? 3.006 16.728 21.955 1.00 96.06 332 ASP A N 1
ATOM 2603 C CA . ASP A 1 332 ? 2.724 18.087 22.418 1.00 96.06 332 ASP A CA 1
ATOM 2604 C C . ASP A 1 332 ? 4.018 18.890 22.600 1.00 96.06 332 ASP A C 1
ATOM 2606 O O . ASP A 1 332 ? 4.168 19.970 22.028 1.00 96.06 332 ASP A O 1
ATOM 2610 N N . SER A 1 333 ? 5.020 18.303 23.262 1.00 95.81 333 SER A N 1
ATOM 2611 C CA . SER A 1 333 ? 6.333 18.932 23.442 1.00 95.81 333 SER A CA 1
ATOM 2612 C C . SER A 1 333 ? 7.048 19.226 22.115 1.00 95.81 333 SER A C 1
ATOM 2614 O O . SER A 1 333 ? 7.661 20.283 21.958 1.00 95.81 333 SER A O 1
ATOM 2616 N N . GLU A 1 334 ? 6.959 18.323 21.130 1.00 92.94 334 GLU A N 1
ATOM 2617 C CA . GLU A 1 334 ? 7.550 18.539 19.810 1.00 92.94 334 GLU A CA 1
ATOM 2618 C C . GLU A 1 334 ? 6.834 19.643 19.023 1.00 92.94 334 GLU A C 1
ATOM 2620 O O . GLU A 1 334 ? 7.478 20.347 18.245 1.00 92.94 334 GLU A O 1
ATOM 2625 N N . SER A 1 335 ? 5.515 19.769 19.190 1.00 92.56 335 SER A N 1
ATOM 2626 C CA . SER A 1 335 ? 4.707 20.808 18.539 1.00 92.56 335 SER A CA 1
ATOM 2627 C C . SER A 1 335 ? 5.005 22.172 19.165 1.00 92.56 335 SER A C 1
ATOM 2629 O O . SER A 1 335 ? 5.331 23.122 18.454 1.00 92.56 335 SER A O 1
ATOM 2631 N N . ALA A 1 336 ? 5.054 22.238 20.500 1.00 93.06 336 ALA A N 1
ATOM 2632 C CA . ALA A 1 336 ? 5.403 23.445 21.244 1.00 93.06 336 ALA A CA 1
ATOM 2633 C C . ALA A 1 336 ? 6.807 23.972 20.894 1.00 93.06 336 ALA A C 1
ATOM 2635 O O . ALA A 1 336 ? 6.981 25.175 20.702 1.00 93.06 336 ALA A O 1
ATOM 2636 N N . ARG A 1 337 ? 7.803 23.086 20.722 1.00 94.12 337 ARG A N 1
ATOM 2637 C CA . ARG A 1 337 ? 9.158 23.463 20.258 1.00 94.12 337 ARG A CA 1
ATOM 2638 C C . ARG A 1 337 ? 9.175 24.116 18.876 1.00 94.12 337 ARG A C 1
ATOM 2640 O O . ARG A 1 337 ? 10.108 24.852 18.575 1.00 94.12 337 ARG A O 1
ATOM 2647 N N . LYS A 1 338 ? 8.173 23.838 18.042 1.00 91.19 338 LYS A N 1
ATOM 2648 C CA . LYS A 1 338 ? 7.992 24.450 16.718 1.00 91.19 338 LYS A CA 1
ATOM 2649 C C . LYS A 1 338 ? 7.035 25.644 16.745 1.00 91.19 338 LYS A C 1
ATOM 2651 O O . LYS A 1 338 ? 6.693 26.156 15.688 1.00 91.19 338 LYS A O 1
ATOM 2656 N N . SER A 1 339 ? 6.598 26.075 17.932 1.00 93.06 339 SER A N 1
ATOM 2657 C CA . SER A 1 339 ? 5.551 27.090 18.112 1.00 93.06 339 SER A CA 1
ATOM 2658 C C . SER A 1 339 ? 4.233 26.729 17.409 1.00 93.06 339 SER A C 1
ATOM 2660 O O . SER A 1 339 ? 3.470 27.601 17.001 1.00 93.06 339 SER A O 1
ATOM 2662 N N . GLU A 1 340 ? 3.957 25.430 17.285 1.00 91.69 340 GLU A N 1
ATOM 2663 C CA . GLU A 1 340 ? 2.752 24.867 16.681 1.00 91.69 340 GLU A CA 1
ATOM 2664 C C . GLU A 1 340 ? 1.837 24.276 17.762 1.00 91.69 340 GLU A C 1
ATOM 2666 O O . GLU A 1 340 ? 2.275 23.891 18.847 1.00 91.69 340 GLU A O 1
ATOM 2671 N N . THR A 1 341 ? 0.549 24.152 17.441 1.00 93.06 341 THR A N 1
ATOM 2672 C CA . THR A 1 341 ? -0.398 23.377 18.257 1.00 93.06 341 THR A CA 1
ATOM 2673 C C . THR A 1 341 ? -0.534 21.965 17.699 1.00 93.06 341 THR A C 1
ATOM 2675 O O . THR A 1 341 ? -0.354 21.744 16.501 1.00 93.06 341 THR A O 1
ATOM 2678 N N . VAL A 1 342 ? -0.865 20.997 18.559 1.00 93.62 342 VAL A N 1
ATOM 2679 C CA . VAL A 1 342 ? -1.096 19.611 18.126 1.00 93.62 342 VAL A CA 1
ATOM 2680 C C . VAL A 1 342 ? -2.266 19.551 17.138 1.00 93.62 342 VAL A C 1
ATOM 2682 O O . VAL A 1 342 ? -3.345 20.080 17.408 1.00 93.62 342 VAL A O 1
ATOM 2685 N N . ASP A 1 343 ? -2.065 18.865 16.008 1.00 94.00 343 ASP A N 1
ATOM 2686 C CA . ASP A 1 343 ? -3.074 18.698 14.955 1.00 94.00 343 ASP A CA 1
ATOM 2687 C C . ASP A 1 343 ? -4.388 18.111 15.512 1.00 94.00 343 ASP A C 1
ATOM 2689 O O . ASP A 1 343 ? -4.392 17.127 16.257 1.00 94.00 343 ASP A O 1
ATOM 2693 N N . ARG A 1 344 ? -5.532 18.691 15.122 1.00 94.56 344 ARG A N 1
ATOM 2694 C CA . ARG A 1 344 ? -6.862 18.291 15.620 1.00 94.56 344 ARG A CA 1
ATOM 2695 C C . ARG A 1 344 ? -7.181 16.812 15.391 1.00 94.56 344 ARG A C 1
ATOM 2697 O O . ARG A 1 344 ? -7.896 16.217 16.197 1.00 94.56 344 ARG A O 1
ATOM 2704 N N . ALA A 1 345 ? -6.691 16.206 14.310 1.00 92.94 345 ALA A N 1
ATOM 2705 C CA . ALA A 1 345 ? -6.888 14.784 14.046 1.00 92.94 345 ALA A CA 1
ATOM 2706 C C . ALA A 1 345 ? -6.140 13.918 15.070 1.00 92.94 345 ALA A C 1
ATOM 2708 O O . ALA A 1 345 ? -6.698 12.933 15.546 1.00 92.94 345 ALA A O 1
ATOM 2709 N N . ILE A 1 346 ? -4.931 14.325 15.469 1.00 95.88 346 ILE A N 1
ATOM 2710 C CA . ILE A 1 346 ? -4.145 13.661 16.521 1.00 95.88 346 ILE A CA 1
ATOM 2711 C C . ILE A 1 346 ? -4.864 13.784 17.868 1.00 95.88 346 ILE A C 1
ATOM 2713 O O . ILE A 1 346 ? -5.016 12.794 18.579 1.00 95.88 346 ILE A O 1
ATOM 2717 N N . GLN A 1 347 ? -5.366 14.979 18.200 1.00 96.75 347 GLN A N 1
ATOM 2718 C CA . GLN A 1 347 ? -6.138 15.204 19.430 1.00 96.75 347 GLN A CA 1
ATOM 2719 C C . GLN A 1 347 ? -7.386 14.314 19.490 1.00 96.75 347 GLN A C 1
ATOM 2721 O O . GLN A 1 347 ? -7.685 13.707 20.521 1.00 96.75 347 GLN A O 1
ATOM 2726 N N . LYS A 1 348 ? -8.111 14.213 18.368 1.00 95.69 348 LYS A N 1
ATOM 2727 C CA . LYS A 1 348 ? -9.293 13.356 18.245 1.00 95.69 348 LYS A CA 1
ATOM 2728 C C . LYS A 1 348 ? -8.938 11.879 18.416 1.00 95.69 348 LYS A C 1
ATOM 2730 O O . LYS A 1 348 ? -9.656 11.178 19.125 1.00 95.69 348 LYS A O 1
ATOM 2735 N N . GLU A 1 349 ? -7.845 11.426 17.805 1.00 96.00 349 GLU A N 1
ATOM 2736 C CA . GLU A 1 349 ? -7.388 10.043 17.943 1.00 96.00 349 GLU A CA 1
ATOM 2737 C C . GLU A 1 349 ? -6.997 9.723 19.390 1.00 96.00 349 GLU A C 1
ATOM 2739 O O . GLU A 1 349 ? -7.411 8.701 19.926 1.00 96.00 349 GLU A O 1
ATOM 2744 N N . TYR A 1 350 ? -6.276 10.625 20.063 1.00 97.69 350 TYR A N 1
ATOM 2745 C CA . TYR A 1 350 ? -5.915 10.465 21.474 1.00 97.69 350 TYR A CA 1
ATOM 2746 C C . TYR A 1 350 ? -7.150 10.309 22.371 1.00 97.69 350 TYR A C 1
ATOM 2748 O O . TYR A 1 350 ? -7.217 9.394 23.191 1.00 97.69 350 TYR A O 1
ATOM 2756 N N . GLN A 1 351 ? -8.156 11.171 22.187 1.00 97.31 351 GLN A N 1
ATOM 2757 C CA . GLN A 1 351 ? -9.425 11.102 22.918 1.00 97.31 351 GLN A CA 1
ATOM 2758 C C . GLN A 1 351 ? -10.154 9.775 22.673 1.00 97.31 351 GLN A C 1
ATOM 2760 O O . GLN A 1 351 ? -10.693 9.182 23.607 1.00 97.31 351 GLN A O 1
ATOM 2765 N N . GLN A 1 352 ? -10.168 9.303 21.426 1.00 95.06 352 GLN A N 1
ATOM 2766 C CA . GLN A 1 352 ? -10.787 8.034 21.061 1.00 95.06 352 GLN A CA 1
ATOM 2767 C C . GLN A 1 352 ? -10.052 6.851 21.704 1.00 95.06 352 GLN A C 1
ATOM 2769 O O . GLN A 1 352 ? -10.676 6.043 22.393 1.00 95.06 352 GLN A O 1
ATOM 2774 N N . ARG A 1 353 ? -8.723 6.799 21.576 1.00 95.38 353 ARG A N 1
ATOM 2775 C CA . ARG A 1 353 ? -7.907 5.731 22.157 1.00 95.38 353 ARG A CA 1
ATOM 2776 C C . ARG A 1 353 ? -7.989 5.697 23.681 1.00 95.38 353 ARG A C 1
ATOM 2778 O O . ARG A 1 353 ? -8.068 4.624 24.270 1.00 95.38 353 ARG A O 1
ATOM 2785 N N . MET A 1 354 ? -8.046 6.859 24.333 1.00 96.69 354 MET A N 1
ATOM 2786 C CA . MET A 1 354 ? -8.239 6.953 25.783 1.00 96.69 354 MET A CA 1
ATOM 2787 C C . MET A 1 354 ? -9.550 6.287 26.222 1.00 96.69 354 MET A C 1
ATOM 2789 O O . MET A 1 354 ? -9.565 5.553 27.212 1.00 96.69 354 MET A O 1
ATOM 2793 N N . LYS A 1 355 ? -10.646 6.510 25.482 1.00 94.94 355 LYS A N 1
ATOM 2794 C CA . LYS A 1 355 ? -11.947 5.879 25.762 1.00 94.94 355 LYS A CA 1
ATOM 2795 C C . LYS A 1 355 ? -11.886 4.364 25.598 1.00 94.94 355 LYS A C 1
ATOM 2797 O O . LYS A 1 355 ? -12.386 3.657 26.465 1.00 94.94 355 LYS A O 1
ATOM 2802 N N . GLU A 1 356 ? -11.252 3.878 24.533 1.00 92.19 356 GLU A N 1
ATOM 2803 C CA . GLU A 1 356 ? -11.080 2.440 24.276 1.00 92.19 356 GLU A CA 1
ATOM 2804 C C . GLU A 1 356 ? -10.290 1.754 25.393 1.00 92.19 356 GLU A C 1
ATOM 2806 O O . GLU A 1 356 ? -10.743 0.760 25.956 1.00 92.19 356 GLU A O 1
ATOM 2811 N N . LEU A 1 357 ? -9.138 2.317 25.768 1.00 92.38 357 LEU A N 1
ATOM 2812 C CA . LEU A 1 357 ? -8.303 1.754 26.828 1.00 92.38 357 LEU A CA 1
ATOM 2813 C C . LEU A 1 357 ? -9.002 1.802 28.192 1.00 92.38 357 LEU A C 1
ATOM 2815 O O . LEU A 1 357 ? -8.918 0.842 28.950 1.00 92.38 357 LEU A O 1
ATOM 2819 N N . THR A 1 358 ? -9.746 2.873 28.485 1.00 92.12 358 THR A N 1
ATOM 2820 C CA . THR A 1 358 ? -10.527 2.976 29.730 1.00 92.12 358 THR A CA 1
ATOM 2821 C C . THR A 1 358 ? -11.643 1.932 29.774 1.00 92.12 358 THR A C 1
ATOM 2823 O O . THR A 1 358 ? -11.807 1.256 30.789 1.00 92.12 358 THR A O 1
ATOM 2826 N N . ALA A 1 359 ? -12.380 1.746 28.673 1.00 87.81 359 ALA A N 1
ATOM 2827 C CA . ALA A 1 359 ? -13.443 0.745 28.592 1.00 87.81 359 ALA A CA 1
ATOM 2828 C C . ALA A 1 359 ? -12.908 -0.680 28.814 1.00 87.81 359 ALA A C 1
ATOM 2830 O O . ALA A 1 359 ? -13.544 -1.467 29.504 1.00 87.81 359 ALA A O 1
ATOM 2831 N N . ASN A 1 360 ? -11.705 -0.982 28.317 1.00 78.06 360 ASN A N 1
ATOM 2832 C CA . ASN A 1 360 ? -11.061 -2.283 28.521 1.00 78.06 360 ASN A CA 1
ATOM 2833 C C . ASN A 1 360 ? -10.551 -2.504 29.959 1.00 78.06 360 ASN A C 1
ATOM 2835 O O . ASN A 1 360 ? -10.322 -3.644 30.356 1.00 78.06 360 ASN A O 1
ATOM 2839 N N . THR A 1 361 ? -10.361 -1.437 30.743 1.00 73.50 361 THR A N 1
ATOM 2840 C CA . THR A 1 361 ? -9.933 -1.526 32.155 1.00 73.50 361 THR A CA 1
ATOM 2841 C C . THR A 1 361 ? -11.087 -1.631 33.154 1.00 73.50 361 THR A C 1
ATOM 2843 O O . THR A 1 361 ? -10.859 -2.019 34.298 1.00 73.50 361 THR A O 1
ATOM 2846 N N . VAL A 1 362 ? -12.318 -1.300 32.749 1.00 63.03 362 VAL A N 1
ATOM 2847 C CA . VAL A 1 362 ? -13.498 -1.300 33.623 1.00 63.03 362 VAL A CA 1
ATOM 2848 C C . VAL A 1 362 ? -14.404 -2.473 33.251 1.00 63.03 362 VAL A C 1
ATOM 2850 O O . VAL A 1 362 ? -15.204 -2.386 32.323 1.00 63.03 362 VAL A O 1
ATOM 2853 N N . TYR A 1 363 ? -14.310 -3.572 34.000 1.00 49.97 363 TYR A N 1
ATOM 2854 C CA . TYR A 1 363 ? -15.320 -4.630 33.946 1.00 49.97 363 TYR A CA 1
ATOM 2855 C C . TYR A 1 363 ? -16.557 -4.192 34.743 1.00 49.97 363 TYR A C 1
ATOM 2857 O O . TYR A 1 363 ? -16.403 -3.628 35.831 1.00 49.97 363 TYR A O 1
ATOM 2865 N N . PRO A 1 364 ? -17.788 -4.447 34.261 1.00 49.47 364 PRO A N 1
ATOM 2866 C CA . PRO A 1 364 ? -18.969 -4.299 35.096 1.00 49.47 364 PRO A CA 1
ATOM 2867 C C . PRO A 1 364 ? -18.823 -5.218 36.310 1.00 49.47 364 PRO A C 1
ATOM 2869 O O . PRO A 1 364 ? -18.700 -6.434 36.158 1.00 49.47 364 PRO A O 1
ATOM 2872 N N . ILE A 1 365 ? -18.842 -4.637 37.509 1.00 50.22 365 ILE A N 1
ATOM 2873 C CA . ILE A 1 365 ? -19.068 -5.397 38.735 1.00 50.22 365 ILE A CA 1
ATOM 2874 C C . ILE A 1 365 ? -20.508 -5.898 38.641 1.00 50.22 365 ILE A C 1
ATOM 2876 O O . ILE A 1 365 ? -21.442 -5.123 38.807 1.00 50.22 365 ILE A O 1
ATOM 2880 N N . ASP A 1 366 ? -20.644 -7.175 38.301 1.00 46.56 366 ASP A N 1
ATOM 2881 C CA . ASP A 1 366 ? -21.763 -8.039 38.657 1.00 46.56 366 ASP A CA 1
ATOM 2882 C C . ASP A 1 366 ? -23.182 -7.576 38.242 1.00 46.56 366 ASP A C 1
ATOM 2884 O O . ASP A 1 366 ? -23.815 -6.729 38.873 1.00 46.56 366 ASP A O 1
ATOM 2888 N N . LYS A 1 367 ? -23.741 -8.204 37.197 1.00 41.25 367 LYS A N 1
ATOM 2889 C CA . LYS A 1 367 ? -25.201 -8.248 36.968 1.00 41.25 367 LYS A CA 1
ATOM 2890 C C . LYS A 1 367 ? -25.818 -9.556 37.489 1.00 41.25 367 LYS A C 1
ATOM 2892 O O . LYS A 1 367 ? -26.756 -10.068 36.885 1.00 41.25 367 LYS A O 1
ATOM 2897 N N . SER A 1 368 ? -25.311 -10.098 38.595 1.00 39.72 368 SER A N 1
ATOM 2898 C CA . SER A 1 368 ? -26.033 -11.070 39.414 1.00 39.72 368 SER A CA 1
ATOM 2899 C C . SER A 1 368 ? -26.394 -10.449 40.769 1.00 39.72 368 SER A C 1
ATOM 2901 O O . SER A 1 368 ? -25.640 -10.465 41.736 1.00 39.72 368 SER A O 1
ATOM 2903 N N . LYS A 1 369 ? -27.581 -9.845 40.818 1.00 36.81 369 LYS A N 1
ATOM 2904 C CA . LYS A 1 369 ? -28.363 -9.694 42.046 1.00 36.81 369 LYS A CA 1
ATOM 2905 C C . LYS A 1 369 ? -29.785 -10.132 41.771 1.00 36.81 369 LYS A C 1
ATOM 2907 O O . LYS A 1 369 ? -30.288 -9.770 40.682 1.00 36.81 369 LYS A O 1
#

Foldseek 3Di:
DDDDDDDDDDDPPDDPPPPQLFQAPDDPDDDDDDDDDDDDDDCPPFHWFDQADPPPVQDPVPADQAWDPVDPPLAIDGPQFDDPDQWDFAFQPDLRRQHPDNVSSNVSSHSRRTTATFGPLCRLDVVVFVVVVQNVLVVVLVVLQVVLVVPDPDPDDQDRKIKTKTKDFFQFWDWFQDPPDDDPDPDDDPDDGDDDPDDDPGPTDTDGDFDWTTDDSHTGTHGQKMKMKMWIWHGDSVDPGTQIEIWMFIGGSAQDLDDDFSVVRTDPPVVVCVRHVDDPPVVDPCVRYHHPCVPSVRGGDNPPVSVLSSLLSLLVPDLAPVSNVVSVVVQQVVQVVVVHGRDPVSVVSSVVSNVVRVVVVDDPDDPPD